Protein AF-A0A7S3P4D8-F1 (afdb_monomer_lite)

pLDDT: mean 72.01, std 19.94, range [35.22, 97.25]

Structure (mmCIF, N/CA/C/O backbone):
data_AF-A0A7S3P4D8-F1
#
_entry.id   AF-A0A7S3P4D8-F1
#
loop_
_atom_site.group_PDB
_atom_site.id
_atom_site.type_symbol
_atom_site.label_atom_id
_atom_site.label_alt_id
_atom_site.label_comp_id
_atom_site.label_asym_id
_atom_site.label_entity_id
_atom_site.label_seq_id
_atom_site.pdbx_PDB_ins_code
_atom_site.Cartn_x
_atom_site.Cartn_y
_atom_site.Cartn_z
_atom_site.occupancy
_atom_site.B_iso_or_equiv
_atom_site.auth_seq_id
_atom_site.auth_comp_id
_atom_site.auth_asym_id
_atom_site.auth_atom_id
_atom_site.pdbx_PDB_model_num
ATOM 1 N N . MET A 1 1 ? 19.660 -27.849 -70.710 1.00 42.34 1 MET A N 1
ATOM 2 C CA . MET A 1 1 ? 19.487 -28.797 -69.591 1.00 42.34 1 MET A CA 1
ATOM 3 C C . MET A 1 1 ? 18.406 -28.208 -68.712 1.00 42.34 1 MET A C 1
ATOM 5 O O . MET A 1 1 ? 18.617 -27.149 -68.140 1.00 42.34 1 MET A O 1
ATOM 9 N N . ASN A 1 2 ? 17.219 -28.805 -68.777 1.00 36.91 2 ASN A N 1
ATOM 10 C CA . ASN A 1 2 ? 15.984 -28.276 -68.209 1.00 36.91 2 ASN A CA 1
ATOM 11 C C . ASN A 1 2 ? 15.840 -28.780 -66.774 1.00 36.91 2 ASN A C 1
ATOM 13 O O . ASN A 1 2 ? 15.794 -29.992 -66.574 1.00 36.91 2 ASN A O 1
ATOM 17 N N . SER A 1 3 ? 15.722 -27.864 -65.816 1.00 46.75 3 SER A N 1
ATOM 18 C CA . SER A 1 3 ? 15.338 -28.181 -64.441 1.00 46.75 3 SER A CA 1
ATOM 19 C C . SER A 1 3 ? 14.053 -27.429 -64.121 1.00 46.75 3 SER A C 1
ATOM 21 O O . SER A 1 3 ? 14.058 -26.251 -63.784 1.00 46.75 3 SER A O 1
ATOM 23 N N . THR A 1 4 ? 12.945 -28.131 -64.324 1.00 46.00 4 THR A N 1
ATOM 24 C CA . THR A 1 4 ? 11.592 -27.807 -63.872 1.00 46.00 4 THR A CA 1
ATOM 25 C C . THR A 1 4 ? 11.499 -28.035 -62.366 1.00 46.00 4 THR A C 1
ATOM 27 O O . THR A 1 4 ? 11.615 -29.174 -61.915 1.00 46.00 4 THR A O 1
ATOM 30 N N . THR A 1 5 ? 11.270 -26.971 -61.598 1.00 53.56 5 THR A N 1
ATOM 31 C CA . THR A 1 5 ? 10.958 -27.043 -60.165 1.00 53.56 5 THR A CA 1
ATOM 32 C C . THR A 1 5 ? 9.456 -26.859 -59.984 1.00 53.56 5 THR A C 1
ATOM 34 O O . THR A 1 5 ? 8.894 -25.817 -60.311 1.00 53.56 5 THR A O 1
ATOM 37 N N . THR A 1 6 ? 8.809 -27.921 -59.519 1.00 51.88 6 THR A N 1
ATOM 38 C CA . THR A 1 6 ? 7.364 -28.040 -59.329 1.00 51.88 6 THR A CA 1
ATOM 39 C C . THR A 1 6 ? 6.948 -27.389 -58.011 1.00 51.88 6 THR A C 1
ATOM 41 O O . THR A 1 6 ? 7.393 -27.802 -56.942 1.00 51.88 6 THR A O 1
ATOM 44 N N . THR A 1 7 ? 6.082 -26.382 -58.095 1.00 43.81 7 THR A N 1
ATOM 45 C CA . THR A 1 7 ? 5.458 -25.685 -56.965 1.00 43.81 7 THR A CA 1
ATOM 46 C C . THR A 1 7 ? 4.250 -26.484 -56.467 1.00 43.81 7 THR A C 1
ATOM 48 O O . THR A 1 7 ? 3.306 -26.711 -57.222 1.00 43.81 7 THR A O 1
ATOM 51 N N . THR A 1 8 ? 4.262 -26.897 -55.199 1.00 52.38 8 THR A N 1
ATOM 52 C CA . THR A 1 8 ? 3.139 -27.580 -54.531 1.00 52.38 8 THR A CA 1
ATOM 53 C C . THR A 1 8 ? 2.484 -26.610 -53.541 1.00 52.38 8 THR A C 1
ATOM 55 O O . THR A 1 8 ? 3.187 -26.122 -52.656 1.00 52.38 8 THR A O 1
ATOM 58 N N . PRO A 1 9 ? 1.175 -26.314 -53.637 1.00 52.16 9 PRO A N 1
ATOM 59 C CA . PRO A 1 9 ? 0.488 -25.480 -52.658 1.00 52.16 9 PRO A CA 1
ATOM 60 C C . PRO A 1 9 ? -0.035 -26.338 -51.495 1.00 52.16 9 PRO A C 1
ATOM 62 O O . PRO A 1 9 ? -0.873 -27.222 -51.687 1.00 52.16 9 PRO A O 1
ATOM 65 N N . SER A 1 10 ? 0.450 -26.069 -50.280 1.00 49.75 10 SER A N 1
ATOM 66 C CA . SER A 1 10 ? -0.107 -26.641 -49.049 1.00 49.75 10 SER A CA 1
ATOM 67 C C . SER A 1 10 ? -1.419 -25.950 -48.691 1.00 49.75 10 SER A C 1
ATOM 69 O O . SER A 1 10 ? -1.495 -24.734 -48.533 1.00 49.75 10 SER A O 1
ATOM 71 N N . ARG A 1 11 ? -2.456 -26.776 -48.592 1.00 46.03 11 ARG A N 1
ATOM 72 C CA . ARG A 1 11 ? -3.856 -26.447 -48.340 1.00 46.03 11 ARG A CA 1
ATOM 73 C C . ARG A 1 11 ? -4.101 -26.376 -46.827 1.00 46.03 11 ARG A C 1
ATOM 75 O O . ARG A 1 11 ? -3.824 -27.341 -46.121 1.00 46.03 11 ARG A O 1
ATOM 82 N N . LEU A 1 12 ? -4.626 -25.242 -46.366 1.00 48.94 12 LEU A N 1
ATOM 83 C CA . LEU A 1 12 ? -5.181 -25.026 -45.024 1.00 48.94 12 LEU A CA 1
ATOM 84 C C . LEU A 1 12 ? -6.336 -26.004 -44.734 1.00 48.94 12 LEU A C 1
ATOM 86 O O . LEU A 1 12 ? -7.177 -26.204 -45.616 1.00 48.94 12 LEU A O 1
ATOM 90 N N . PRO A 1 13 ? -6.444 -26.553 -43.512 1.00 57.72 13 PRO A N 1
ATOM 91 C CA . PRO A 1 13 ? -7.711 -27.033 -42.989 1.00 57.72 13 PRO A CA 1
ATOM 92 C C . PRO A 1 13 ? -8.389 -25.966 -42.117 1.00 57.72 13 PRO A C 1
ATOM 94 O O . PRO A 1 13 ? -7.856 -25.545 -41.091 1.00 57.72 13 PRO A O 1
ATOM 97 N N . ASP A 1 14 ? -9.591 -25.578 -42.547 1.00 44.91 14 ASP A N 1
ATOM 98 C CA . ASP A 1 14 ? -10.636 -24.949 -41.739 1.00 44.91 14 ASP A CA 1
ATOM 99 C C . ASP A 1 14 ? -10.913 -25.773 -40.471 1.00 44.91 14 ASP A C 1
ATOM 101 O O . ASP A 1 14 ? -11.224 -26.964 -40.553 1.00 44.91 14 ASP A O 1
ATOM 105 N N . GLN A 1 15 ? -10.875 -25.125 -39.306 1.00 46.31 15 GLN A N 1
ATOM 106 C CA . GLN A 1 15 ? -11.503 -25.614 -38.078 1.00 46.31 15 GLN A CA 1
ATOM 107 C C . GLN A 1 15 ? -12.339 -24.482 -37.475 1.00 46.31 15 GLN A C 1
ATOM 109 O O . GLN A 1 15 ? -11.877 -23.711 -36.641 1.00 46.31 15 GLN A O 1
ATOM 114 N N . ASN A 1 16 ? -13.582 -24.381 -37.947 1.00 46.12 16 ASN A N 1
ATOM 115 C CA . ASN A 1 16 ? -14.662 -23.654 -37.291 1.00 46.12 16 ASN A CA 1
ATOM 116 C C . ASN A 1 16 ? -15.591 -24.692 -36.653 1.00 46.12 16 ASN A C 1
ATOM 118 O O . ASN A 1 16 ? -16.417 -25.291 -37.340 1.00 46.12 16 ASN A O 1
ATOM 122 N N . GLU A 1 17 ? -15.463 -24.894 -35.344 1.00 52.56 17 GLU A N 1
ATOM 123 C CA . GLU A 1 17 ? -16.393 -25.694 -34.545 1.00 52.56 17 GLU A CA 1
ATOM 124 C C . GLU A 1 17 ? -16.688 -24.936 -33.236 1.00 52.56 17 GLU A C 1
ATOM 126 O O . GLU A 1 17 ? -15.816 -24.845 -32.372 1.00 52.56 17 GLU A O 1
ATOM 131 N N . PRO A 1 18 ? -17.875 -24.321 -33.066 1.00 52.84 18 PRO A N 1
ATOM 132 C CA . PRO A 1 18 ? -18.254 -23.738 -31.787 1.00 52.84 18 PRO A CA 1
ATOM 133 C C . PRO A 1 18 ? -18.844 -24.818 -30.873 1.00 52.84 18 PRO A C 1
ATOM 135 O O . PRO A 1 18 ? -19.979 -25.270 -31.054 1.00 52.84 18 PRO A O 1
ATOM 138 N N . ALA A 1 19 ? -18.064 -25.211 -29.866 1.00 47.44 19 ALA A N 1
ATOM 139 C CA . ALA A 1 19 ? -18.520 -26.038 -28.761 1.00 47.44 19 ALA A CA 1
ATOM 140 C C . ALA A 1 19 ? -19.574 -25.285 -27.928 1.00 47.44 19 ALA A C 1
ATOM 142 O O . ALA A 1 19 ? -19.347 -24.191 -27.413 1.00 47.44 19 ALA A O 1
ATOM 143 N N . LYS A 1 20 ? -20.750 -25.904 -27.821 1.00 53.44 20 LYS A N 1
ATOM 144 C CA . LYS A 1 20 ? -21.809 -25.589 -26.860 1.00 53.44 20 LYS A CA 1
ATOM 145 C C . LYS A 1 20 ? -21.364 -26.076 -25.478 1.00 53.44 20 LYS A C 1
ATOM 147 O O . LYS A 1 20 ? -21.240 -27.283 -25.291 1.00 53.44 20 LYS A O 1
ATOM 152 N N . GLU A 1 21 ? -21.222 -25.168 -24.520 1.00 43.19 21 GLU A N 1
ATOM 153 C CA . GLU A 1 21 ? -21.170 -25.494 -23.088 1.00 43.19 21 GLU A CA 1
ATOM 154 C C . GLU A 1 21 ? -22.393 -24.938 -22.337 1.00 43.19 21 GLU A C 1
ATOM 156 O O . GLU A 1 21 ? -23.079 -24.041 -22.843 1.00 43.19 21 GLU A O 1
ATOM 161 N N . PRO A 1 22 ? -22.746 -25.545 -21.187 1.00 52.66 22 PRO A N 1
ATOM 162 C CA . PRO A 1 22 ? -24.097 -25.561 -20.650 1.00 52.66 22 PRO A CA 1
ATOM 163 C C . PRO A 1 22 ? -24.399 -24.352 -19.765 1.00 52.66 22 PRO A C 1
ATOM 165 O O . PRO A 1 22 ? -23.535 -23.808 -19.085 1.00 52.66 22 PRO A O 1
ATOM 168 N N . GLN A 1 23 ? -25.681 -23.987 -19.737 1.00 42.72 23 GLN A N 1
ATOM 169 C CA . GLN A 1 23 ? -26.253 -23.085 -18.744 1.00 42.72 23 GLN A CA 1
ATOM 170 C C . GLN A 1 23 ? -26.082 -23.679 -17.341 1.00 42.72 23 GLN A C 1
ATOM 172 O O . GLN A 1 23 ? -26.770 -24.636 -16.991 1.00 42.72 23 GLN A O 1
ATOM 177 N N . GLU A 1 24 ? -25.189 -23.088 -16.551 1.00 46.75 24 GLU A N 1
ATOM 178 C CA . GLU A 1 24 ? -25.091 -23.328 -15.116 1.00 46.75 24 GLU A CA 1
ATOM 179 C C . GLU A 1 24 ? -26.018 -22.374 -14.351 1.00 46.75 24 GLU A C 1
ATOM 181 O O . GLU A 1 24 ? -26.263 -21.224 -14.729 1.00 46.75 24 GLU A O 1
ATOM 186 N N . GLU A 1 25 ? -26.618 -22.937 -13.313 1.00 42.81 25 GLU A N 1
ATOM 187 C CA . GLU A 1 25 ? -27.829 -22.494 -12.655 1.00 42.81 25 GLU A CA 1
ATOM 188 C C . GLU A 1 25 ? -27.686 -21.181 -11.882 1.00 42.81 25 GLU A C 1
ATOM 190 O O . GLU A 1 25 ? -26.827 -20.963 -11.031 1.00 42.81 25 GLU A O 1
ATOM 195 N N . ARG A 1 26 ? -28.674 -20.326 -12.128 1.00 46.53 26 ARG A N 1
ATOM 196 C CA . ARG A 1 26 ? -29.007 -19.123 -11.380 1.00 46.53 26 ARG A CA 1
ATOM 197 C C . ARG A 1 26 ? -29.641 -19.528 -10.038 1.00 46.53 26 ARG A C 1
ATOM 199 O O . ARG A 1 26 ? -30.857 -19.688 -9.982 1.00 46.53 26 ARG A O 1
ATOM 206 N N . HIS A 1 27 ? -28.854 -19.686 -8.972 1.00 48.50 27 HIS A N 1
ATOM 207 C CA . HIS A 1 27 ? -29.332 -19.783 -7.578 1.00 48.50 27 HIS A CA 1
ATOM 208 C C . HIS A 1 27 ? -28.371 -19.046 -6.627 1.00 48.50 27 HIS A C 1
ATOM 210 O O . HIS A 1 27 ? -27.468 -19.634 -6.042 1.00 48.50 27 HIS A O 1
ATOM 216 N N . GLY A 1 28 ? -28.562 -17.733 -6.470 1.00 42.12 28 GLY A N 1
ATOM 217 C CA . GLY A 1 28 ? -27.768 -16.935 -5.526 1.00 42.12 28 GLY A CA 1
ATOM 218 C C . GLY A 1 28 ? -28.348 -15.572 -5.141 1.00 42.12 28 GLY A C 1
ATOM 219 O O . GLY A 1 28 ? -27.676 -14.802 -4.470 1.00 42.12 28 GLY A O 1
ATOM 220 N N . GLU A 1 29 ? -29.587 -15.251 -5.528 1.00 43.47 29 GLU A N 1
ATOM 221 C CA . GLU A 1 29 ? -30.128 -13.882 -5.440 1.00 43.47 29 GLU A CA 1
ATOM 222 C C . GLU A 1 29 ? -31.316 -13.761 -4.468 1.00 43.47 29 GLU A C 1
ATOM 224 O O . GLU A 1 29 ? -32.297 -13.068 -4.735 1.00 43.47 29 GLU A O 1
ATOM 229 N N . GLN A 1 30 ? -31.269 -14.473 -3.333 1.00 44.62 30 GLN A N 1
ATOM 230 C CA . GLN A 1 30 ? -32.367 -14.432 -2.353 1.00 44.62 30 GLN A CA 1
ATOM 231 C C . GLN A 1 30 ? -31.962 -14.282 -0.881 1.00 44.62 30 GLN A C 1
ATOM 233 O O . GLN A 1 30 ? -32.847 -14.183 -0.037 1.00 44.62 30 GLN A O 1
ATOM 238 N N . GLN A 1 31 ? -30.668 -14.173 -0.554 1.00 46.09 31 GLN A N 1
ATOM 239 C CA . GLN A 1 31 ? -30.228 -13.949 0.837 1.00 46.09 31 GLN A CA 1
ATOM 240 C C . GLN A 1 31 ? -29.829 -12.497 1.157 1.00 46.09 31 GLN A C 1
ATOM 242 O O . GLN A 1 31 ? -29.812 -12.126 2.324 1.00 46.09 31 GLN A O 1
ATOM 247 N N . ASP A 1 32 ? -29.649 -11.632 0.154 1.00 43.66 32 ASP A N 1
ATOM 248 C CA . ASP A 1 32 ? -29.205 -10.240 0.369 1.00 43.66 32 ASP A CA 1
ATOM 249 C C . ASP A 1 32 ? -30.341 -9.228 0.630 1.00 43.66 32 ASP A C 1
ATOM 251 O O . ASP A 1 32 ? -30.101 -8.050 0.892 1.00 43.66 32 ASP A O 1
ATOM 255 N N . LYS A 1 33 ? -31.608 -9.666 0.586 1.00 42.88 33 LYS A N 1
ATOM 256 C CA . LYS A 1 33 ? -32.774 -8.786 0.805 1.00 42.88 33 LYS A CA 1
ATOM 257 C C . LYS A 1 33 ? -33.293 -8.745 2.243 1.00 42.88 33 LYS A C 1
ATOM 259 O O . LYS A 1 33 ? -34.098 -7.873 2.547 1.00 42.88 33 LYS A O 1
ATOM 264 N N . VAL A 1 34 ? -32.838 -9.637 3.124 1.00 46.09 34 VAL A N 1
ATOM 265 C CA . VAL A 1 34 ? -33.326 -9.700 4.518 1.00 46.09 34 VAL A CA 1
ATOM 266 C C . VAL A 1 34 ? -32.460 -8.870 5.477 1.00 46.09 34 VAL A C 1
ATOM 268 O O . VAL A 1 34 ? -32.951 -8.421 6.503 1.00 46.09 34 VAL A O 1
ATOM 271 N N . VAL A 1 35 ? -31.211 -8.559 5.118 1.00 44.62 35 VAL A N 1
ATOM 272 C CA . VAL A 1 35 ? -30.289 -7.787 5.981 1.00 44.62 35 VAL A CA 1
ATOM 273 C C . VAL A 1 35 ? -30.458 -6.263 5.826 1.00 44.62 35 VAL A C 1
ATOM 275 O O . VAL A 1 35 ? -29.929 -5.491 6.615 1.00 44.62 35 VAL A O 1
ATOM 278 N N . ARG A 1 36 ? -31.241 -5.790 4.847 1.00 39.31 36 ARG A N 1
ATOM 279 C CA . ARG A 1 36 ? -31.409 -4.351 4.556 1.00 39.31 36 ARG A CA 1
ATOM 280 C C . ARG A 1 36 ? -32.614 -3.668 5.214 1.00 39.31 36 ARG A C 1
ATOM 282 O O . ARG A 1 36 ? -32.874 -2.521 4.884 1.00 39.31 36 ARG A O 1
ATOM 289 N N . ILE A 1 37 ? -33.345 -4.344 6.103 1.00 41.97 37 ILE A N 1
ATOM 290 C CA . ILE A 1 37 ? -34.565 -3.793 6.737 1.00 41.97 37 ILE A CA 1
ATOM 291 C C . ILE A 1 37 ? -34.319 -3.333 8.196 1.00 41.97 37 ILE A C 1
ATOM 293 O O . ILE A 1 37 ? -35.239 -2.870 8.848 1.00 41.97 37 ILE A O 1
ATOM 297 N N . LEU A 1 38 ? -33.085 -3.391 8.715 1.00 48.66 38 LEU A N 1
ATOM 298 C CA . LEU A 1 38 ? -32.771 -2.992 10.104 1.00 48.66 38 LEU A CA 1
ATOM 299 C C . LEU A 1 38 ? -31.738 -1.853 10.216 1.00 48.66 38 LEU A C 1
ATOM 301 O O . LEU A 1 38 ? -31.000 -1.798 11.189 1.00 48.66 38 LEU A O 1
ATOM 305 N N . ALA A 1 39 ? -31.641 -0.966 9.222 1.00 42.66 39 ALA A N 1
ATOM 306 C CA . ALA A 1 39 ? -30.671 0.139 9.246 1.00 42.66 39 ALA A CA 1
ATOM 307 C C . ALA A 1 39 ? -31.294 1.508 8.925 1.00 42.66 39 ALA A C 1
ATOM 309 O O . ALA A 1 39 ? -30.642 2.337 8.301 1.00 42.66 39 ALA A O 1
ATOM 310 N N . ASP A 1 40 ? -32.542 1.720 9.337 1.00 44.50 40 ASP A N 1
ATOM 311 C CA . ASP A 1 40 ? -33.203 3.026 9.346 1.00 44.50 40 ASP A CA 1
ATOM 312 C C . ASP A 1 40 ? -33.984 3.122 10.661 1.00 44.50 40 ASP A C 1
ATOM 314 O O . ASP A 1 40 ? -35.148 2.755 10.682 1.00 44.50 40 ASP A O 1
ATOM 318 N N . ASP A 1 41 ? -33.310 3.490 11.752 1.00 50.78 41 ASP A N 1
ATOM 319 C CA . ASP A 1 41 ? -33.895 4.059 12.978 1.00 50.78 41 ASP A CA 1
ATOM 320 C C . ASP A 1 41 ? -32.725 4.487 13.885 1.00 50.78 41 ASP A C 1
ATOM 322 O O . ASP A 1 41 ? -32.255 3.719 14.717 1.00 50.78 41 ASP A O 1
ATOM 326 N N . ASP A 1 42 ? -32.216 5.704 13.688 1.00 48.06 42 ASP A N 1
ATOM 327 C CA . ASP A 1 42 ? -31.504 6.435 14.742 1.00 48.06 42 ASP A CA 1
ATOM 328 C C . ASP A 1 42 ? -32.152 7.817 14.837 1.00 48.06 42 ASP A C 1
ATOM 330 O O . ASP A 1 42 ? -31.840 8.752 14.090 1.00 48.06 42 ASP A O 1
ATOM 334 N N . ASP A 1 43 ? -33.139 7.856 15.728 1.00 47.97 43 ASP A N 1
ATOM 335 C CA . ASP A 1 43 ? -33.845 9.028 16.212 1.00 47.97 43 ASP A CA 1
ATOM 336 C C . ASP A 1 43 ? -32.917 9.959 17.006 1.00 47.97 43 ASP A C 1
ATOM 338 O O . ASP A 1 43 ? -31.987 9.555 17.708 1.00 47.97 43 ASP A O 1
ATOM 342 N N . ASP A 1 44 ? -33.245 11.242 16.891 1.00 50.50 44 ASP A N 1
ATOM 343 C CA . ASP A 1 44 ? -32.799 12.349 17.723 1.00 50.50 44 ASP A CA 1
ATOM 344 C C . ASP A 1 44 ? -32.922 12.041 19.227 1.00 50.50 44 ASP A C 1
ATOM 346 O O . ASP A 1 44 ? -34.032 11.952 19.745 1.00 50.50 44 ASP A O 1
ATOM 350 N N . ASP A 1 45 ? -31.807 12.056 19.966 1.00 48.50 45 ASP A N 1
ATOM 351 C CA . ASP A 1 45 ? -31.839 12.283 21.416 1.00 48.50 45 ASP A CA 1
ATOM 352 C C . ASP A 1 45 ? -30.955 13.468 21.825 1.00 48.50 45 ASP A C 1
ATOM 354 O O . ASP A 1 45 ? -29.785 13.395 22.213 1.00 48.50 45 ASP A O 1
ATOM 358 N N . ASN A 1 46 ? -31.609 14.619 21.730 1.00 47.19 46 ASN A N 1
ATOM 359 C CA . ASN A 1 46 ? -31.263 15.903 22.307 1.00 47.19 46 ASN A CA 1
ATOM 360 C C . ASN A 1 46 ? -31.375 15.842 23.844 1.00 47.19 46 ASN A C 1
ATOM 362 O O . ASN A 1 46 ? -32.406 16.207 24.410 1.00 47.19 46 ASN A O 1
ATOM 366 N N . ASN A 1 47 ? -30.320 15.408 24.543 1.00 44.59 47 ASN A N 1
ATOM 367 C CA . ASN A 1 47 ? -30.276 15.490 26.006 1.00 44.59 47 ASN A CA 1
ATOM 368 C C . ASN A 1 47 ? -29.592 16.779 26.482 1.00 44.59 47 ASN A C 1
ATOM 370 O O . ASN A 1 47 ? -28.391 16.849 26.752 1.00 44.59 47 ASN A O 1
ATOM 374 N N . ASN A 1 48 ? -30.418 17.814 26.576 1.00 43.97 48 ASN A N 1
ATOM 375 C CA . ASN A 1 48 ? -30.119 19.115 27.143 1.00 43.97 48 ASN A CA 1
ATOM 376 C C . ASN A 1 48 ? -30.187 19.039 28.679 1.00 43.97 48 ASN A C 1
ATOM 378 O O . ASN A 1 48 ? -31.261 19.187 29.259 1.00 43.97 48 ASN A O 1
ATOM 382 N N . ASN A 1 49 ? -29.050 18.820 29.345 1.00 42.56 49 ASN A N 1
ATOM 383 C CA . ASN A 1 49 ? -28.979 18.841 30.808 1.00 42.56 49 ASN A CA 1
ATOM 384 C C . ASN A 1 49 ? -28.318 20.136 31.303 1.00 42.56 49 ASN A C 1
ATOM 386 O O . ASN A 1 49 ? -27.133 20.192 31.634 1.00 42.56 49 ASN A O 1
ATOM 390 N N . ASN A 1 50 ? -29.132 21.193 31.352 1.00 46.31 50 ASN A N 1
ATOM 391 C CA . ASN A 1 50 ? -28.881 22.380 32.160 1.00 46.31 50 ASN A CA 1
ATOM 392 C C . ASN A 1 50 ? -29.013 22.003 33.638 1.00 46.31 50 ASN A C 1
ATOM 394 O O . ASN A 1 50 ? -30.118 21.751 34.110 1.00 46.31 50 ASN A O 1
ATOM 398 N N . ASN A 1 51 ? -27.907 22.033 34.379 1.00 41.62 51 ASN A N 1
ATOM 399 C CA . ASN A 1 51 ? -27.956 22.055 35.837 1.00 41.62 51 ASN A CA 1
ATOM 400 C C . ASN A 1 51 ? -27.224 23.299 36.349 1.00 41.62 51 ASN A C 1
ATOM 402 O O . ASN A 1 51 ? -26.046 23.279 36.699 1.00 41.62 51 ASN A O 1
ATOM 406 N N . THR A 1 52 ? -27.954 24.410 36.326 1.00 45.44 52 THR A N 1
ATOM 407 C CA . THR A 1 52 ? -27.702 25.596 37.140 1.00 45.44 52 THR A CA 1
ATOM 408 C C . THR A 1 52 ? -28.141 25.298 38.567 1.00 45.44 52 THR A C 1
ATOM 410 O O . THR A 1 52 ? -29.332 25.120 38.795 1.00 45.44 52 THR A O 1
ATOM 413 N N . ASN A 1 53 ? -27.213 25.308 39.520 1.00 51.06 53 ASN A N 1
ATOM 414 C CA . ASN A 1 53 ? -27.530 25.633 40.906 1.00 51.06 53 ASN A CA 1
ATOM 415 C C . ASN A 1 53 ? -26.474 26.603 41.429 1.00 51.06 53 ASN A C 1
ATOM 417 O O . ASN A 1 53 ? -25.282 26.294 41.474 1.00 51.06 53 ASN A O 1
ATOM 421 N N . ASN A 1 54 ? -26.971 27.791 41.758 1.00 50.31 54 ASN A N 1
ATOM 422 C CA . ASN A 1 54 ? -26.350 28.754 42.647 1.00 50.31 54 ASN A CA 1
ATOM 423 C C . ASN A 1 54 ? -26.199 28.129 44.046 1.00 50.31 54 ASN A C 1
ATOM 425 O O . ASN A 1 54 ? -26.971 27.245 44.411 1.00 50.31 54 ASN A O 1
ATOM 429 N N . ASP A 1 55 ? -25.223 28.582 44.826 1.00 48.19 55 ASP A N 1
ATOM 430 C CA . ASP A 1 55 ? -25.479 29.498 45.945 1.00 48.19 55 ASP A CA 1
ATOM 431 C C . ASP A 1 55 ? -24.209 29.654 46.791 1.00 48.19 55 ASP A C 1
ATOM 433 O O . ASP A 1 55 ? -23.552 28.691 47.195 1.00 48.19 55 ASP A O 1
ATOM 437 N N . ASP A 1 56 ? -23.872 30.920 47.018 1.00 56.59 56 ASP A N 1
ATOM 438 C CA . ASP A 1 56 ? -22.931 31.391 48.017 1.00 56.59 56 ASP A CA 1
ATOM 439 C C . ASP A 1 56 ? -23.480 31.096 49.422 1.00 56.59 56 ASP A C 1
ATOM 441 O O . ASP A 1 56 ? -24.589 31.520 49.743 1.00 56.59 56 ASP A O 1
ATOM 445 N N . GLU A 1 57 ? -22.692 30.476 50.308 1.00 52.75 57 GLU A N 1
ATOM 446 C CA . GLU A 1 57 ? -22.901 30.666 51.748 1.00 52.75 57 GLU A CA 1
ATOM 447 C C . GLU A 1 57 ? -21.584 30.658 52.541 1.00 52.75 57 GLU A C 1
ATOM 449 O O . GLU A 1 57 ? -20.913 29.653 52.777 1.00 52.75 57 GLU A O 1
ATOM 454 N N . GLU A 1 58 ? -21.223 31.872 52.935 1.00 57.50 58 GLU A N 1
ATOM 455 C CA . GLU A 1 58 ? -20.262 32.280 53.947 1.00 57.50 58 GLU A CA 1
ATOM 456 C C . GLU A 1 58 ? -20.717 31.843 55.355 1.00 57.50 58 GLU A C 1
ATOM 458 O O . GLU A 1 58 ? -21.712 32.380 55.830 1.00 57.50 58 GLU A O 1
ATOM 463 N N . ARG A 1 59 ? -19.976 30.971 56.075 1.00 44.94 59 ARG A N 1
ATOM 464 C CA . ARG A 1 59 ? -19.590 31.189 57.499 1.00 44.94 59 ARG A CA 1
ATOM 465 C C . ARG A 1 59 ? -18.750 30.076 58.156 1.00 44.94 59 ARG A C 1
ATOM 467 O O . ARG A 1 59 ? -19.076 28.902 58.098 1.00 44.94 59 ARG A O 1
ATOM 474 N N . ALA A 1 60 ? -17.747 30.556 58.897 1.00 47.62 60 ALA A N 1
ATOM 475 C CA . ALA A 1 60 ? -17.198 30.111 60.188 1.00 47.62 60 ALA A CA 1
ATOM 476 C C . ALA A 1 60 ? -16.891 28.624 60.473 1.00 47.62 60 ALA A C 1
ATOM 478 O O . ALA A 1 60 ? -17.762 27.811 60.757 1.00 47.62 60 ALA A O 1
ATOM 479 N N . ASP A 1 61 ? -15.584 28.367 60.581 1.00 64.00 61 ASP A N 1
ATOM 480 C CA . ASP A 1 61 ? -14.904 27.904 61.803 1.00 64.00 61 ASP A CA 1
ATOM 481 C C . ASP A 1 61 ? -15.729 27.060 62.792 1.00 64.00 61 ASP A C 1
ATOM 483 O O . ASP A 1 61 ? -16.500 27.570 63.602 1.00 64.00 61 ASP A O 1
ATOM 487 N N . THR A 1 62 ? -15.494 25.749 62.778 1.00 45.16 62 THR A N 1
ATOM 488 C CA . THR A 1 62 ? -15.217 24.980 63.999 1.00 45.16 62 THR A CA 1
ATOM 489 C C . THR A 1 62 ? -14.613 23.636 63.610 1.00 45.16 62 THR A C 1
ATOM 491 O O . THR A 1 62 ? -15.154 22.869 62.815 1.00 45.16 62 THR A O 1
ATOM 494 N N . GLY A 1 63 ? -13.427 23.366 64.147 1.00 55.09 63 GLY A N 1
ATOM 495 C CA . GLY A 1 63 ? -12.694 22.141 63.889 1.00 55.09 63 GLY A CA 1
ATOM 496 C C . GLY A 1 63 ? -13.421 20.900 64.399 1.00 55.09 63 GLY A C 1
ATOM 497 O O . GLY A 1 63 ? -13.666 20.763 65.590 1.00 55.09 63 GLY A O 1
ATOM 498 N N . GLN A 1 64 ? -13.644 19.945 63.501 1.00 49.25 64 GLN A N 1
ATOM 499 C CA . GLN A 1 64 ? -13.597 18.516 63.794 1.00 49.25 64 GLN A CA 1
ATOM 500 C C . GLN A 1 64 ? -13.468 17.759 62.473 1.00 49.25 64 GLN A C 1
ATOM 502 O O . GLN A 1 64 ? -14.344 17.784 61.617 1.00 49.25 64 GLN A O 1
ATOM 507 N N . ARG A 1 65 ? -12.308 17.126 62.294 1.00 47.44 65 ARG A N 1
ATOM 508 C CA . ARG A 1 65 ? -11.947 16.338 61.115 1.00 47.44 65 ARG A CA 1
ATOM 509 C C . ARG A 1 65 ? -12.774 15.040 61.145 1.00 47.44 65 ARG A C 1
ATOM 511 O O . ARG A 1 65 ? -12.567 14.257 62.075 1.00 47.44 65 ARG A O 1
ATOM 518 N N . PRO A 1 66 ? -13.699 14.790 60.200 1.00 55.16 66 PRO A N 1
ATOM 519 C CA . PRO A 1 66 ? -14.407 13.518 60.154 1.00 55.16 66 PRO A CA 1
ATOM 520 C C . PRO A 1 66 ? -13.421 12.389 59.797 1.00 55.16 66 PRO A C 1
ATOM 522 O O . PRO A 1 66 ? -12.460 12.624 59.054 1.00 55.16 66 PRO A O 1
ATOM 525 N N . PRO A 1 67 ? -13.609 11.169 60.332 1.00 57.78 67 PRO A N 1
ATOM 526 C CA . PRO A 1 67 ? -12.806 10.017 59.947 1.00 57.78 67 PRO A CA 1
ATOM 527 C C . PRO A 1 67 ? -13.018 9.750 58.456 1.00 57.78 67 PRO A C 1
ATOM 529 O O . PRO A 1 67 ? -14.154 9.643 57.997 1.00 57.78 67 PRO A O 1
ATOM 532 N N . ALA A 1 68 ? -11.917 9.679 57.707 1.00 53.31 68 ALA A N 1
ATOM 533 C CA . ALA A 1 68 ? -11.922 9.381 56.284 1.00 53.31 68 ALA A CA 1
ATOM 534 C C . ALA A 1 68 ? -12.737 8.105 56.029 1.00 53.31 68 ALA A C 1
ATOM 536 O O . ALA A 1 68 ? -12.393 7.017 56.491 1.00 53.31 68 ALA A O 1
ATOM 537 N N . THR A 1 69 ? -13.856 8.254 55.330 1.00 56.41 69 THR A N 1
ATOM 538 C CA . THR A 1 69 ? -14.710 7.151 54.913 1.00 56.41 69 THR A CA 1
ATOM 539 C C . THR A 1 69 ? -13.936 6.277 53.929 1.00 56.41 69 THR A C 1
ATOM 541 O O . THR A 1 69 ? -13.521 6.742 52.869 1.00 56.41 69 THR A O 1
ATOM 544 N N . ALA A 1 70 ? -13.776 4.992 54.259 1.00 57.41 70 ALA A N 1
ATOM 545 C CA . ALA A 1 70 ? -13.044 3.972 53.492 1.00 57.41 70 ALA A CA 1
ATOM 546 C C . ALA A 1 70 ? -13.512 3.775 52.027 1.00 57.41 70 ALA A C 1
ATOM 548 O O . ALA A 1 70 ? -12.928 2.998 51.275 1.00 57.41 70 ALA A O 1
ATOM 549 N N . VAL A 1 71 ? -14.560 4.482 51.603 1.00 56.12 71 VAL A N 1
ATOM 550 C CA . VAL A 1 71 ? -15.129 4.436 50.252 1.00 56.12 71 VAL A CA 1
ATOM 551 C C . VAL A 1 71 ? -14.312 5.275 49.251 1.00 56.12 71 VAL A C 1
ATOM 553 O O . VAL A 1 71 ? -14.256 4.921 48.072 1.00 56.12 71 VAL A O 1
ATOM 556 N N . ASP A 1 72 ? -13.590 6.310 49.699 1.00 53.06 72 ASP A N 1
ATOM 557 C CA . ASP A 1 72 ? -12.801 7.176 48.801 1.00 53.06 72 ASP A CA 1
ATOM 558 C C . ASP A 1 72 ? -11.355 6.687 48.564 1.00 53.06 72 ASP A C 1
ATOM 560 O O . ASP A 1 72 ? -10.754 6.970 47.520 1.00 53.06 72 ASP A O 1
ATOM 564 N N . GLU A 1 73 ? -10.806 5.848 49.451 1.00 53.81 73 GLU A N 1
ATOM 565 C CA . GLU A 1 73 ? -9.497 5.202 49.239 1.00 53.81 73 GLU A CA 1
ATOM 566 C C . GLU A 1 73 ? -9.541 4.082 48.183 1.00 53.81 73 GLU A C 1
ATOM 568 O O . GLU A 1 73 ? -8.549 3.833 47.488 1.00 53.81 73 GLU A O 1
ATOM 573 N N . ALA A 1 74 ? -10.702 3.450 47.971 1.00 54.12 74 ALA A N 1
ATOM 574 C CA . ALA A 1 74 ? -10.870 2.415 46.948 1.00 54.12 74 ALA A CA 1
ATOM 575 C C . ALA A 1 74 ? -10.854 2.985 45.513 1.00 54.12 74 ALA A C 1
ATOM 577 O O . ALA A 1 74 ? -10.375 2.335 44.578 1.00 54.12 74 ALA A O 1
ATOM 578 N N . LYS A 1 75 ? -11.329 4.225 45.317 1.00 52.31 75 LYS A N 1
ATOM 579 C CA . LYS A 1 75 ? -11.338 4.883 43.996 1.00 52.31 75 LYS A CA 1
ATOM 580 C C . LYS A 1 75 ? -9.959 5.421 43.598 1.00 52.31 75 LYS A C 1
ATOM 582 O O . LYS A 1 75 ? -9.585 5.359 42.425 1.00 52.31 75 LYS A O 1
ATOM 587 N N . THR A 1 76 ? -9.164 5.891 44.558 1.00 53.25 76 THR A N 1
ATOM 588 C CA . THR A 1 76 ? -7.818 6.436 44.294 1.00 53.25 76 THR A CA 1
ATOM 589 C C . THR A 1 76 ? -6.762 5.346 44.070 1.00 53.25 76 THR A C 1
ATOM 591 O O . THR A 1 76 ? -5.865 5.520 43.239 1.00 53.25 76 THR A O 1
ATOM 594 N N . THR A 1 77 ? -6.896 4.178 44.705 1.00 52.78 77 THR A N 1
ATOM 595 C CA . THR A 1 77 ? -6.005 3.024 44.477 1.00 52.78 77 THR A CA 1
ATOM 596 C C . THR A 1 77 ? -6.251 2.318 43.136 1.00 52.78 77 THR A C 1
ATOM 598 O O . THR A 1 77 ? -5.282 1.904 42.491 1.00 52.78 77 THR A O 1
ATOM 601 N N . LYS A 1 78 ? -7.497 2.266 42.634 1.00 51.03 78 LYS A N 1
ATOM 602 C CA . LYS A 1 78 ? -7.803 1.741 41.283 1.00 51.03 78 LYS A CA 1
ATOM 603 C C . LYS A 1 78 ? -7.155 2.572 40.164 1.00 51.03 78 LYS A C 1
ATOM 605 O O . LYS A 1 78 ? -6.542 2.001 39.263 1.00 51.03 78 LYS A O 1
ATOM 610 N N . ARG A 1 79 ? -7.175 3.910 40.266 1.00 51.28 79 ARG A N 1
ATOM 611 C CA . ARG A 1 79 ? -6.514 4.805 39.288 1.00 51.28 79 ARG A CA 1
ATOM 612 C C . ARG A 1 79 ? -4.984 4.690 39.282 1.00 51.28 79 ARG A C 1
ATOM 614 O O . ARG A 1 79 ? -4.366 4.902 38.241 1.00 51.28 79 ARG A O 1
ATOM 621 N N . ARG A 1 80 ? -4.355 4.335 40.410 1.00 50.44 80 ARG A N 1
ATOM 622 C CA . ARG A 1 80 ? -2.898 4.102 40.476 1.00 50.44 80 ARG A CA 1
ATOM 623 C C . ARG A 1 80 ? -2.471 2.751 39.894 1.00 50.44 80 ARG A C 1
ATOM 625 O O . ARG A 1 80 ? -1.378 2.679 39.341 1.00 50.44 80 ARG A O 1
ATOM 632 N N . ARG A 1 81 ? -3.321 1.718 39.948 1.00 46.66 81 ARG A N 1
ATOM 633 C CA . ARG A 1 81 ? -3.022 0.402 39.353 1.00 46.66 81 ARG A CA 1
ATOM 634 C C . ARG A 1 81 ? -3.117 0.386 37.823 1.00 46.66 81 ARG A C 1
ATOM 636 O O . ARG A 1 81 ? -2.288 -0.259 37.197 1.00 46.66 81 ARG A O 1
ATOM 643 N N . GLN A 1 82 ? -4.021 1.154 37.209 1.00 49.25 82 GLN A N 1
ATOM 644 C CA . GLN A 1 82 ? -4.073 1.265 35.739 1.00 49.25 82 GLN A CA 1
ATOM 645 C C . GLN A 1 82 ? -2.869 2.010 35.137 1.00 49.25 82 GLN A C 1
ATOM 647 O O . GLN A 1 82 ? -2.439 1.683 34.037 1.00 49.25 82 GLN A O 1
ATOM 652 N N . LYS A 1 83 ? -2.252 2.946 35.874 1.00 47.22 83 LYS A N 1
ATOM 653 C CA . LYS A 1 83 ? -1.006 3.611 35.439 1.00 47.22 83 LYS A CA 1
ATOM 654 C C . LYS A 1 83 ? 0.249 2.739 35.585 1.00 47.22 83 LYS A C 1
ATOM 656 O O . LYS A 1 83 ? 1.321 3.151 35.158 1.00 47.22 83 LYS A O 1
ATOM 661 N N . GLN A 1 84 ? 0.125 1.550 36.179 1.00 44.78 84 GLN A N 1
ATOM 662 C CA . GLN A 1 84 ? 1.191 0.550 36.286 1.00 44.78 84 GLN A CA 1
ATOM 663 C C . GLN A 1 84 ? 0.975 -0.637 35.338 1.00 44.78 84 GLN A C 1
ATOM 665 O O . GLN A 1 84 ? 1.487 -1.728 35.587 1.00 44.78 84 GLN A O 1
ATOM 670 N N . LEU A 1 85 ? 0.292 -0.430 34.207 1.00 47.50 85 LEU A N 1
ATOM 671 C CA . LEU A 1 85 ? 0.480 -1.281 33.032 1.00 47.50 85 LEU A CA 1
ATOM 672 C C . LEU A 1 85 ? 1.871 -1.004 32.441 1.00 47.50 85 LEU A C 1
ATOM 674 O O . LEU A 1 85 ? 2.051 -0.283 31.467 1.00 47.50 85 LEU A O 1
ATOM 678 N N . SER A 1 86 ? 2.856 -1.540 33.164 1.00 48.81 86 SER A N 1
ATOM 679 C CA . SER A 1 86 ? 4.072 -2.179 32.687 1.00 48.81 86 SER A CA 1
ATOM 680 C C . SER A 1 86 ? 4.619 -1.631 31.371 1.00 48.81 86 SER A C 1
ATOM 682 O O . SER A 1 86 ? 4.306 -2.090 30.274 1.00 48.81 86 SER A O 1
ATOM 684 N N . THR A 1 87 ? 5.577 -0.725 31.504 1.00 50.59 87 THR A N 1
ATOM 685 C CA . THR A 1 87 ? 6.583 -0.430 30.479 1.00 50.59 87 THR A CA 1
ATOM 686 C C . THR A 1 87 ? 7.513 -1.622 30.194 1.00 50.59 87 THR A C 1
ATOM 688 O O . THR A 1 87 ? 8.463 -1.470 29.434 1.00 50.59 87 THR A O 1
ATOM 691 N N . THR A 1 88 ? 7.284 -2.799 30.792 1.00 52.50 88 THR A N 1
ATOM 692 C CA . THR A 1 88 ? 8.261 -3.897 30.844 1.00 52.50 88 THR A CA 1
ATOM 693 C C . THR A 1 88 ? 7.828 -5.168 30.120 1.00 52.50 88 THR A C 1
ATOM 695 O O . THR A 1 88 ? 8.687 -5.981 29.792 1.00 52.50 88 THR A O 1
ATOM 698 N N . SER A 1 89 ? 6.545 -5.352 29.796 1.00 52.28 89 SER A N 1
ATOM 699 C CA . SER A 1 89 ? 6.163 -6.394 28.840 1.00 52.28 89 SER A CA 1
ATOM 700 C C . SER A 1 89 ? 6.158 -5.778 27.450 1.00 52.28 89 SER A C 1
ATOM 702 O O . SER A 1 89 ? 5.216 -5.076 27.074 1.00 52.28 89 SER A O 1
ATOM 704 N N . LEU A 1 90 ? 7.223 -6.037 26.689 1.00 55.34 90 LEU A N 1
ATOM 705 C CA . LEU A 1 90 ? 7.177 -5.980 25.232 1.00 55.34 90 LEU A CA 1
ATOM 706 C C . LEU A 1 90 ? 6.129 -7.002 24.800 1.00 55.34 90 LEU A C 1
ATOM 708 O O . LEU A 1 90 ? 6.440 -8.170 24.576 1.00 55.34 90 LEU A O 1
ATOM 712 N N . ASN A 1 91 ? 4.867 -6.583 24.794 1.00 58.69 91 ASN A N 1
ATOM 713 C CA . ASN A 1 91 ? 3.815 -7.369 24.202 1.00 58.69 91 ASN A CA 1
ATOM 714 C C . ASN A 1 91 ? 4.130 -7.348 22.707 1.00 58.69 91 ASN A C 1
ATOM 716 O O . ASN A 1 91 ? 3.914 -6.346 22.035 1.00 58.69 91 ASN A O 1
ATOM 720 N N . TRP A 1 92 ? 4.762 -8.421 22.234 1.00 63.22 92 TRP A N 1
ATOM 721 C CA . TRP A 1 92 ? 4.962 -8.692 20.811 1.00 63.22 92 TRP A CA 1
ATOM 722 C C . TRP A 1 92 ? 3.628 -8.955 20.102 1.00 63.22 92 TRP A C 1
ATOM 724 O O . TRP A 1 92 ? 3.598 -9.063 18.880 1.00 63.22 92 TRP A O 1
ATOM 734 N N . GLY A 1 93 ? 2.538 -9.043 20.874 1.00 57.41 93 GLY A N 1
ATOM 735 C CA . GLY A 1 93 ? 1.186 -8.915 20.369 1.00 57.41 93 GLY A CA 1
ATOM 736 C C . GLY A 1 93 ? 1.042 -7.600 19.618 1.00 57.41 93 GLY A C 1
ATOM 737 O O . GLY A 1 93 ? 1.279 -6.519 20.157 1.00 57.41 93 GLY A O 1
ATOM 738 N N . ILE A 1 94 ? 0.681 -7.740 18.354 1.00 55.03 94 ILE A N 1
ATOM 739 C CA . ILE A 1 94 ? 0.294 -6.662 17.465 1.00 55.03 94 ILE A CA 1
ATOM 740 C C . ILE A 1 94 ? -0.877 -5.930 18.132 1.00 55.03 94 ILE A C 1
ATOM 742 O O . ILE A 1 94 ? -1.905 -6.555 18.390 1.00 55.03 94 ILE A O 1
ATOM 746 N N . PRO A 1 95 ? -0.739 -4.650 18.496 1.00 59.66 95 PRO A N 1
ATOM 747 C CA . PRO A 1 95 ? -1.840 -3.936 19.113 1.00 59.66 95 PRO A CA 1
ATOM 748 C C . PRO A 1 95 ? -2.888 -3.647 18.043 1.00 59.66 95 PRO A C 1
ATOM 750 O O . PRO A 1 95 ? -2.617 -2.920 17.090 1.00 59.66 95 PRO A O 1
ATOM 753 N N . ALA A 1 96 ? -4.075 -4.216 18.231 1.00 68.50 96 ALA A N 1
ATOM 754 C CA . ALA A 1 96 ? -5.229 -3.946 17.391 1.00 68.50 96 ALA A CA 1
ATOM 755 C C . ALA A 1 96 ? -5.548 -2.443 17.362 1.00 68.50 96 ALA A C 1
ATOM 757 O O . ALA A 1 96 ? -5.377 -1.727 18.359 1.00 68.50 96 ALA A O 1
ATOM 758 N N . ASN A 1 97 ? -6.075 -1.977 16.235 1.00 72.81 97 ASN A N 1
ATOM 759 C CA . ASN A 1 97 ? -6.471 -0.602 15.965 1.00 72.81 97 ASN A CA 1
ATOM 760 C C . ASN A 1 97 ? -7.347 -0.023 17.071 1.00 72.81 97 ASN A C 1
ATOM 762 O O . ASN A 1 97 ? -7.197 1.143 17.450 1.00 72.81 97 ASN A O 1
ATOM 766 N N . HIS A 1 98 ? -8.201 -0.857 17.662 1.00 78.94 98 HIS A N 1
ATOM 767 C CA . HIS A 1 98 ? -9.020 -0.479 18.801 1.00 78.94 98 HIS A CA 1
ATOM 768 C C . HIS A 1 98 ? -8.182 0.019 19.995 1.00 78.94 98 HIS A C 1
ATOM 770 O O . HIS A 1 98 ? -8.467 1.078 20.556 1.00 78.94 98 HIS A O 1
ATOM 776 N N . GLN A 1 99 ? -7.080 -0.657 20.335 1.00 80.62 99 GLN A N 1
ATOM 777 C CA . GLN A 1 99 ? -6.199 -0.239 21.431 1.00 80.62 99 GLN A CA 1
ATOM 778 C C . GLN A 1 99 ? -5.505 1.092 21.133 1.00 80.62 99 GLN A C 1
ATOM 780 O O . GLN A 1 99 ? -5.378 1.930 22.028 1.00 80.62 99 GLN A O 1
ATOM 785 N N . ALA A 1 100 ? -5.089 1.313 19.881 1.00 79.75 100 ALA A N 1
ATOM 786 C CA . ALA A 1 100 ? -4.497 2.580 19.462 1.00 79.75 100 ALA A CA 1
ATOM 787 C C . ALA A 1 100 ? -5.509 3.734 19.571 1.00 79.75 100 ALA A C 1
ATOM 789 O O . ALA A 1 100 ? -5.175 4.794 20.106 1.00 79.75 100 ALA A O 1
ATOM 790 N N . THR A 1 101 ? -6.758 3.514 19.142 1.00 83.12 101 THR A N 1
ATOM 791 C CA . THR A 1 101 ? -7.830 4.518 19.268 1.00 83.12 101 THR A CA 1
ATOM 792 C C . THR A 1 101 ? -8.181 4.818 20.724 1.00 83.12 101 THR A C 1
ATOM 794 O O . THR A 1 101 ? -8.240 5.990 21.092 1.00 83.12 101 THR A O 1
ATOM 797 N N . LEU A 1 102 ? -8.304 3.795 21.579 1.00 85.38 102 LEU A N 1
ATOM 798 C CA . LEU A 1 102 ? -8.530 3.959 23.018 1.00 85.38 102 LEU A CA 1
ATOM 799 C C . LEU A 1 102 ? -7.380 4.701 23.699 1.00 85.38 102 LEU A C 1
ATOM 801 O O . LEU A 1 102 ? -7.600 5.512 24.598 1.00 85.38 102 LEU A O 1
ATOM 805 N N . HIS A 1 103 ? -6.137 4.426 23.306 1.00 83.62 103 HIS A N 1
ATOM 806 C CA . HIS A 1 103 ? -4.988 5.118 23.874 1.00 83.62 103 HIS A CA 1
ATOM 807 C C . HIS A 1 103 ? -4.987 6.604 23.493 1.00 83.62 103 HIS A C 1
ATOM 809 O O . HIS A 1 103 ? -4.848 7.457 24.369 1.00 83.62 103 HIS A O 1
ATOM 815 N N . ALA A 1 104 ? -5.232 6.916 22.215 1.00 83.81 104 ALA A N 1
ATOM 816 C CA . ALA A 1 104 ? -5.349 8.291 21.736 1.00 83.81 104 ALA A CA 1
ATOM 817 C C . ALA A 1 104 ? -6.510 9.044 22.413 1.00 83.81 104 ALA A C 1
ATOM 819 O O . ALA A 1 104 ? -6.332 10.185 22.843 1.00 83.81 104 ALA A O 1
ATOM 820 N N . GLN A 1 105 ? -7.662 8.385 22.572 1.00 87.50 105 GLN A N 1
ATOM 821 C CA . GLN A 1 105 ? -8.828 8.914 23.280 1.00 87.50 105 GLN A CA 1
ATOM 822 C C . GLN A 1 105 ? -8.500 9.243 24.743 1.00 87.50 105 GLN A C 1
ATOM 824 O O . GLN A 1 105 ? -8.792 10.342 25.216 1.00 87.50 105 GLN A O 1
ATOM 829 N N . ASN A 1 106 ? -7.830 8.329 25.449 1.00 89.25 106 ASN A N 1
ATOM 830 C CA . ASN A 1 106 ? -7.475 8.514 26.856 1.00 89.25 106 ASN A CA 1
ATOM 831 C C . ASN A 1 106 ? -6.420 9.608 27.086 1.00 89.25 106 ASN A C 1
ATOM 833 O O . ASN A 1 106 ? -6.460 10.274 28.120 1.00 89.25 106 ASN A O 1
ATOM 837 N N . GLU A 1 107 ? -5.460 9.785 26.171 1.00 89.56 107 GLU A N 1
ATOM 838 C CA . GLU A 1 107 ? -4.417 10.807 26.329 1.00 89.56 107 GLU A CA 1
ATOM 839 C C . GLU A 1 107 ? -4.854 12.205 25.883 1.00 89.56 107 GLU A C 1
ATOM 841 O O . GLU A 1 107 ? -4.484 13.185 26.532 1.00 89.56 107 GLU A O 1
ATOM 846 N N . LYS A 1 108 ? -5.589 12.324 24.769 1.00 87.50 108 LYS A N 1
ATOM 847 C CA . LYS A 1 108 ? -5.815 13.618 24.094 1.00 87.50 108 LYS A CA 1
ATOM 848 C C . LYS A 1 108 ? -7.270 14.071 24.045 1.00 87.50 108 LYS A C 1
ATOM 850 O O . LYS A 1 108 ? -7.517 15.218 23.676 1.00 87.50 108 LYS A O 1
ATOM 855 N N . GLY A 1 109 ? -8.202 13.215 24.455 1.00 89.75 109 GLY A N 1
ATOM 856 C CA . GLY A 1 109 ? -9.634 13.480 24.384 1.00 89.75 109 GLY A CA 1
ATOM 857 C C . GLY A 1 109 ? -10.198 13.375 22.964 1.00 89.75 109 GLY A C 1
ATOM 858 O O . GLY A 1 109 ? -9.475 13.449 21.962 1.00 89.75 109 GLY A O 1
ATOM 859 N N . ASP A 1 110 ? -11.520 13.222 22.898 1.00 90.69 110 ASP A N 1
ATOM 860 C CA . ASP A 1 110 ? -12.283 12.966 21.666 1.00 90.69 110 ASP A CA 1
ATOM 861 C C . ASP A 1 110 ? -12.233 14.125 20.657 1.00 90.69 110 ASP A C 1
ATOM 863 O O . ASP A 1 110 ? -12.353 13.925 19.449 1.00 90.69 110 ASP A O 1
ATOM 867 N N . GLU A 1 111 ? -11.978 15.340 21.142 1.00 92.88 111 GLU A N 1
ATOM 868 C CA . GLU A 1 111 ? -11.942 16.569 20.341 1.00 92.88 111 GLU A CA 1
ATOM 869 C C . GLU A 1 111 ? -10.600 16.788 19.615 1.00 92.88 111 GLU A C 1
ATOM 871 O O . GLU A 1 111 ? -10.442 17.735 18.842 1.00 92.88 111 GLU A O 1
ATOM 876 N N . SER A 1 112 ? -9.593 15.938 19.844 1.00 93.88 112 SER A N 1
ATOM 877 C CA . SER A 1 112 ? -8.279 16.138 19.230 1.00 93.88 112 SER A CA 1
ATOM 878 C C . SER A 1 112 ? -8.296 15.844 17.720 1.00 93.88 112 SER A C 1
ATOM 880 O O . SER A 1 112 ? -8.802 14.821 17.255 1.00 93.88 112 SER A O 1
ATOM 882 N N . TRP A 1 113 ? -7.666 16.716 16.923 1.00 94.69 113 TRP A N 1
ATOM 883 C CA . TRP A 1 113 ? -7.550 16.528 1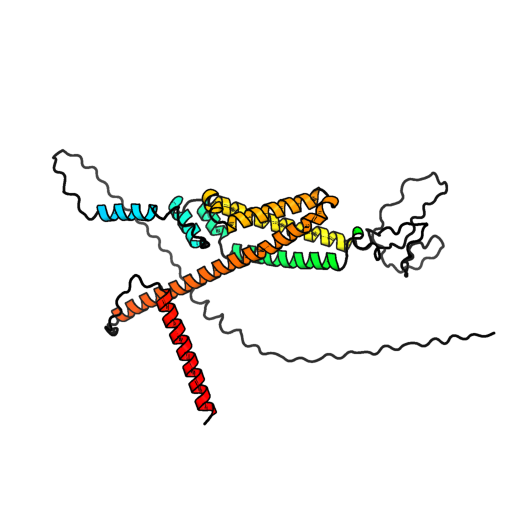5.465 1.00 94.69 113 TRP A CA 1
ATOM 884 C C . TRP A 1 113 ? -6.868 15.203 15.088 1.00 94.69 113 TRP A C 1
ATOM 886 O O . TRP A 1 113 ? -7.128 14.648 14.023 1.00 94.69 113 TRP A O 1
ATOM 896 N N . GLN A 1 114 ? -6.007 14.685 15.968 1.00 92.38 114 GLN A N 1
ATOM 897 C CA . GLN A 1 114 ? -5.312 13.414 15.780 1.00 92.38 114 GLN A CA 1
ATOM 898 C C . GLN A 1 114 ? -6.263 12.230 15.870 1.00 92.38 114 GLN A C 1
ATOM 900 O O . GLN A 1 114 ? -6.187 11.334 15.035 1.00 92.38 114 GLN A O 1
ATOM 905 N N . PHE A 1 115 ? -7.191 12.254 16.831 1.00 91.44 115 PHE A N 1
ATOM 906 C CA . PHE A 1 115 ? -8.238 11.246 16.931 1.00 91.44 115 PHE A CA 1
ATOM 907 C C . PHE A 1 115 ? -9.140 11.271 15.693 1.00 91.44 115 PHE A C 1
ATOM 909 O O . PHE A 1 115 ? -9.413 10.227 15.104 1.00 91.44 115 PHE A O 1
ATOM 916 N N . GLN A 1 116 ? -9.526 12.462 15.223 1.00 93.38 116 GLN A N 1
ATOM 917 C CA . GLN A 1 116 ? -10.317 12.596 13.996 1.00 93.38 116 GLN A CA 1
ATOM 918 C C . GLN A 1 116 ? -9.569 12.089 12.753 1.00 93.38 116 GLN A C 1
ATOM 920 O O . GLN A 1 116 ? -10.168 11.420 11.908 1.00 93.38 116 GLN A O 1
ATOM 925 N N . LEU A 1 117 ? -8.267 12.379 12.639 1.00 93.31 117 LEU A N 1
ATOM 926 C CA . LEU A 1 117 ? -7.426 11.875 11.552 1.00 93.31 117 LEU A CA 1
ATOM 927 C C . LEU A 1 117 ? -7.331 10.349 11.600 1.00 93.31 117 LEU A C 1
ATOM 929 O O . LEU A 1 117 ? -7.554 9.704 10.580 1.00 93.31 117 LEU A O 1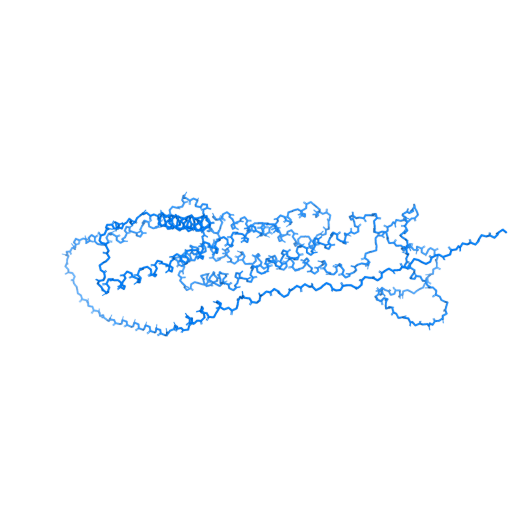
ATOM 933 N N . LEU A 1 118 ? -7.075 9.780 12.779 1.00 91.06 118 LEU A N 1
ATOM 934 C CA . LEU A 1 118 ? -6.987 8.337 12.989 1.00 91.06 118 LEU A CA 1
ATOM 935 C C . LEU A 1 118 ? -8.310 7.638 12.650 1.00 91.06 118 LEU A C 1
ATOM 937 O O . LEU A 1 118 ? -8.324 6.649 11.924 1.00 91.06 118 LEU A O 1
ATOM 941 N N . LYS A 1 119 ? -9.439 8.208 13.092 1.00 91.38 119 LYS A N 1
ATOM 942 C CA . LYS A 1 119 ? -10.790 7.721 12.781 1.00 91.38 119 LYS A CA 1
ATOM 943 C C . LYS A 1 119 ? -11.085 7.757 11.281 1.00 91.38 119 LYS A C 1
ATOM 945 O O . LYS A 1 119 ? -11.728 6.849 10.762 1.00 91.38 119 LYS A O 1
ATOM 950 N N . ARG A 1 120 ? -10.628 8.793 10.568 1.00 93.19 120 ARG A N 1
ATOM 951 C CA . ARG A 1 120 ? -10.768 8.871 9.104 1.00 93.19 120 ARG A CA 1
ATOM 952 C C . ARG A 1 120 ? -9.874 7.864 8.390 1.00 93.19 120 ARG A C 1
ATOM 954 O O . ARG A 1 120 ? -10.336 7.235 7.442 1.00 93.19 120 ARG A O 1
ATOM 961 N N . LEU A 1 121 ? -8.630 7.714 8.838 1.00 91.75 121 LEU A N 1
ATOM 962 C CA . LEU A 1 121 ? -7.656 6.816 8.226 1.00 91.75 121 LEU A CA 1
ATOM 963 C C . LEU A 1 121 ? -8.078 5.349 8.363 1.00 91.75 121 LEU A C 1
ATOM 965 O O . LEU A 1 121 ? -8.055 4.609 7.386 1.00 91.75 121 LEU A O 1
ATOM 969 N N . HIS A 1 122 ? -8.573 4.969 9.542 1.00 89.12 122 HIS A N 1
ATOM 970 C CA . HIS A 1 122 ? -9.139 3.644 9.810 1.00 89.12 122 HIS A CA 1
ATOM 971 C C . HIS A 1 122 ? -10.600 3.499 9.374 1.00 89.12 122 HIS A C 1
ATOM 973 O O . HIS A 1 122 ? -11.252 2.502 9.672 1.00 89.12 122 HIS A O 1
ATOM 979 N N . GLY A 1 123 ? -11.142 4.472 8.641 1.00 89.94 123 GLY A N 1
ATOM 980 C CA . GLY A 1 123 ? -12.473 4.350 8.074 1.00 89.94 123 GLY A CA 1
ATOM 981 C C . GLY A 1 123 ? -12.527 3.213 7.051 1.00 89.94 123 GLY A C 1
ATOM 982 O O . GLY A 1 123 ? -11.678 3.124 6.163 1.00 89.94 123 GLY A O 1
ATOM 983 N N . ARG A 1 124 ? -13.590 2.401 7.097 1.00 88.00 124 ARG A N 1
ATOM 984 C CA . ARG A 1 124 ? -13.818 1.265 6.180 1.00 88.00 124 ARG A CA 1
ATOM 985 C C . ARG A 1 124 ? -13.623 1.622 4.701 1.00 88.00 124 ARG A C 1
ATOM 987 O O . ARG A 1 124 ? -13.092 0.831 3.931 1.00 88.00 124 ARG A O 1
ATOM 994 N N . ARG A 1 125 ? -14.033 2.828 4.292 1.00 93.25 125 ARG A N 1
ATOM 995 C CA . ARG A 1 125 ? -13.870 3.310 2.909 1.00 93.25 125 ARG A CA 1
ATOM 996 C C . ARG A 1 125 ? -12.401 3.514 2.535 1.00 93.25 125 ARG A C 1
ATOM 998 O O . ARG A 1 125 ? -12.006 3.127 1.441 1.00 93.25 125 ARG A O 1
ATOM 1005 N N . MET A 1 126 ? -11.612 4.101 3.435 1.00 91.88 126 MET A N 1
ATOM 1006 C CA . MET A 1 126 ? -10.188 4.343 3.210 1.00 91.88 126 MET A CA 1
ATOM 1007 C C . MET A 1 126 ? -9.415 3.025 3.199 1.00 91.88 126 MET A C 1
ATOM 1009 O O . MET A 1 126 ? -8.605 2.812 2.307 1.00 91.88 126 MET A O 1
ATOM 1013 N N . GLN A 1 127 ? -9.736 2.099 4.106 1.00 89.62 127 GLN A N 1
ATOM 1014 C CA . GLN A 1 127 ? -9.155 0.753 4.107 1.00 89.62 127 GLN A CA 1
ATOM 1015 C C . GLN A 1 127 ? -9.436 -0.001 2.800 1.00 89.62 127 GLN A C 1
ATOM 1017 O O . GLN A 1 127 ? -8.513 -0.560 2.217 1.00 89.62 127 GLN A O 1
ATOM 1022 N N . ILE A 1 128 ? -10.678 0.025 2.295 1.00 89.50 128 ILE A N 1
ATOM 1023 C CA . ILE A 1 128 ? -11.020 -0.594 1.002 1.00 89.50 128 ILE A CA 1
ATOM 1024 C C . ILE A 1 128 ? -10.253 0.075 -0.145 1.00 89.50 128 ILE A C 1
ATOM 1026 O O . ILE A 1 128 ? -9.749 -0.621 -1.022 1.00 89.50 128 ILE A O 1
ATOM 1030 N N . LEU A 1 129 ? -10.134 1.407 -0.140 1.00 94.12 129 LEU A N 1
ATOM 1031 C CA . LEU A 1 129 ? -9.377 2.144 -1.154 1.00 94.12 129 LEU A CA 1
ATOM 1032 C C . LEU A 1 129 ? -7.893 1.759 -1.125 1.00 94.12 129 LEU A C 1
ATOM 1034 O O . LEU A 1 129 ? -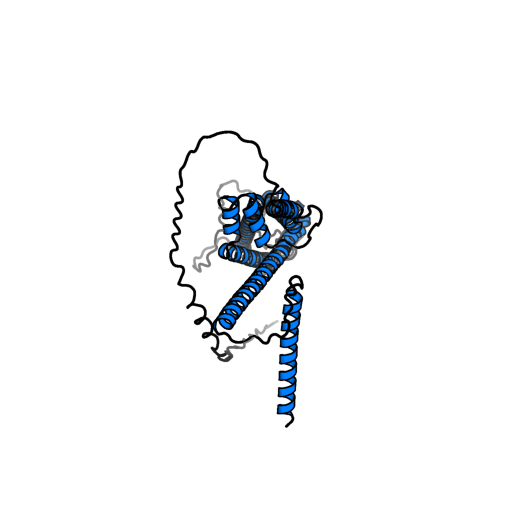7.334 1.430 -2.167 1.00 94.12 129 LEU A O 1
ATOM 1038 N N . LEU A 1 130 ? -7.263 1.760 0.051 1.00 91.44 130 LEU A N 1
ATOM 1039 C CA . LEU A 1 130 ? -5.860 1.376 0.220 1.00 91.44 130 LEU A CA 1
ATOM 1040 C C . LEU A 1 130 ? -5.632 -0.084 -0.186 1.00 91.44 130 LEU A C 1
ATOM 1042 O O . LEU A 1 130 ? -4.675 -0.374 -0.898 1.00 91.44 130 LEU A O 1
ATOM 1046 N N . ALA A 1 131 ? -6.542 -0.988 0.184 1.00 89.75 131 ALA A N 1
ATOM 1047 C CA . ALA A 1 131 ? -6.499 -2.381 -0.247 1.00 89.75 131 ALA A CA 1
ATOM 1048 C C . ALA A 1 131 ? -6.625 -2.514 -1.776 1.00 89.75 131 ALA A C 1
ATOM 1050 O O . ALA A 1 131 ? -5.887 -3.284 -2.387 1.00 89.75 131 ALA A O 1
ATOM 1051 N N . ALA A 1 132 ? -7.505 -1.736 -2.412 1.00 93.56 132 ALA A N 1
ATOM 1052 C CA . ALA A 1 132 ? -7.649 -1.718 -3.866 1.00 93.56 132 ALA A CA 1
ATOM 1053 C C . ALA A 1 132 ? -6.400 -1.159 -4.568 1.00 93.56 132 ALA A C 1
ATOM 1055 O O . ALA A 1 132 ? -5.957 -1.739 -5.557 1.00 93.56 132 ALA A O 1
ATOM 1056 N N . LEU A 1 133 ? -5.796 -0.084 -4.045 1.00 94.00 133 LEU A N 1
ATOM 1057 C CA . LEU A 1 133 ? -4.530 0.456 -4.556 1.00 94.00 133 LEU A CA 1
ATOM 1058 C C . LEU A 1 133 ? -3.385 -0.554 -4.427 1.00 94.00 133 LEU A C 1
ATOM 1060 O O . LEU A 1 133 ? -2.557 -0.644 -5.327 1.00 94.00 133 LEU A O 1
ATOM 1064 N N . LEU A 1 134 ? -3.349 -1.339 -3.346 1.00 90.75 134 LEU A N 1
ATOM 1065 C CA . LEU A 1 134 ? -2.358 -2.404 -3.171 1.00 90.75 134 LEU A CA 1
ATOM 1066 C C . LEU A 1 134 ? -2.560 -3.537 -4.178 1.00 90.75 134 LEU A C 1
ATOM 1068 O O . LEU A 1 134 ? -1.598 -3.993 -4.786 1.00 90.75 134 LEU A O 1
ATOM 1072 N N . LEU A 1 135 ? -3.800 -3.983 -4.395 1.00 91.31 135 LEU A N 1
ATOM 1073 C CA . LEU A 1 135 ? -4.087 -4.987 -5.424 1.00 91.31 135 LEU A CA 1
ATOM 1074 C C . LEU A 1 135 ? -3.717 -4.482 -6.825 1.00 91.31 135 LEU A C 1
ATOM 1076 O O . LEU A 1 135 ? -3.179 -5.241 -7.631 1.00 91.31 135 LEU A O 1
ATOM 1080 N N . LEU A 1 136 ? -3.961 -3.198 -7.096 1.00 94.69 136 LEU A N 1
ATOM 1081 C CA . LEU A 1 136 ? -3.565 -2.554 -8.342 1.00 94.69 136 LEU A CA 1
ATOM 1082 C C . LEU A 1 136 ? -2.037 -2.497 -8.500 1.00 94.69 136 LEU A C 1
ATOM 1084 O O . LEU A 1 136 ? -1.542 -2.796 -9.580 1.00 94.69 136 LEU A O 1
ATOM 1088 N N . ASP A 1 137 ? -1.291 -2.175 -7.442 1.00 93.31 137 ASP A N 1
ATOM 1089 C CA . ASP A 1 137 ? 0.182 -2.175 -7.431 1.00 93.31 137 ASP A CA 1
ATOM 1090 C C . ASP A 1 137 ? 0.756 -3.547 -7.804 1.00 93.31 137 ASP A C 1
ATOM 1092 O O . ASP A 1 137 ? 1.644 -3.661 -8.645 1.00 93.31 137 ASP A O 1
ATOM 1096 N N . VAL A 1 138 ? 0.183 -4.610 -7.238 1.00 90.94 138 VAL A N 1
ATOM 1097 C CA . VAL A 1 138 ? 0.568 -5.991 -7.546 1.00 90.94 138 VAL A CA 1
ATOM 1098 C C . VAL A 1 138 ? 0.283 -6.331 -9.005 1.00 90.94 138 VAL A C 1
ATOM 1100 O O . VAL A 1 138 ? 1.112 -6.948 -9.671 1.00 90.94 138 VAL A O 1
ATOM 1103 N N . PHE A 1 139 ? -0.873 -5.916 -9.522 1.00 94.75 139 PHE A N 1
ATOM 1104 C CA . PHE A 1 139 ? -1.206 -6.108 -10.929 1.00 94.75 139 PHE A CA 1
ATOM 1105 C C . PHE A 1 139 ? -0.232 -5.362 -11.852 1.00 94.75 139 PHE A C 1
ATOM 1107 O O . PHE A 1 139 ? 0.276 -5.951 -12.805 1.00 94.75 139 PHE A O 1
ATOM 1114 N N . ILE A 1 140 ? 0.090 -4.105 -11.534 1.00 94.12 140 ILE A N 1
ATOM 1115 C CA . ILE A 1 140 ? 1.070 -3.301 -12.275 1.00 94.12 140 ILE A CA 1
ATOM 1116 C C . ILE A 1 140 ? 2.445 -3.973 -12.257 1.00 94.12 140 ILE A C 1
ATOM 1118 O O . ILE A 1 140 ? 3.074 -4.059 -13.306 1.00 94.12 140 ILE A O 1
ATOM 1122 N N . LEU A 1 141 ? 2.876 -4.521 -11.118 1.00 90.19 141 LEU A N 1
ATOM 1123 C CA . LEU A 1 141 ? 4.130 -5.270 -11.001 1.00 90.19 141 LEU A CA 1
ATOM 1124 C C . LEU A 1 141 ? 4.151 -6.477 -11.946 1.00 90.19 141 LEU A C 1
ATOM 1126 O O . LEU A 1 141 ? 5.136 -6.692 -12.647 1.00 90.19 141 LEU A O 1
ATOM 1130 N N . PHE A 1 142 ? 3.066 -7.254 -12.012 1.00 93.19 142 PHE A N 1
ATOM 1131 C CA . PHE A 1 142 ? 2.982 -8.364 -12.964 1.00 93.19 142 PHE A CA 1
ATOM 1132 C C . PHE A 1 142 ? 3.034 -7.886 -14.416 1.00 93.19 142 PHE A C 1
ATOM 1134 O O . PHE A 1 142 ? 3.699 -8.524 -15.229 1.00 93.19 142 PHE A O 1
ATOM 1141 N N . CYS A 1 143 ? 2.375 -6.773 -14.747 1.00 95.25 143 CYS A N 1
ATOM 1142 C CA . CYS A 1 143 ? 2.460 -6.172 -16.077 1.00 95.25 143 CYS A CA 1
ATOM 1143 C C . CYS A 1 143 ? 3.881 -5.695 -16.403 1.00 95.25 143 CYS A C 1
ATOM 1145 O O . CYS A 1 143 ? 4.366 -5.965 -17.496 1.00 95.25 143 CYS A O 1
ATOM 1147 N N . GLU A 1 144 ? 4.557 -5.041 -15.462 1.00 91.94 144 GLU A N 1
ATOM 1148 C CA . GLU A 1 144 ? 5.943 -4.583 -15.585 1.00 91.94 144 GLU A CA 1
ATOM 1149 C C . GLU A 1 144 ? 6.886 -5.773 -15.822 1.00 91.94 144 GLU A C 1
ATOM 1151 O O . GLU A 1 144 ? 7.626 -5.795 -16.802 1.00 91.94 144 GLU A O 1
ATOM 1156 N N . LEU A 1 145 ? 6.778 -6.829 -15.009 1.00 89.94 145 LEU A N 1
ATOM 1157 C CA . LEU A 1 145 ? 7.568 -8.052 -15.166 1.00 89.94 145 LEU A CA 1
ATOM 1158 C C . LEU A 1 145 ? 7.271 -8.765 -16.500 1.00 89.94 145 LEU A C 1
ATOM 1160 O O . LEU A 1 145 ? 8.179 -9.271 -17.160 1.00 89.94 145 LEU A O 1
ATOM 1164 N N . ALA A 1 146 ? 6.006 -8.805 -16.921 1.00 93.88 146 ALA A N 1
ATOM 1165 C CA . ALA A 1 146 ? 5.612 -9.378 -18.206 1.00 93.88 146 ALA A CA 1
ATOM 1166 C C . ALA A 1 146 ? 6.178 -8.570 -19.384 1.00 93.88 146 ALA A C 1
ATOM 1168 O O . ALA A 1 146 ? 6.659 -9.154 -20.350 1.00 93.88 146 ALA A O 1
ATOM 1169 N N . LEU A 1 147 ? 6.177 -7.237 -19.307 1.00 91.81 147 LEU A N 1
ATOM 1170 C CA . LEU A 1 147 ? 6.771 -6.390 -20.341 1.00 91.81 147 LEU A CA 1
ATOM 1171 C C . LEU A 1 147 ? 8.291 -6.552 -20.398 1.00 91.81 147 LEU A C 1
ATOM 1173 O O . LEU A 1 147 ? 8.815 -6.750 -21.488 1.00 91.81 147 LEU A O 1
ATOM 1177 N N . LEU A 1 148 ? 8.976 -6.577 -19.251 1.00 86.38 148 LEU A N 1
ATOM 1178 C CA . LEU A 1 148 ? 10.426 -6.793 -19.184 1.00 86.38 148 LEU A CA 1
ATOM 1179 C C . LEU A 1 148 ? 10.846 -8.169 -19.721 1.00 86.38 148 LEU A C 1
ATOM 1181 O O . LEU A 1 148 ? 11.918 -8.310 -20.303 1.00 86.38 148 LEU A O 1
ATOM 1185 N N . THR A 1 149 ? 10.007 -9.194 -19.543 1.00 88.94 149 THR A N 1
ATOM 1186 C CA . THR A 1 149 ? 10.285 -10.548 -20.052 1.00 88.94 149 THR A CA 1
ATOM 1187 C C . THR A 1 149 ? 9.965 -10.708 -21.537 1.00 88.94 149 THR A C 1
ATOM 1189 O O . THR A 1 149 ? 10.682 -11.427 -22.231 1.00 88.94 149 THR A O 1
ATOM 1192 N N . LEU A 1 150 ? 8.915 -10.050 -22.040 1.00 91.06 150 LEU A N 1
ATOM 1193 C CA . LEU A 1 150 ? 8.519 -10.112 -23.452 1.00 91.06 150 LEU A CA 1
ATOM 1194 C C . LEU A 1 150 ? 9.336 -9.170 -24.347 1.00 91.06 150 LEU A C 1
ATOM 1196 O O . LEU A 1 150 ? 9.569 -9.486 -25.512 1.00 91.06 150 LEU A O 1
ATOM 1200 N N . TYR A 1 151 ? 9.763 -8.030 -23.807 1.00 88.88 151 TYR A N 1
ATOM 1201 C CA . TYR A 1 151 ? 10.494 -6.979 -24.511 1.00 88.88 151 TYR A CA 1
ATOM 1202 C C . TYR A 1 151 ? 11.726 -6.572 -23.691 1.00 88.88 151 TYR A C 1
ATOM 1204 O O . TYR A 1 151 ? 11.770 -5.463 -23.156 1.00 88.88 151 TYR A O 1
ATOM 1212 N N . PRO A 1 152 ? 12.723 -7.464 -23.551 1.00 83.19 152 PRO A N 1
ATOM 1213 C CA . PRO A 1 152 ? 13.923 -7.146 -22.795 1.00 83.19 152 PRO A CA 1
ATOM 1214 C C . PRO A 1 152 ? 14.646 -5.947 -23.414 1.00 83.19 152 PRO A C 1
ATOM 1216 O O . PRO A 1 152 ? 14.737 -5.812 -24.638 1.00 83.19 152 PRO A O 1
ATOM 1219 N N . SER A 1 153 ? 15.190 -5.088 -22.557 1.00 74.62 153 SER A N 1
ATOM 1220 C CA . SER A 1 153 ? 16.010 -3.951 -22.965 1.00 74.62 153 SER A CA 1
ATOM 1221 C C . SER A 1 153 ? 17.210 -4.438 -23.786 1.00 74.62 153 SER A C 1
ATOM 1223 O O . SER A 1 153 ? 17.826 -5.455 -23.464 1.00 74.62 153 SER A O 1
ATOM 1225 N N . CYS A 1 154 ? 17.590 -3.693 -24.824 1.00 69.75 154 CYS A N 1
ATOM 1226 C CA . CYS A 1 154 ? 18.652 -4.089 -25.756 1.00 69.75 154 CYS A CA 1
ATOM 1227 C C . CYS A 1 154 ? 19.995 -4.445 -25.095 1.00 69.75 154 CYS A C 1
ATOM 1229 O O . CYS A 1 154 ? 20.742 -5.254 -25.634 1.00 69.75 154 CYS A O 1
ATOM 1231 N N . HIS A 1 155 ? 20.299 -3.859 -23.931 1.00 66.56 155 HIS A N 1
ATOM 1232 C CA . HIS A 1 155 ? 21.542 -4.117 -23.201 1.00 66.56 155 HIS A CA 1
ATOM 1233 C C . HIS A 1 155 ? 21.608 -5.529 -22.581 1.00 66.56 155 HIS A C 1
ATOM 1235 O O . HIS A 1 155 ? 22.691 -5.994 -22.243 1.00 66.56 155 HIS A O 1
ATOM 1241 N N . LEU A 1 156 ? 20.467 -6.212 -22.417 1.00 66.06 156 LEU A N 1
ATOM 1242 C CA . LEU A 1 156 ? 20.372 -7.544 -21.804 1.00 66.06 156 LEU A CA 1
ATOM 1243 C C . LEU A 1 156 ? 20.445 -8.686 -22.827 1.00 66.06 156 LEU A C 1
ATOM 1245 O O . LEU A 1 156 ? 20.864 -9.789 -22.474 1.00 66.06 156 LEU A O 1
ATOM 1249 N N . VAL A 1 157 ? 20.039 -8.451 -24.082 1.00 63.41 157 VAL A N 1
ATOM 1250 C CA . VAL A 1 157 ? 19.985 -9.482 -25.134 1.00 63.41 157 VAL A CA 1
ATOM 1251 C C . VAL A 1 157 ? 20.649 -8.973 -26.412 1.00 63.41 157 VAL A C 1
ATOM 1253 O O . VAL A 1 157 ? 20.001 -8.581 -27.377 1.00 63.41 157 VAL A O 1
ATOM 1256 N N . GLU A 1 158 ? 21.975 -9.048 -26.437 1.00 55.38 158 GLU A N 1
ATOM 1257 C CA . GLU A 1 158 ? 22.807 -8.653 -27.583 1.00 55.38 158 GLU A CA 1
ATOM 1258 C C . GLU A 1 158 ? 22.552 -9.522 -28.837 1.00 55.38 158 GLU A C 1
ATOM 1260 O O . GLU A 1 158 ? 22.818 -9.118 -29.965 1.00 55.38 158 GLU A O 1
ATOM 1265 N N . ARG A 1 159 ? 21.988 -10.729 -28.663 1.00 55.56 159 ARG A N 1
ATOM 1266 C CA . ARG A 1 159 ? 21.811 -11.717 -29.743 1.00 55.56 159 ARG A CA 1
ATOM 1267 C C . ARG A 1 159 ? 20.588 -11.508 -30.643 1.00 55.56 159 ARG A C 1
ATOM 1269 O O . ARG A 1 159 ? 20.669 -11.861 -31.816 1.00 55.56 159 ARG A O 1
ATOM 1276 N N . ASP A 1 160 ? 19.499 -10.942 -30.119 1.00 53.53 160 ASP A N 1
ATOM 1277 C CA . ASP A 1 160 ? 18.209 -10.819 -30.830 1.00 53.53 160 ASP A CA 1
ATOM 1278 C C . ASP A 1 160 ? 17.851 -9.362 -31.189 1.00 53.53 160 ASP A C 1
ATOM 1280 O O . ASP A 1 160 ? 16.854 -9.092 -31.862 1.00 53.53 160 ASP A O 1
ATOM 1284 N N . ALA A 1 161 ? 18.686 -8.411 -30.767 1.00 49.62 161 ALA A N 1
ATOM 1285 C CA . ALA A 1 161 ? 18.490 -6.972 -30.909 1.00 49.62 161 ALA A CA 1
ATOM 1286 C C . ALA A 1 161 ? 19.096 -6.372 -32.195 1.00 49.62 161 ALA A C 1
ATOM 1288 O O . ALA A 1 161 ? 19.218 -5.153 -32.306 1.00 49.62 161 ALA A O 1
ATOM 1289 N N . ILE A 1 162 ? 19.480 -7.196 -33.175 1.00 54.62 162 ILE A N 1
ATOM 1290 C CA . ILE A 1 162 ? 20.190 -6.718 -34.367 1.00 54.62 162 ILE A CA 1
ATOM 1291 C C . ILE A 1 162 ? 19.241 -5.899 -35.254 1.00 54.62 162 ILE A C 1
ATOM 1293 O O . ILE A 1 162 ? 18.358 -6.448 -35.924 1.00 54.62 162 ILE A O 1
ATOM 1297 N N . SER A 1 163 ? 19.413 -4.574 -35.266 1.00 53.53 163 SER A N 1
ATOM 1298 C CA . SER A 1 163 ? 18.746 -3.728 -36.251 1.00 53.53 163 SER A CA 1
ATOM 1299 C C . SER A 1 163 ? 19.415 -3.871 -37.613 1.00 53.53 163 SER A C 1
ATOM 1301 O O . SER A 1 163 ? 20.626 -4.029 -37.733 1.00 53.53 163 SER A O 1
ATOM 1303 N N . CYS A 1 164 ? 18.599 -3.883 -38.661 1.00 53.59 164 CYS A N 1
ATOM 1304 C CA . CYS A 1 164 ? 19.033 -4.252 -40.005 1.00 53.59 164 CYS A CA 1
ATOM 1305 C C . CYS A 1 164 ? 19.446 -3.061 -40.878 1.00 53.59 164 CYS A C 1
ATOM 1307 O O . CYS A 1 164 ? 19.512 -3.203 -42.097 1.00 53.59 164 CYS A O 1
ATOM 1309 N N . CYS A 1 165 ? 19.691 -1.893 -40.290 1.00 53.09 165 CYS A N 1
ATOM 1310 C CA . CYS A 1 165 ? 20.083 -0.719 -41.055 1.00 53.09 165 CYS A CA 1
ATOM 1311 C C . CYS A 1 165 ? 21.574 -0.465 -40.840 1.00 53.09 165 CYS A C 1
ATOM 1313 O O . CYS A 1 165 ? 21.943 -0.014 -39.755 1.00 53.09 165 CYS A O 1
ATOM 1315 N N . PRO A 1 166 ? 22.444 -0.734 -41.832 1.00 51.19 166 PRO A N 1
ATOM 1316 C CA . PRO A 1 166 ? 23.781 -0.171 -41.785 1.00 51.19 166 PRO A CA 1
ATOM 1317 C C . PRO A 1 166 ? 23.637 1.352 -41.712 1.00 51.19 166 PRO A C 1
ATOM 1319 O O . PRO A 1 166 ? 22.949 1.952 -42.542 1.00 51.19 166 PRO A O 1
ATOM 1322 N N . VAL A 1 167 ? 24.264 1.973 -40.713 1.00 50.31 167 VAL A N 1
ATOM 1323 C CA . VAL A 1 167 ? 24.572 3.402 -40.773 1.00 50.31 167 VAL A CA 1
ATOM 1324 C C . VAL A 1 167 ? 25.548 3.524 -41.933 1.00 50.31 167 VAL A C 1
ATOM 1326 O O . VAL A 1 167 ? 26.719 3.181 -41.804 1.00 50.31 167 VAL A O 1
ATOM 1329 N N . MET A 1 168 ? 25.035 3.866 -43.113 1.00 54.56 168 MET A N 1
ATOM 1330 C CA . MET A 1 168 ? 25.883 4.240 -44.234 1.00 54.56 168 MET A CA 1
ATOM 1331 C C . MET A 1 168 ? 26.546 5.546 -43.801 1.00 54.56 168 MET A C 1
ATOM 1333 O O . MET A 1 168 ? 25.925 6.605 -43.850 1.00 54.56 168 MET A O 1
ATOM 1337 N N . GLU A 1 169 ? 27.765 5.452 -43.265 1.00 55.59 169 GLU A N 1
ATOM 1338 C CA . GLU A 1 169 ? 28.681 6.585 -43.215 1.00 55.59 169 GLU A CA 1
ATOM 1339 C C . GLU A 1 169 ? 28.913 6.981 -44.673 1.00 55.59 169 GLU A C 1
ATOM 1341 O O . GLU A 1 169 ? 29.707 6.365 -45.385 1.00 55.59 169 GLU A O 1
ATOM 1346 N N . ASP A 1 170 ? 28.110 7.933 -45.148 1.00 51.94 170 ASP A N 1
ATOM 1347 C CA . ASP A 1 170 ? 28.224 8.508 -46.482 1.00 51.94 170 ASP A CA 1
ATOM 1348 C C . ASP A 1 170 ? 29.494 9.370 -46.515 1.00 51.94 170 ASP A C 1
ATOM 1350 O O . ASP A 1 170 ? 29.484 10.598 -46.428 1.00 51.94 170 ASP A O 1
ATOM 1354 N N . ASP A 1 171 ? 30.631 8.687 -46.613 1.00 56.59 171 ASP A N 1
ATOM 1355 C CA . ASP A 1 171 ? 31.937 9.251 -46.918 1.00 56.59 171 ASP A CA 1
ATOM 1356 C C . ASP A 1 171 ? 31.949 9.685 -48.393 1.00 56.59 171 ASP A C 1
ATOM 1358 O O . ASP A 1 171 ? 32.596 9.081 -49.248 1.00 56.59 171 ASP A O 1
ATOM 1362 N N . SER A 1 172 ? 31.212 10.746 -48.734 1.00 58.03 172 SER A N 1
ATOM 1363 C CA . SER A 1 172 ? 31.564 11.583 -49.887 1.00 58.03 172 SER A CA 1
ATOM 1364 C C . SER A 1 172 ? 30.854 12.941 -49.902 1.00 58.03 172 SER A C 1
ATOM 1366 O O . SER A 1 172 ? 29.734 13.077 -50.371 1.00 58.03 172 SER A O 1
ATOM 1368 N N . ASN A 1 173 ? 31.587 13.976 -49.475 1.00 59.78 173 ASN A N 1
ATOM 1369 C CA . ASN A 1 173 ? 31.579 15.328 -50.054 1.00 59.78 173 ASN A CA 1
ATOM 1370 C C . ASN A 1 173 ? 30.228 15.853 -50.587 1.00 59.78 173 ASN A C 1
ATOM 1372 O O . ASN A 1 173 ? 30.050 15.912 -51.801 1.00 59.78 173 ASN A O 1
ATOM 1376 N N . ILE A 1 174 ? 29.345 16.362 -49.725 1.00 52.59 174 ILE A N 1
ATOM 1377 C CA . ILE A 1 174 ? 28.370 17.395 -50.114 1.00 52.59 174 ILE A CA 1
ATOM 1378 C C . ILE A 1 174 ? 28.254 18.406 -48.965 1.00 52.59 174 ILE A C 1
ATOM 1380 O O . ILE A 1 174 ? 27.579 18.209 -47.960 1.00 52.59 174 ILE A O 1
ATOM 1384 N N . ASP A 1 175 ? 28.963 19.519 -49.126 1.00 60.66 175 ASP A N 1
ATOM 1385 C CA . ASP A 1 175 ? 28.628 20.772 -48.466 1.00 60.66 175 ASP A CA 1
ATOM 1386 C C . ASP A 1 175 ? 27.344 21.288 -49.118 1.00 60.66 175 ASP A C 1
ATOM 1388 O O . ASP A 1 175 ? 27.423 21.829 -50.219 1.00 60.66 175 ASP A O 1
ATOM 1392 N N . THR A 1 176 ? 26.166 21.094 -48.512 1.00 56.47 176 THR A N 1
ATOM 1393 C CA . THR A 1 176 ? 25.092 22.112 -48.412 1.00 56.47 176 THR A CA 1
ATOM 1394 C C . THR A 1 176 ? 23.816 21.583 -47.742 1.00 56.47 176 THR A C 1
ATOM 1396 O O . THR A 1 176 ? 23.357 20.479 -48.002 1.00 56.47 176 THR A O 1
ATOM 1399 N N . ASP A 1 177 ? 23.240 22.466 -46.923 1.00 45.28 177 ASP A N 1
ATOM 1400 C CA . ASP A 1 177 ? 21.872 22.496 -46.390 1.00 45.28 177 ASP A CA 1
ATOM 1401 C C . ASP A 1 177 ? 21.434 21.486 -45.313 1.00 45.28 177 ASP A C 1
ATOM 1403 O O . ASP A 1 177 ? 20.685 20.533 -45.507 1.00 45.28 177 ASP A O 1
ATOM 1407 N N . VAL A 1 178 ? 21.831 21.842 -44.088 1.00 54.59 178 VAL A N 1
ATOM 1408 C CA . VAL A 1 178 ? 20.947 22.108 -42.936 1.00 54.59 178 VAL A CA 1
ATOM 1409 C C . VAL A 1 178 ? 19.445 22.080 -43.279 1.00 54.59 178 VAL A C 1
ATOM 1411 O O . VAL A 1 178 ? 18.888 23.109 -43.643 1.00 54.59 178 VAL A O 1
ATOM 1414 N N . ASN A 1 179 ? 18.796 20.917 -43.158 1.00 52.56 179 ASN A N 1
ATOM 1415 C CA . ASN A 1 179 ? 17.414 20.713 -42.667 1.00 52.56 179 ASN A CA 1
ATOM 1416 C C . ASN A 1 179 ? 16.918 19.278 -42.960 1.00 52.56 179 ASN A C 1
ATOM 1418 O O . ASN A 1 179 ? 15.830 19.070 -43.493 1.00 52.56 179 ASN A O 1
ATOM 1422 N N . ALA A 1 180 ? 17.697 18.254 -42.597 1.00 43.75 180 ALA A N 1
ATOM 1423 C CA . ALA A 1 180 ? 17.227 16.869 -42.645 1.00 43.75 180 ALA A CA 1
ATOM 1424 C C . ALA A 1 180 ? 16.434 16.532 -41.369 1.00 43.75 180 ALA A C 1
ATOM 1426 O O . ALA A 1 180 ? 16.974 16.181 -40.322 1.00 43.75 180 ALA A O 1
ATOM 1427 N N . HIS A 1 181 ? 15.126 16.720 -41.501 1.00 41.47 181 HIS A N 1
ATOM 1428 C CA . HIS A 1 181 ? 14.024 16.369 -40.614 1.00 41.47 181 HIS A CA 1
ATOM 1429 C C . HIS A 1 181 ? 14.238 15.126 -39.721 1.00 41.47 181 HIS A C 1
ATOM 1431 O O . HIS A 1 181 ? 14.169 13.983 -40.169 1.00 41.47 181 HIS A O 1
ATOM 1437 N N . HIS A 1 182 ? 14.359 15.364 -38.411 1.00 38.72 182 HIS A N 1
ATOM 1438 C CA . HIS A 1 182 ? 14.096 14.401 -37.334 1.00 38.72 182 HIS A CA 1
ATOM 1439 C C . HIS A 1 182 ? 12.586 14.170 -37.135 1.00 38.72 182 HIS A C 1
ATOM 1441 O O . HIS A 1 182 ? 12.061 14.348 -36.043 1.00 38.72 182 HIS A O 1
ATOM 1447 N N . GLU A 1 183 ? 11.872 13.756 -38.180 1.00 39.22 183 GLU A N 1
ATOM 1448 C CA . GLU A 1 183 ? 10.501 13.252 -38.038 1.00 39.22 183 GLU A CA 1
ATOM 1449 C C . GLU A 1 183 ? 10.358 11.920 -38.775 1.00 39.22 183 GLU A C 1
ATOM 1451 O O . GLU A 1 183 ? 9.731 11.806 -39.823 1.00 39.22 183 GLU A O 1
ATOM 1456 N N . ARG A 1 184 ? 10.931 10.864 -38.182 1.00 42.19 184 ARG A N 1
ATOM 1457 C CA . ARG A 1 184 ? 10.572 9.464 -38.468 1.00 42.19 184 ARG A CA 1
ATOM 1458 C C . ARG A 1 184 ? 9.248 9.139 -37.759 1.00 42.19 184 ARG A C 1
ATOM 1460 O O . ARG A 1 184 ? 9.170 8.202 -36.972 1.00 42.19 184 ARG A O 1
ATOM 1467 N N . TRP A 1 185 ? 8.227 9.968 -37.982 1.00 35.22 185 TRP A N 1
ATOM 1468 C CA . TRP A 1 185 ? 6.897 9.835 -37.392 1.00 35.22 185 TRP A CA 1
ATOM 1469 C C . TRP A 1 185 ? 5.953 9.195 -38.417 1.00 35.22 185 TRP A C 1
ATOM 1471 O O . TRP A 1 185 ? 5.639 9.781 -39.445 1.00 35.22 185 TRP A O 1
ATOM 1481 N N . LEU A 1 186 ? 5.512 7.973 -38.102 1.00 41.44 186 LEU A N 1
ATOM 1482 C CA . LEU A 1 186 ? 4.334 7.297 -38.660 1.00 41.44 186 LEU A CA 1
ATOM 1483 C C . LEU A 1 186 ? 4.323 7.101 -40.190 1.00 41.44 186 LEU A C 1
ATOM 1485 O O . LEU A 1 186 ? 3.597 7.782 -40.909 1.00 41.44 186 LEU A O 1
ATOM 1489 N N . ALA A 1 187 ? 5.024 6.070 -40.679 1.00 35.69 187 ALA A N 1
ATOM 1490 C CA . ALA A 1 187 ? 4.726 5.483 -41.987 1.00 35.69 187 ALA A CA 1
ATOM 1491 C C . ALA A 1 187 ? 3.320 4.859 -41.949 1.00 35.69 187 ALA A C 1
ATOM 1493 O O . ALA A 1 187 ? 3.116 3.707 -41.557 1.00 35.69 187 ALA A O 1
ATOM 1494 N N . SER A 1 188 ? 2.345 5.682 -42.318 1.00 37.22 188 SER A N 1
ATOM 1495 C CA . SER A 1 188 ? 1.053 5.280 -42.832 1.00 37.22 188 SER A CA 1
ATOM 1496 C C . SER A 1 188 ? 1.255 4.252 -43.943 1.00 37.22 188 SER A C 1
ATOM 1498 O O . SER A 1 188 ? 1.966 4.477 -44.921 1.00 37.22 188 SER A O 1
ATOM 1500 N N . ALA A 1 189 ? 0.589 3.111 -43.803 1.00 40.75 189 ALA A N 1
ATOM 1501 C CA . ALA A 1 189 ? 0.245 2.273 -44.935 1.00 40.75 189 ALA A CA 1
ATOM 1502 C C . ALA A 1 189 ? -0.759 3.057 -45.796 1.00 40.75 189 ALA A C 1
ATOM 1504 O O . ALA A 1 189 ? -1.966 2.934 -45.608 1.00 40.75 189 ALA A O 1
ATOM 1505 N N . GLN A 1 190 ? -0.269 3.936 -46.668 1.00 39.97 190 GLN A N 1
ATOM 1506 C CA . GLN A 1 190 ? -1.077 4.526 -47.726 1.00 39.97 190 GLN A CA 1
ATOM 1507 C C . GLN A 1 190 ? -0.583 3.950 -49.049 1.00 39.97 190 GLN A C 1
ATOM 1509 O O . GLN A 1 190 ? 0.458 4.327 -49.582 1.00 39.97 190 GLN A O 1
ATOM 1514 N N . GLU A 1 191 ? -1.331 2.952 -49.508 1.00 49.84 191 GLU A N 1
ATOM 1515 C CA . GLU A 1 191 ? -1.307 2.422 -50.863 1.00 49.84 191 GLU A CA 1
ATOM 1516 C C . GLU A 1 191 ? -1.704 3.542 -51.832 1.00 49.84 191 GLU A C 1
ATOM 1518 O O . GLU A 1 191 ? -2.871 3.669 -52.185 1.00 49.84 191 GLU A O 1
ATOM 1523 N N . GLU A 1 192 ? -0.767 4.387 -52.255 1.00 46.19 192 GLU A N 1
ATOM 1524 C CA . GLU A 1 192 ? -1.000 5.246 -53.416 1.00 46.19 192 GLU A CA 1
ATOM 1525 C C . GLU A 1 192 ? 0.131 5.098 -54.431 1.00 46.19 192 GLU A C 1
ATOM 1527 O O . GLU A 1 192 ? 1.276 5.510 -54.246 1.00 46.19 192 GLU A O 1
ATOM 1532 N N . GLU A 1 193 ? -0.247 4.434 -55.521 1.00 60.09 193 GLU A N 1
ATOM 1533 C CA . GLU A 1 193 ? 0.471 4.298 -56.774 1.00 60.09 193 GLU A CA 1
ATOM 1534 C C . GLU A 1 193 ? 0.874 5.676 -57.316 1.00 60.09 193 GLU A C 1
ATOM 1536 O O . GLU A 1 193 ? 0.071 6.388 -57.913 1.00 60.09 193 GLU A O 1
ATOM 1541 N N . SER A 1 194 ? 2.141 6.054 -57.174 1.00 49.16 194 SER A N 1
ATOM 1542 C CA . SER A 1 194 ? 2.701 7.134 -57.985 1.00 49.16 194 SER A CA 1
ATOM 1543 C C . SER A 1 194 ? 4.180 6.903 -58.248 1.00 49.16 194 SER A C 1
ATOM 1545 O O . SER A 1 194 ? 5.063 7.222 -57.456 1.00 49.16 194 SER A O 1
ATOM 1547 N N . SER A 1 195 ? 4.426 6.340 -59.427 1.00 60.47 195 SER A N 1
ATOM 1548 C CA . SER A 1 195 ? 5.700 6.296 -60.128 1.00 60.47 195 SER A CA 1
ATOM 1549 C C . SER A 1 195 ? 6.402 7.659 -60.138 1.00 60.47 195 SER A C 1
ATOM 1551 O O . SER A 1 195 ? 5.830 8.625 -60.630 1.00 60.47 195 SER A O 1
ATOM 1553 N N . THR A 1 196 ? 7.650 7.732 -59.679 1.00 51.03 196 THR A N 1
ATOM 1554 C CA . THR A 1 196 ? 8.843 7.668 -60.546 1.00 51.03 196 THR A CA 1
ATOM 1555 C C . THR A 1 196 ? 10.098 7.829 -59.691 1.00 51.03 196 THR A C 1
ATOM 1557 O O . THR A 1 196 ? 10.352 8.903 -59.162 1.00 51.03 196 THR A O 1
ATOM 1560 N N . THR A 1 197 ? 10.862 6.734 -59.599 1.00 51.16 197 THR A N 1
ATOM 1561 C CA . THR A 1 197 ? 12.328 6.692 -59.462 1.00 51.16 197 THR A CA 1
ATOM 1562 C C . THR A 1 197 ? 12.954 7.764 -58.577 1.00 51.16 197 THR A C 1
ATOM 1564 O O . THR A 1 197 ? 13.438 8.744 -59.116 1.00 51.16 197 THR A O 1
ATOM 1567 N N . HIS A 1 198 ? 12.978 7.551 -57.263 1.00 46.81 198 HIS A N 1
ATOM 1568 C CA . HIS A 1 198 ? 14.138 7.791 -56.399 1.00 46.81 198 HIS A CA 1
ATOM 1569 C C . HIS A 1 198 ? 13.867 7.108 -55.045 1.00 46.81 198 HIS A C 1
ATOM 1571 O O . HIS A 1 198 ? 12.914 7.436 -54.346 1.00 46.81 198 HIS A O 1
ATOM 1577 N N . ASP A 1 199 ? 14.685 6.096 -54.747 1.00 44.69 199 ASP A N 1
ATOM 1578 C CA . ASP A 1 199 ? 15.151 5.774 -53.395 1.00 44.69 199 ASP A CA 1
ATOM 1579 C C . ASP A 1 199 ? 14.147 5.160 -52.397 1.00 44.69 199 ASP A C 1
ATOM 1581 O O . ASP A 1 199 ? 13.858 5.635 -51.301 1.00 44.69 199 ASP A O 1
ATOM 1585 N N . ASN A 1 200 ? 13.717 3.959 -52.799 1.00 44.19 200 ASN A N 1
ATOM 1586 C CA . ASN A 1 200 ? 13.124 2.877 -52.003 1.00 44.19 200 ASN A CA 1
ATOM 1587 C C . ASN A 1 200 ? 14.081 2.347 -50.900 1.00 44.19 200 ASN A C 1
ATOM 1589 O O . ASN A 1 200 ? 14.536 1.203 -50.958 1.00 44.19 200 ASN A O 1
ATOM 1593 N N . HIS A 1 201 ? 14.395 3.139 -49.873 1.00 50.53 201 HIS A N 1
ATOM 1594 C CA . HIS A 1 201 ? 15.274 2.687 -48.776 1.00 50.53 201 HIS A CA 1
ATOM 1595 C C . HIS A 1 201 ? 14.548 2.119 -47.547 1.00 50.53 201 HIS A C 1
ATOM 1597 O O . HIS A 1 201 ? 15.195 1.671 -46.604 1.00 50.53 201 HIS A O 1
ATOM 1603 N N . HIS A 1 202 ? 13.217 2.036 -47.546 1.00 43.84 202 HIS A N 1
ATOM 1604 C CA . HIS A 1 202 ? 12.462 1.443 -46.432 1.00 43.84 202 HIS A CA 1
ATOM 1605 C C . HIS A 1 202 ? 12.280 -0.080 -46.568 1.00 43.84 202 HIS A C 1
ATOM 1607 O O . HIS A 1 202 ? 11.193 -0.607 -46.335 1.00 43.84 202 HIS A O 1
ATOM 1613 N N . TYR A 1 203 ? 13.334 -0.808 -46.955 1.00 49.94 203 TYR A N 1
ATOM 1614 C CA . TYR A 1 203 ? 13.295 -2.271 -46.967 1.00 49.94 203 TYR A CA 1
ATOM 1615 C C . TYR A 1 203 ? 13.343 -2.777 -45.521 1.00 49.94 203 TYR A C 1
ATOM 1617 O O . TYR A 1 203 ? 14.389 -2.746 -44.872 1.00 49.94 203 TYR A O 1
ATOM 1625 N N . SER A 1 204 ? 12.208 -3.248 -44.994 1.00 47.19 204 SER A N 1
ATOM 1626 C CA . SER A 1 204 ? 12.238 -4.068 -43.788 1.00 47.19 204 SER A CA 1
ATOM 1627 C C . SER A 1 204 ? 13.023 -5.337 -44.128 1.00 47.19 204 SER A C 1
ATOM 1629 O O . SER A 1 204 ? 12.655 -6.121 -45.003 1.00 47.19 204 SER A O 1
ATOM 1631 N N . CYS A 1 205 ? 14.187 -5.514 -43.509 1.00 53.50 205 CYS A N 1
ATOM 1632 C CA . CYS A 1 205 ? 14.968 -6.721 -43.730 1.00 53.50 205 CYS A CA 1
ATOM 1633 C C . CYS A 1 205 ? 14.202 -7.912 -43.154 1.00 53.50 205 CYS A C 1
ATOM 1635 O O . CYS A 1 205 ? 14.094 -8.078 -41.942 1.00 53.50 205 CYS A O 1
ATOM 1637 N N . ALA A 1 206 ? 13.674 -8.753 -44.042 1.00 52.06 206 ALA A N 1
ATOM 1638 C CA . ALA A 1 206 ? 12.965 -9.977 -43.679 1.00 52.06 206 ALA A CA 1
ATOM 1639 C C . ALA A 1 206 ? 13.868 -11.024 -42.988 1.00 52.06 206 ALA A C 1
ATOM 1641 O O . ALA A 1 206 ? 13.362 -11.980 -42.407 1.00 52.06 206 ALA A O 1
ATOM 1642 N N . ALA A 1 207 ? 15.193 -10.850 -43.038 1.00 54.75 207 ALA A N 1
ATOM 1643 C CA . ALA A 1 207 ? 16.170 -11.677 -42.343 1.00 54.75 207 ALA A CA 1
ATOM 1644 C C . ALA A 1 207 ? 17.156 -10.771 -41.592 1.00 54.75 207 ALA A C 1
ATOM 1646 O O . ALA A 1 207 ? 17.736 -9.869 -42.196 1.00 54.75 207 ALA A O 1
ATOM 1647 N N . GLY A 1 208 ? 17.324 -10.999 -40.286 1.00 55.00 208 GLY A N 1
ATOM 1648 C CA . GLY A 1 208 ? 18.274 -10.253 -39.461 1.00 55.00 208 GLY A CA 1
ATOM 1649 C C . GLY A 1 208 ? 19.690 -10.367 -40.022 1.00 55.00 208 GLY A C 1
ATOM 1650 O O . GLY A 1 208 ? 20.153 -11.478 -40.295 1.00 55.00 208 GLY A O 1
ATOM 1651 N N . LEU A 1 209 ? 20.374 -9.237 -40.220 1.00 57.72 209 LEU A N 1
ATOM 1652 C CA . LEU A 1 209 ? 21.787 -9.257 -40.592 1.00 57.72 209 LEU A CA 1
ATOM 1653 C C . LEU A 1 209 ? 22.586 -9.874 -39.439 1.00 57.72 209 LEU A C 1
ATOM 1655 O O . LEU A 1 209 ? 22.474 -9.447 -38.298 1.00 57.72 209 LEU A O 1
ATOM 1659 N N . SER A 1 210 ? 23.415 -10.874 -39.722 1.00 59.91 210 SER A N 1
ATOM 1660 C CA . SER A 1 210 ? 24.405 -11.355 -38.756 1.00 59.91 210 SER A CA 1
ATOM 1661 C C . SER A 1 210 ? 25.492 -10.297 -38.564 1.00 59.91 210 SER A C 1
ATOM 1663 O O . SER A 1 210 ? 25.898 -9.670 -39.544 1.00 59.91 210 SER A O 1
ATOM 1665 N N . ALA A 1 211 ? 25.992 -10.124 -37.338 1.00 60.88 211 ALA A N 1
ATOM 1666 C CA . ALA A 1 211 ? 27.145 -9.265 -37.069 1.00 60.88 211 ALA A CA 1
ATOM 1667 C C . ALA A 1 211 ? 28.320 -9.647 -37.989 1.00 60.88 211 ALA A C 1
ATOM 1669 O O . ALA A 1 211 ? 28.700 -10.818 -38.071 1.00 60.88 211 ALA A O 1
ATOM 1670 N N . MET A 1 212 ? 28.868 -8.667 -38.705 1.00 72.31 212 MET A N 1
ATOM 1671 C CA . MET A 1 212 ? 30.061 -8.825 -39.538 1.00 72.31 212 MET A CA 1
ATOM 1672 C C . MET A 1 212 ? 31.183 -7.964 -38.952 1.00 72.31 212 MET A C 1
ATOM 1674 O O . MET A 1 212 ? 30.895 -6.951 -38.324 1.00 72.31 212 MET A O 1
ATOM 1678 N N . PRO A 1 213 ? 32.465 -8.287 -39.194 1.00 79.06 213 PRO A N 1
ATOM 1679 C CA . PRO A 1 213 ? 33.592 -7.499 -38.679 1.00 79.06 213 PRO A CA 1
ATOM 1680 C C . PRO A 1 213 ? 33.583 -6.016 -39.085 1.00 79.06 213 PRO A C 1
ATOM 1682 O O . PRO A 1 213 ? 34.326 -5.226 -38.515 1.00 79.06 213 PRO A O 1
ATOM 1685 N N . SER A 1 214 ? 32.800 -5.654 -40.105 1.00 75.94 214 SER A N 1
ATOM 1686 C CA . SER A 1 214 ? 32.722 -4.315 -40.685 1.00 75.94 214 SER A CA 1
ATOM 1687 C C . SER A 1 214 ? 31.624 -3.422 -40.098 1.00 75.94 214 SER A C 1
ATOM 1689 O O . SER A 1 214 ? 31.590 -2.251 -40.451 1.00 75.94 214 SER A O 1
ATOM 1691 N N . TYR A 1 215 ? 30.713 -3.940 -39.267 1.00 69.06 215 TYR A N 1
ATOM 1692 C CA . TYR A 1 215 ? 29.684 -3.129 -38.607 1.00 69.06 215 TYR A CA 1
ATOM 1693 C C . TYR A 1 215 ? 29.259 -3.757 -37.275 1.00 69.06 215 TYR A C 1
ATOM 1695 O O . TYR A 1 215 ? 29.040 -4.966 -37.179 1.00 69.06 215 TYR A O 1
ATOM 1703 N N . GLU A 1 216 ? 29.123 -2.927 -36.244 1.00 62.53 216 GLU A N 1
ATOM 1704 C CA . GLU A 1 216 ? 28.589 -3.337 -34.947 1.00 62.53 216 GLU A CA 1
ATOM 1705 C C . GLU A 1 216 ? 27.058 -3.389 -35.029 1.00 62.53 216 GLU A C 1
ATOM 1707 O O . GLU A 1 216 ? 26.416 -2.501 -35.593 1.00 62.53 216 GLU A O 1
ATOM 1712 N N . ALA A 1 217 ? 26.460 -4.475 -34.541 1.00 61.28 217 ALA A N 1
ATOM 1713 C CA . ALA A 1 217 ? 25.013 -4.623 -34.533 1.00 61.28 217 ALA A CA 1
ATOM 1714 C C . ALA A 1 217 ? 24.413 -3.706 -33.459 1.00 61.28 217 ALA A C 1
ATOM 1716 O O . ALA A 1 217 ? 24.300 -4.088 -32.298 1.00 61.28 217 ALA A O 1
ATOM 1717 N N . THR A 1 218 ? 24.025 -2.493 -33.843 1.00 62.97 218 THR A N 1
ATOM 1718 C CA . THR A 1 218 ? 23.387 -1.543 -32.926 1.00 62.97 218 THR A CA 1
ATOM 1719 C C . THR A 1 218 ? 2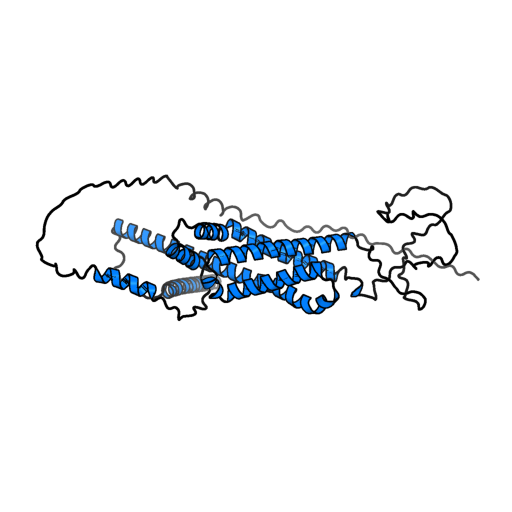1.904 -1.870 -32.760 1.00 62.97 218 THR A C 1
ATOM 1721 O O . THR A 1 218 ? 21.207 -2.192 -33.732 1.00 62.97 218 THR A O 1
ATOM 1724 N N . CYS A 1 219 ? 21.398 -1.770 -31.530 1.00 69.06 219 CYS A N 1
ATOM 1725 C CA . CYS A 1 219 ? 19.974 -1.940 -31.271 1.00 69.06 219 CYS A CA 1
ATOM 1726 C C . CYS A 1 219 ? 19.150 -0.769 -31.819 1.00 69.06 219 CYS A C 1
ATOM 1728 O O . CYS A 1 219 ? 19.500 0.391 -31.608 1.00 69.06 219 CYS A O 1
ATOM 1730 N N . ASP A 1 220 ? 18.022 -1.065 -32.473 1.00 72.19 220 ASP A N 1
ATOM 1731 C CA . ASP A 1 220 ? 17.053 -0.036 -32.868 1.00 72.19 220 ASP A CA 1
ATOM 1732 C C . ASP A 1 220 ? 16.179 0.329 -31.668 1.00 72.19 220 ASP A C 1
ATOM 1734 O O . ASP A 1 220 ? 15.174 -0.331 -31.382 1.00 72.19 220 ASP A O 1
ATOM 1738 N N . ALA A 1 221 ? 16.562 1.406 -30.982 1.00 67.69 221 ALA A N 1
ATOM 1739 C CA . ALA A 1 221 ? 15.810 1.971 -29.866 1.00 67.69 221 ALA A CA 1
ATOM 1740 C C . ALA A 1 221 ? 14.369 2.372 -30.247 1.00 67.69 221 ALA A C 1
ATOM 1742 O O . ALA A 1 221 ? 13.510 2.470 -29.373 1.00 67.69 221 ALA A O 1
ATOM 1743 N N . HIS A 1 222 ? 14.061 2.555 -31.536 1.00 71.62 222 HIS A N 1
ATOM 1744 C CA . HIS A 1 222 ? 12.740 2.984 -31.997 1.00 71.62 222 HIS A CA 1
ATOM 1745 C C . HIS A 1 222 ? 11.794 1.834 -32.352 1.00 71.62 222 HIS A C 1
ATOM 1747 O O . HIS A 1 222 ? 10.623 2.079 -32.644 1.00 71.62 222 HIS A O 1
ATOM 1753 N N . LYS A 1 223 ? 12.244 0.572 -32.301 1.00 78.62 223 LYS A N 1
ATOM 1754 C CA . LYS A 1 223 ? 11.414 -0.573 -32.711 1.00 78.62 223 LYS A CA 1
ATOM 1755 C C . LYS A 1 223 ? 10.119 -0.704 -31.896 1.00 78.62 223 LYS A C 1
ATOM 1757 O O . LYS A 1 223 ? 9.102 -1.136 -32.435 1.00 78.62 223 LYS A O 1
ATOM 1762 N N . TRP A 1 224 ? 10.143 -0.317 -30.618 1.00 83.12 224 TRP A N 1
ATOM 1763 C CA . TRP A 1 224 ? 9.028 -0.503 -29.682 1.00 83.12 224 TRP A CA 1
ATOM 1764 C C . TRP A 1 224 ? 8.683 0.765 -28.884 1.00 83.12 224 TRP A C 1
ATOM 1766 O O . TRP A 1 224 ? 8.496 0.709 -27.671 1.00 83.12 224 TRP A O 1
ATOM 1776 N N . GLU A 1 225 ? 8.538 1.911 -29.555 1.00 85.69 225 GLU A N 1
ATOM 1777 C CA . GLU A 1 225 ? 8.232 3.207 -28.914 1.00 85.69 225 GLU A CA 1
ATOM 1778 C C . GLU A 1 225 ? 7.031 3.146 -27.946 1.00 85.69 225 GLU A C 1
ATOM 1780 O O . GLU A 1 225 ? 7.092 3.629 -26.815 1.00 85.69 225 GLU A O 1
ATOM 1785 N N . ARG A 1 226 ? 5.945 2.465 -28.339 1.00 88.94 226 ARG A N 1
ATOM 1786 C CA . ARG A 1 226 ? 4.753 2.309 -27.482 1.00 88.94 226 ARG A CA 1
ATOM 1787 C C . ARG A 1 226 ? 5.031 1.529 -26.199 1.00 88.94 226 ARG A C 1
ATOM 1789 O O . ARG A 1 226 ? 4.424 1.828 -25.174 1.00 88.94 226 ARG A O 1
ATOM 1796 N N . VAL A 1 227 ? 5.910 0.529 -26.260 1.00 90.06 227 VAL A N 1
ATOM 1797 C CA . VAL A 1 227 ? 6.275 -0.281 -25.090 1.00 90.06 227 VAL A CA 1
ATOM 1798 C C . VAL A 1 227 ? 7.074 0.572 -24.115 1.00 90.06 227 VAL A C 1
ATOM 1800 O O . VAL A 1 227 ? 6.777 0.552 -22.927 1.00 90.06 227 VAL A O 1
ATOM 1803 N N . HIS A 1 228 ? 7.988 1.401 -24.619 1.00 85.56 228 HIS A N 1
ATOM 1804 C CA . HIS A 1 228 ? 8.780 2.295 -23.780 1.00 85.56 228 HIS A CA 1
ATOM 1805 C C . HIS A 1 228 ? 7.922 3.358 -23.070 1.00 85.56 228 HIS A C 1
ATOM 1807 O O . HIS A 1 228 ? 8.095 3.627 -21.878 1.00 85.56 228 HIS A O 1
ATOM 1813 N N . HIS A 1 229 ? 6.919 3.916 -23.758 1.00 91.88 229 HIS A N 1
ATOM 1814 C CA . HIS A 1 229 ? 5.938 4.792 -23.111 1.00 91.88 229 HIS A CA 1
ATOM 1815 C C . HIS A 1 229 ? 5.104 4.067 -22.050 1.00 91.88 229 HIS A C 1
ATOM 1817 O O . HIS A 1 229 ? 4.842 4.637 -20.990 1.00 91.88 229 HIS A O 1
ATOM 1823 N N . ALA A 1 230 ? 4.689 2.824 -22.314 1.00 93.94 230 ALA A N 1
ATOM 1824 C CA . ALA A 1 230 ? 3.938 2.028 -21.349 1.00 93.94 230 ALA A CA 1
ATOM 1825 C C . ALA A 1 230 ? 4.782 1.698 -20.109 1.00 93.94 230 ALA A C 1
ATOM 1827 O O . ALA A 1 230 ? 4.301 1.865 -18.995 1.00 93.94 230 ALA A O 1
ATOM 1828 N N . GLU A 1 231 ? 6.041 1.305 -20.289 1.00 90.31 231 GLU A N 1
ATOM 1829 C CA . GLU A 1 231 ? 7.008 1.069 -19.212 1.00 90.31 231 GLU A CA 1
ATOM 1830 C C . GLU A 1 231 ? 7.185 2.323 -18.345 1.00 90.31 231 GLU A C 1
ATOM 1832 O O . GLU A 1 231 ? 6.976 2.275 -17.133 1.00 90.31 231 GLU A O 1
ATOM 1837 N N . THR A 1 232 ? 7.440 3.474 -18.976 1.00 90.25 232 THR A N 1
ATOM 1838 C CA . THR A 1 232 ? 7.579 4.763 -18.279 1.00 90.25 232 THR A CA 1
ATOM 1839 C C . THR A 1 232 ? 6.317 5.112 -17.483 1.00 90.25 232 THR A C 1
ATOM 1841 O O . THR A 1 232 ? 6.392 5.572 -16.342 1.00 90.25 232 THR A O 1
ATOM 1844 N N . ALA A 1 233 ? 5.137 4.870 -18.062 1.00 95.50 233 ALA A N 1
ATOM 1845 C CA . ALA A 1 233 ? 3.869 5.110 -17.387 1.00 95.50 233 ALA A CA 1
ATOM 1846 C C . ALA A 1 233 ? 3.668 4.167 -16.191 1.00 95.50 233 ALA A C 1
ATOM 1848 O O . ALA A 1 233 ? 3.275 4.632 -15.123 1.00 95.50 233 ALA A O 1
ATOM 1849 N N . LEU A 1 234 ? 3.959 2.869 -16.334 1.00 93.00 234 LEU A N 1
ATOM 1850 C CA . LEU A 1 234 ? 3.829 1.891 -15.248 1.00 93.00 234 LEU A CA 1
ATOM 1851 C C . LEU A 1 234 ? 4.754 2.237 -14.077 1.00 93.00 234 LEU A C 1
ATOM 1853 O O . LEU A 1 234 ? 4.277 2.276 -12.945 1.00 93.00 234 LEU A O 1
ATOM 1857 N N . VAL A 1 235 ? 6.016 2.591 -14.346 1.00 89.38 235 VAL A N 1
ATOM 1858 C CA . VAL A 1 235 ? 6.972 3.055 -13.322 1.00 89.38 235 VAL A CA 1
ATOM 1859 C C . VAL A 1 235 ? 6.482 4.340 -12.640 1.00 89.38 235 VAL A C 1
ATOM 1861 O O . VAL A 1 235 ? 6.575 4.497 -11.422 1.00 89.38 235 VAL A O 1
ATOM 1864 N N . SER A 1 236 ? 5.890 5.270 -13.393 1.00 94.25 236 SER A N 1
ATOM 1865 C CA . SER A 1 236 ? 5.294 6.479 -12.810 1.00 94.25 236 SER A CA 1
ATOM 1866 C C . SER A 1 236 ? 4.104 6.158 -11.889 1.00 94.25 236 SER A C 1
ATOM 1868 O O . SER A 1 236 ? 3.958 6.755 -10.813 1.00 94.25 236 SER A O 1
ATOM 1870 N N . PHE A 1 237 ? 3.268 5.186 -12.266 1.00 95.31 237 PHE A N 1
ATOM 1871 C CA . PHE A 1 237 ? 2.141 4.739 -11.448 1.00 95.31 237 PHE A CA 1
ATOM 1872 C C . PHE A 1 237 ? 2.590 4.027 -10.171 1.00 95.31 237 PHE A C 1
ATOM 1874 O O . PHE A 1 237 ? 2.065 4.353 -9.103 1.00 95.31 237 PHE A O 1
ATOM 1881 N N . THR A 1 238 ? 3.560 3.109 -10.238 1.00 92.75 238 THR A N 1
ATOM 1882 C CA . THR A 1 238 ? 4.092 2.432 -9.041 1.00 92.75 238 THR A CA 1
ATOM 1883 C C . THR A 1 238 ? 4.682 3.445 -8.067 1.00 92.75 238 THR A C 1
ATOM 1885 O O . THR A 1 238 ? 4.368 3.400 -6.876 1.00 92.75 238 THR A O 1
ATOM 1888 N N . LEU A 1 239 ? 5.448 4.424 -8.563 1.00 93.81 239 LEU A N 1
ATOM 1889 C CA . LEU A 1 239 ? 6.004 5.510 -7.754 1.00 93.81 239 LEU A CA 1
ATOM 1890 C C . LEU A 1 239 ? 4.901 6.352 -7.096 1.00 93.81 239 LEU A C 1
ATOM 1892 O O . LEU A 1 239 ? 4.963 6.651 -5.902 1.00 93.81 239 LEU A O 1
ATOM 1896 N N . THR A 1 240 ? 3.853 6.696 -7.843 1.00 96.12 240 THR A N 1
ATOM 1897 C CA . THR A 1 240 ? 2.709 7.445 -7.306 1.00 96.12 240 THR A CA 1
ATOM 1898 C C . THR A 1 240 ? 2.017 6.658 -6.191 1.00 96.12 240 THR A C 1
ATOM 1900 O O . THR A 1 240 ? 1.786 7.191 -5.107 1.00 96.12 240 THR A O 1
ATOM 1903 N N . ILE A 1 241 ? 1.757 5.366 -6.391 1.00 94.25 241 ILE A N 1
ATOM 1904 C CA . ILE A 1 241 ? 1.141 4.511 -5.368 1.00 94.25 241 ILE A CA 1
ATOM 1905 C C . ILE A 1 241 ? 2.063 4.365 -4.140 1.00 94.25 241 ILE A C 1
ATOM 1907 O O . ILE A 1 241 ? 1.606 4.469 -3.000 1.00 94.25 241 ILE A O 1
ATOM 1911 N N . LEU A 1 242 ? 3.375 4.199 -4.352 1.00 93.00 242 LEU A N 1
ATOM 1912 C CA . LEU A 1 242 ? 4.404 4.214 -3.305 1.00 93.00 242 LEU A CA 1
ATOM 1913 C C . LEU A 1 242 ? 4.345 5.477 -2.447 1.00 93.00 242 LEU A C 1
ATOM 1915 O O . LEU A 1 242 ? 4.323 5.371 -1.219 1.00 93.00 242 LEU A O 1
ATOM 1919 N N . THR A 1 243 ? 4.271 6.653 -3.067 1.00 96.12 243 THR A N 1
ATOM 1920 C CA . THR A 1 243 ? 4.180 7.919 -2.325 1.00 96.12 243 THR A CA 1
ATOM 1921 C C . THR A 1 243 ? 2.884 8.041 -1.527 1.00 96.12 243 THR A C 1
ATOM 1923 O O . THR A 1 243 ? 2.929 8.493 -0.385 1.00 96.12 243 THR A O 1
ATOM 1926 N N . VAL A 1 244 ? 1.747 7.576 -2.059 1.00 95.75 244 VAL A N 1
ATOM 1927 C CA . VAL A 1 244 ? 0.470 7.562 -1.325 1.00 95.75 244 VAL A CA 1
ATOM 1928 C C . VAL A 1 244 ? 0.567 6.700 -0.062 1.00 95.75 244 VAL A C 1
ATOM 1930 O O . VAL A 1 244 ? 0.179 7.164 1.011 1.00 95.75 244 VAL A O 1
ATOM 1933 N N . PHE A 1 245 ? 1.138 5.493 -0.145 1.00 93.31 245 PHE A N 1
ATOM 1934 C CA . PHE A 1 245 ? 1.338 4.645 1.040 1.00 93.31 245 PHE A CA 1
ATOM 1935 C C . PHE A 1 245 ? 2.359 5.213 2.020 1.00 93.31 245 PHE A C 1
ATOM 1937 O O . PHE A 1 245 ? 2.188 5.098 3.230 1.00 93.31 245 PHE A O 1
ATOM 1944 N N . PHE A 1 246 ? 3.414 5.856 1.524 1.00 95.69 246 PHE A N 1
ATOM 1945 C CA . PHE A 1 246 ? 4.372 6.530 2.393 1.00 95.69 246 PHE A CA 1
ATOM 1946 C C . PHE A 1 246 ? 3.719 7.682 3.174 1.00 95.69 246 PHE A C 1
ATOM 1948 O O . PHE A 1 246 ? 3.949 7.830 4.377 1.00 95.69 246 PHE A O 1
ATOM 1955 N N . ILE A 1 247 ? 2.866 8.476 2.518 1.00 96.81 247 ILE A N 1
ATOM 1956 C CA . ILE A 1 247 ? 2.112 9.555 3.168 1.00 96.81 247 ILE A CA 1
ATOM 1957 C C . ILE A 1 247 ? 1.159 8.979 4.216 1.00 96.81 247 ILE A C 1
ATOM 1959 O O . ILE A 1 247 ? 1.126 9.476 5.338 1.00 96.81 247 ILE A O 1
ATOM 1963 N N . GLU A 1 248 ? 0.411 7.927 3.892 1.00 94.56 248 GLU A N 1
ATOM 1964 C CA . GLU A 1 248 ? -0.510 7.286 4.834 1.00 94.56 248 GLU A CA 1
ATOM 1965 C C . GLU A 1 248 ? 0.214 6.714 6.067 1.00 94.56 248 GLU A C 1
ATOM 1967 O O . GLU A 1 248 ? -0.204 6.983 7.199 1.00 94.56 248 GLU A O 1
ATOM 1972 N N . LEU A 1 249 ? 1.362 6.056 5.889 1.00 93.25 249 LEU A N 1
ATOM 1973 C CA . LEU A 1 249 ? 2.211 5.628 7.003 1.00 93.25 249 LEU A CA 1
ATOM 1974 C C . LEU A 1 249 ? 2.709 6.800 7.845 1.00 93.25 249 LEU A C 1
ATOM 1976 O O . LEU A 1 249 ? 2.705 6.740 9.074 1.00 93.25 249 LEU A O 1
ATOM 1980 N N . THR A 1 250 ? 3.121 7.884 7.192 1.00 96.06 250 THR A N 1
ATOM 1981 C CA . THR A 1 250 ? 3.606 9.085 7.876 1.00 96.06 250 THR A CA 1
ATOM 1982 C C . THR A 1 250 ? 2.489 9.739 8.690 1.00 96.06 250 THR A C 1
ATOM 1984 O O . THR A 1 250 ? 2.706 10.126 9.838 1.00 96.06 250 THR A O 1
ATOM 1987 N N . LEU A 1 251 ? 1.272 9.816 8.145 1.00 95.62 251 LEU A N 1
ATOM 1988 C CA . LEU A 1 251 ? 0.096 10.323 8.856 1.00 95.62 251 LEU A CA 1
ATOM 1989 C C . LEU A 1 251 ? -0.258 9.437 10.053 1.00 95.62 251 LEU A C 1
ATOM 1991 O O . LEU A 1 251 ? -0.539 9.963 11.129 1.00 95.62 251 LEU A O 1
ATOM 1995 N N . THR A 1 252 ? -0.172 8.115 9.895 1.00 92.00 252 THR A N 1
ATOM 1996 C CA . THR A 1 252 ? -0.354 7.146 10.987 1.00 92.00 252 THR A CA 1
ATOM 1997 C C . THR A 1 252 ? 0.671 7.377 12.097 1.00 92.00 252 THR A C 1
ATOM 1999 O O . THR A 1 252 ? 0.307 7.508 13.265 1.00 92.00 252 THR A O 1
ATOM 2002 N N . MET A 1 253 ? 1.950 7.525 11.743 1.00 94.81 253 MET A N 1
ATOM 2003 C CA . MET A 1 253 ? 3.029 7.818 12.692 1.00 94.81 253 MET A CA 1
ATOM 2004 C C . MET A 1 253 ? 2.799 9.143 13.437 1.00 94.81 253 MET A C 1
ATOM 2006 O O . MET A 1 253 ? 3.002 9.221 14.651 1.00 94.81 253 MET A O 1
ATOM 2010 N N . ILE A 1 254 ? 2.357 10.190 12.733 1.00 95.19 254 ILE A N 1
ATOM 2011 C CA . ILE A 1 254 ? 2.044 11.494 13.335 1.00 95.19 254 ILE A CA 1
ATOM 2012 C C . ILE A 1 254 ? 0.837 11.385 14.283 1.00 95.19 254 ILE A C 1
ATOM 2014 O O . ILE A 1 254 ? 0.843 12.006 15.350 1.00 95.19 254 ILE A O 1
ATOM 2018 N N . ALA A 1 255 ? -0.174 10.587 13.926 1.00 92.88 255 ALA A N 1
ATOM 2019 C CA . ALA A 1 255 ? -1.374 10.385 14.732 1.00 92.88 255 ALA A CA 1
ATOM 2020 C C . ALA A 1 255 ? -1.109 9.559 16.005 1.00 92.88 255 ALA A C 1
ATOM 2022 O O . ALA A 1 255 ? -1.571 9.949 17.075 1.00 92.88 255 ALA A O 1
ATOM 2023 N N . LEU A 1 256 ? -0.329 8.470 15.922 1.00 88.62 256 LEU A N 1
ATOM 2024 C CA . LEU A 1 256 ? -0.022 7.579 17.058 1.00 88.62 256 LEU A CA 1
ATOM 2025 C C . LEU A 1 256 ? 1.114 8.071 17.964 1.00 88.62 256 LEU A C 1
ATOM 2027 O O . LEU A 1 256 ? 1.378 7.448 18.989 1.00 88.62 256 LEU A O 1
ATOM 2031 N N . HIS A 1 257 ? 1.763 9.184 17.617 1.00 92.00 257 HIS A N 1
ATOM 2032 C CA . HIS A 1 257 ? 2.983 9.686 18.247 1.00 92.00 257 HIS A CA 1
ATOM 2033 C C . HIS A 1 257 ? 4.216 8.797 17.952 1.00 92.00 257 HIS A C 1
ATOM 2035 O O . HIS A 1 257 ? 4.193 7.587 18.204 1.00 92.00 257 HIS A O 1
ATOM 2041 N N . PRO A 1 258 ? 5.351 9.369 17.497 1.00 93.25 258 PRO A N 1
ATOM 2042 C CA . PRO A 1 258 ? 6.511 8.579 17.070 1.00 93.25 258 PRO A CA 1
ATOM 2043 C C . PRO A 1 258 ? 7.038 7.615 18.142 1.00 93.25 258 PRO A C 1
ATOM 2045 O O . PRO A 1 258 ? 7.408 6.486 17.838 1.00 93.25 258 PRO A O 1
ATOM 2048 N N . ALA A 1 259 ? 7.027 8.021 19.417 1.00 92.00 259 ALA A N 1
ATOM 2049 C CA . ALA A 1 259 ? 7.541 7.198 20.514 1.00 92.00 259 ALA A CA 1
ATOM 2050 C C . ALA A 1 259 ? 6.767 5.880 20.708 1.00 92.00 259 ALA A C 1
ATOM 2052 O O . ALA A 1 259 ? 7.360 4.866 21.073 1.00 92.00 259 ALA A O 1
ATOM 2053 N N . ILE A 1 260 ? 5.453 5.887 20.468 1.00 88.75 260 ILE A N 1
ATOM 2054 C CA . ILE A 1 260 ? 4.600 4.696 20.590 1.00 88.75 260 ILE A CA 1
ATOM 2055 C C . ILE A 1 260 ? 4.688 3.877 19.306 1.00 88.75 260 ILE A C 1
ATOM 2057 O O . ILE A 1 260 ? 4.822 2.656 19.368 1.00 88.75 260 ILE A O 1
ATOM 2061 N N . PHE A 1 261 ? 4.692 4.560 18.159 1.00 90.19 261 PHE A N 1
ATOM 2062 C CA . PHE A 1 261 ? 4.837 3.954 16.840 1.00 90.19 261 PHE A CA 1
ATOM 2063 C C . PHE A 1 261 ? 6.105 3.092 16.739 1.00 90.19 261 PHE A C 1
ATOM 2065 O O . PHE A 1 261 ? 6.028 1.915 16.400 1.00 90.19 261 PHE A O 1
ATOM 2072 N N . PHE A 1 262 ? 7.268 3.616 17.145 1.00 91.88 262 PHE A N 1
ATOM 2073 C CA . PHE A 1 262 ? 8.533 2.867 17.098 1.00 91.88 262 PHE A CA 1
ATOM 2074 C C . PHE A 1 262 ? 8.633 1.726 18.115 1.00 91.88 262 PHE A C 1
ATOM 2076 O O . PHE A 1 262 ? 9.509 0.870 17.994 1.00 91.88 262 PHE A O 1
ATOM 2083 N N . ARG A 1 263 ? 7.740 1.672 19.109 1.00 89.94 263 ARG A N 1
ATOM 2084 C CA . ARG A 1 263 ? 7.681 0.539 20.042 1.00 89.94 263 ARG A CA 1
ATOM 2085 C C . ARG A 1 263 ? 7.099 -0.712 19.383 1.00 89.94 263 ARG A C 1
ATOM 2087 O O . ARG A 1 263 ? 7.289 -1.813 19.894 1.00 89.94 263 ARG A O 1
ATOM 2094 N N . GLN A 1 264 ? 6.405 -0.542 18.261 1.00 87.56 264 GLN A N 1
ATOM 2095 C CA . GLN A 1 264 ? 5.797 -1.610 17.486 1.00 87.56 264 GLN A CA 1
ATOM 2096 C C . GLN A 1 264 ? 6.714 -1.945 16.308 1.00 87.56 264 GLN A C 1
ATOM 2098 O O . GLN A 1 264 ? 6.772 -1.226 15.310 1.00 87.56 264 GLN A O 1
ATOM 2103 N N . VAL A 1 265 ? 7.463 -3.043 16.443 1.00 89.38 265 VAL A N 1
ATOM 2104 C CA . VAL A 1 265 ? 8.535 -3.412 15.502 1.00 89.38 265 VAL A CA 1
ATOM 2105 C C . VAL A 1 265 ? 8.021 -3.525 14.064 1.00 89.38 265 VAL A C 1
ATOM 2107 O O . VAL A 1 265 ? 8.705 -3.075 13.153 1.00 89.38 265 VAL A O 1
ATOM 2110 N N . PHE A 1 266 ? 6.811 -4.051 13.853 1.00 89.12 266 PHE A N 1
ATOM 2111 C CA . PHE A 1 266 ? 6.234 -4.207 12.514 1.00 89.12 266 PHE A CA 1
ATOM 2112 C C . PHE A 1 266 ? 6.000 -2.873 11.798 1.00 89.12 266 PHE A C 1
ATOM 2114 O O . PHE A 1 266 ? 6.404 -2.738 10.646 1.00 89.12 266 PHE A O 1
ATOM 2121 N N . TYR A 1 267 ? 5.434 -1.871 12.477 1.00 90.00 267 TYR A N 1
ATOM 2122 C CA . TYR A 1 267 ? 5.223 -0.546 11.887 1.00 90.00 267 TYR A CA 1
ATOM 2123 C C . TYR A 1 267 ? 6.534 0.200 11.641 1.00 90.00 267 TYR A C 1
ATOM 2125 O O . TYR A 1 267 ? 6.698 0.836 10.601 1.00 90.00 267 TYR A O 1
ATOM 2133 N N . ALA A 1 268 ? 7.492 0.094 12.565 1.00 93.75 268 ALA A N 1
ATOM 2134 C CA . ALA A 1 268 ? 8.816 0.684 12.392 1.00 93.75 268 ALA A CA 1
ATOM 2135 C C . ALA A 1 268 ? 9.565 0.077 11.194 1.00 93.75 268 ALA A C 1
ATOM 2137 O O . ALA A 1 268 ? 10.180 0.798 10.407 1.00 93.75 268 ALA A O 1
ATOM 2138 N N . LEU A 1 269 ? 9.498 -1.249 11.056 1.00 93.50 269 LEU A N 1
ATOM 2139 C CA . LEU A 1 269 ? 10.124 -1.995 9.972 1.00 93.50 269 LEU A CA 1
ATOM 2140 C C . LEU A 1 269 ? 9.445 -1.666 8.633 1.00 93.50 269 LEU A C 1
ATOM 2142 O O . LEU A 1 269 ? 10.142 -1.380 7.662 1.00 93.50 269 LEU A O 1
ATOM 2146 N N . ASP A 1 270 ? 8.111 -1.618 8.591 1.00 93.44 270 ASP A N 1
ATOM 2147 C CA . ASP A 1 270 ? 7.364 -1.217 7.394 1.00 93.44 270 ASP A CA 1
ATOM 2148 C C . ASP A 1 270 ? 7.711 0.209 6.958 1.00 93.44 270 ASP A C 1
ATOM 2150 O O . ASP A 1 270 ? 8.075 0.435 5.805 1.00 93.44 270 ASP A O 1
ATOM 2154 N N . TYR A 1 271 ? 7.720 1.160 7.895 1.00 95.19 271 TYR A N 1
ATOM 2155 C CA . TYR A 1 271 ? 8.132 2.532 7.614 1.00 95.19 271 TYR A CA 1
ATOM 2156 C C . TYR A 1 271 ? 9.553 2.591 7.044 1.00 95.19 271 TYR A C 1
ATOM 2158 O O . TYR A 1 271 ? 9.789 3.271 6.044 1.00 95.19 271 TYR A O 1
ATOM 2166 N N . PHE A 1 272 ? 10.499 1.852 7.630 1.00 95.69 272 PHE A N 1
ATOM 2167 C CA . PHE A 1 272 ? 11.873 1.794 7.138 1.00 95.69 272 PHE A CA 1
ATOM 2168 C C . PHE A 1 272 ? 11.960 1.202 5.725 1.00 95.69 272 PHE A C 1
ATOM 2170 O O . PHE A 1 272 ? 12.552 1.827 4.846 1.00 95.69 272 PHE A O 1
ATOM 2177 N N . ILE A 1 273 ? 11.344 0.040 5.478 1.00 94.69 273 ILE A N 1
ATOM 2178 C CA . ILE A 1 273 ? 11.373 -0.617 4.163 1.00 94.69 273 ILE A CA 1
ATOM 2179 C C . ILE A 1 273 ? 10.720 0.258 3.099 1.00 94.69 273 ILE A C 1
ATOM 2181 O O . ILE A 1 273 ? 11.302 0.436 2.028 1.00 94.69 273 ILE A O 1
ATOM 2185 N N . VAL A 1 274 ? 9.547 0.831 3.377 1.00 93.81 274 VAL A N 1
ATOM 2186 C CA . VAL A 1 274 ? 8.850 1.708 2.427 1.00 93.81 274 VAL A CA 1
ATOM 2187 C C . VAL A 1 274 ? 9.676 2.961 2.144 1.00 93.81 274 VAL A C 1
ATOM 2189 O O . VAL A 1 274 ? 9.795 3.350 0.985 1.00 93.81 274 VAL A O 1
ATOM 2192 N N . THR A 1 275 ? 10.309 3.553 3.161 1.00 95.62 275 THR A N 1
ATOM 2193 C CA . THR A 1 275 ? 11.180 4.725 2.980 1.00 95.62 275 THR A CA 1
ATOM 2194 C C . THR A 1 275 ? 12.387 4.395 2.105 1.00 95.62 275 THR A C 1
ATOM 2196 O O . THR A 1 275 ? 12.654 5.110 1.143 1.00 95.62 275 THR A O 1
ATOM 2199 N N . VAL A 1 276 ? 13.108 3.307 2.400 1.00 95.06 276 VAL A N 1
ATOM 2200 C CA . VAL A 1 276 ? 14.276 2.890 1.606 1.00 95.06 276 VAL A CA 1
ATOM 2201 C C . VAL A 1 276 ? 13.863 2.564 0.173 1.00 95.06 276 VAL A C 1
ATOM 2203 O O . VAL A 1 276 ? 14.524 3.006 -0.759 1.00 95.06 276 VAL A O 1
ATOM 2206 N N . SER A 1 277 ? 12.744 1.860 -0.011 1.00 93.25 277 SER A N 1
ATOM 2207 C CA . SER A 1 277 ? 12.223 1.526 -1.342 1.00 93.25 277 SER A CA 1
ATOM 2208 C C . SER A 1 277 ? 11.867 2.781 -2.136 1.00 93.25 277 SER A C 1
ATOM 2210 O O . SER A 1 277 ? 12.231 2.885 -3.299 1.00 93.25 277 SER A O 1
ATOM 2212 N N . LEU A 1 278 ? 11.217 3.764 -1.505 1.00 94.50 278 LEU A N 1
ATOM 2213 C CA . LEU A 1 278 ? 10.871 5.030 -2.149 1.00 94.50 278 LEU A CA 1
ATOM 2214 C C . LEU A 1 278 ? 12.118 5.833 -2.540 1.00 94.50 278 LEU A C 1
ATOM 2216 O O . LEU A 1 278 ? 12.186 6.364 -3.644 1.00 94.50 278 LEU A O 1
ATOM 2220 N N . VAL A 1 279 ? 13.114 5.916 -1.652 1.00 95.06 279 VAL A N 1
ATOM 2221 C CA . VAL A 1 279 ? 14.379 6.606 -1.942 1.00 95.06 279 VAL A CA 1
ATOM 2222 C C . VAL A 1 279 ? 15.112 5.929 -3.094 1.00 95.06 279 VAL A C 1
ATOM 2224 O O . VAL A 1 279 ? 15.632 6.628 -3.962 1.00 95.06 279 VAL A O 1
ATOM 2227 N N . LEU A 1 280 ? 15.141 4.595 -3.126 1.00 92.00 280 LEU A N 1
ATOM 2228 C CA . LEU A 1 280 ? 15.739 3.853 -4.231 1.00 92.00 280 LEU A CA 1
ATOM 2229 C C . LEU A 1 280 ? 14.999 4.100 -5.541 1.00 92.00 280 LEU A C 1
ATOM 2231 O O . LEU A 1 280 ? 15.658 4.429 -6.515 1.00 92.00 280 LEU A O 1
ATOM 2235 N N . GLU A 1 281 ? 13.667 4.056 -5.554 1.00 90.44 281 GLU A N 1
ATOM 2236 C CA . GLU A 1 281 ? 12.880 4.303 -6.771 1.00 90.44 281 GLU A CA 1
ATOM 2237 C C . GLU A 1 281 ? 13.091 5.732 -7.310 1.00 90.44 281 GLU A C 1
ATOM 2239 O O . GLU A 1 281 ? 13.288 5.937 -8.505 1.00 90.44 281 GLU A O 1
ATOM 2244 N N . ILE A 1 282 ? 13.133 6.740 -6.427 1.00 91.88 282 ILE A N 1
ATOM 2245 C CA . ILE A 1 282 ? 13.433 8.133 -6.810 1.00 91.88 282 ILE A CA 1
ATOM 2246 C C . ILE A 1 282 ? 14.871 8.257 -7.326 1.00 91.88 282 ILE A C 1
ATOM 2248 O O . ILE A 1 282 ? 15.138 8.977 -8.290 1.00 91.88 282 ILE A O 1
ATOM 2252 N N . THR A 1 283 ? 15.809 7.560 -6.687 1.00 91.31 283 THR A N 1
ATOM 2253 C CA . THR A 1 283 ? 17.213 7.538 -7.108 1.00 91.31 283 THR A CA 1
ATOM 2254 C C . THR A 1 283 ? 17.347 6.873 -8.477 1.00 91.31 283 THR A C 1
ATOM 2256 O O . THR A 1 283 ? 18.059 7.389 -9.327 1.00 91.31 283 THR A O 1
ATOM 2259 N N . PHE A 1 284 ? 16.616 5.790 -8.737 1.00 88.00 284 PHE A N 1
ATOM 2260 C CA . PHE A 1 284 ? 16.577 5.110 -10.033 1.00 88.00 284 PHE A CA 1
ATOM 2261 C C . PHE A 1 284 ? 16.028 6.012 -11.128 1.00 88.00 284 PHE A C 1
ATOM 2263 O O . PHE A 1 284 ? 16.626 6.114 -12.194 1.00 88.00 284 PHE A O 1
ATOM 2270 N N . TYR A 1 285 ? 14.967 6.756 -10.824 1.00 87.62 285 TYR A N 1
ATOM 2271 C CA . TYR A 1 285 ? 14.413 7.736 -11.749 1.00 87.62 285 TYR A CA 1
ATOM 2272 C C . TYR A 1 285 ? 15.394 8.879 -12.081 1.00 87.62 285 TYR A C 1
ATOM 2274 O O . TYR A 1 285 ? 15.273 9.507 -13.130 1.00 87.62 285 TYR A O 1
ATOM 2282 N N . THR A 1 286 ? 16.360 9.180 -11.203 1.00 88.69 286 THR A N 1
ATOM 2283 C CA . THR A 1 286 ? 17.220 10.372 -11.327 1.00 88.69 286 THR A CA 1
ATOM 2284 C C . THR A 1 286 ? 18.679 10.098 -11.700 1.00 88.69 286 THR A C 1
ATOM 2286 O O . THR A 1 286 ? 19.281 10.963 -12.333 1.00 88.69 286 THR A O 1
ATOM 2289 N N . LEU A 1 287 ? 19.273 8.961 -11.312 1.00 84.56 287 LEU A N 1
ATOM 2290 C CA . LEU A 1 287 ? 20.727 8.727 -11.400 1.00 84.56 287 LEU A CA 1
ATOM 2291 C C . LEU A 1 287 ? 21.193 7.767 -12.518 1.00 84.56 287 LEU A C 1
ATOM 2293 O O . LEU A 1 287 ? 22.395 7.723 -12.769 1.00 84.56 287 LEU A O 1
ATOM 2297 N N . GLY A 1 288 ? 20.301 7.070 -13.231 1.00 71.19 288 GLY A N 1
ATOM 2298 C CA . GLY A 1 288 ? 20.665 6.217 -14.380 1.00 71.19 288 GLY A CA 1
ATOM 2299 C C . GLY A 1 288 ? 21.373 4.888 -14.036 1.00 71.19 288 GLY A C 1
ATOM 2300 O O . GLY A 1 288 ? 21.849 4.691 -12.921 1.00 71.19 288 GLY A O 1
ATOM 2301 N N . ASP A 1 289 ? 21.430 3.978 -15.018 1.00 74.44 289 ASP A N 1
ATOM 2302 C CA . ASP A 1 289 ? 21.384 2.503 -14.879 1.00 74.44 289 ASP A CA 1
ATOM 2303 C C . ASP A 1 289 ? 22.595 1.762 -14.257 1.00 74.44 289 ASP A C 1
ATOM 2305 O O . ASP A 1 289 ? 22.464 0.617 -13.823 1.00 74.44 289 ASP A O 1
ATOM 2309 N N . GLU A 1 290 ? 23.777 2.370 -14.149 1.00 78.94 290 GLU A N 1
ATOM 2310 C CA . GLU A 1 290 ? 25.032 1.633 -13.873 1.00 78.94 290 GLU A CA 1
ATOM 2311 C C . GLU A 1 290 ? 25.109 0.991 -12.466 1.00 78.94 290 GLU A C 1
ATOM 2313 O O . GLU A 1 290 ? 25.661 -0.094 -12.287 1.00 78.94 290 GLU A O 1
ATOM 2318 N N . ILE A 1 291 ? 24.535 1.626 -11.438 1.00 73.56 291 ILE A N 1
ATOM 2319 C CA . ILE A 1 291 ? 24.562 1.118 -10.046 1.00 73.56 291 ILE A CA 1
ATOM 2320 C C . ILE A 1 291 ? 23.312 0.256 -9.744 1.00 73.56 291 ILE A C 1
ATOM 2322 O O . ILE A 1 291 ? 23.224 -0.415 -8.710 1.00 73.56 291 ILE A O 1
ATOM 2326 N N . LEU A 1 292 ? 22.339 0.223 -10.662 1.00 66.12 292 LEU A N 1
ATOM 2327 C CA . LEU A 1 292 ? 20.990 -0.297 -10.417 1.00 66.12 292 LEU A CA 1
ATOM 2328 C C . LEU A 1 292 ? 20.908 -1.816 -10.364 1.00 66.12 292 LEU A C 1
ATOM 2330 O O . LEU A 1 292 ? 20.111 -2.359 -9.594 1.00 66.12 292 LEU A O 1
ATOM 2334 N N . ALA A 1 293 ? 21.746 -2.514 -11.131 1.00 77.81 293 ALA A N 1
ATOM 2335 C CA . ALA A 1 293 ? 21.641 -3.964 -11.281 1.00 77.81 293 ALA A CA 1
ATOM 2336 C C . ALA A 1 293 ? 21.748 -4.717 -9.940 1.00 77.81 293 ALA A C 1
ATOM 2338 O O . ALA A 1 293 ? 21.133 -5.765 -9.762 1.00 77.81 293 ALA A O 1
ATOM 2339 N N . SER A 1 294 ? 22.483 -4.168 -8.966 1.00 83.50 294 SER A N 1
ATOM 2340 C CA . SER A 1 294 ? 22.644 -4.790 -7.642 1.00 83.50 294 SER A CA 1
ATOM 2341 C C . SER A 1 294 ? 21.502 -4.477 -6.667 1.00 83.50 294 SER A C 1
ATOM 2343 O O . SER A 1 294 ? 21.305 -5.205 -5.696 1.00 83.50 294 SER A O 1
ATOM 2345 N N . LEU A 1 295 ? 20.745 -3.400 -6.900 1.00 87.56 295 LEU A N 1
ATOM 2346 C CA . LEU A 1 295 ? 19.716 -2.900 -5.981 1.00 87.56 295 LEU A CA 1
ATOM 2347 C C . LEU A 1 295 ? 18.291 -3.262 -6.412 1.00 87.56 295 LEU A C 1
ATOM 2349 O O . LEU A 1 295 ? 17.368 -3.141 -5.605 1.00 87.56 295 LEU A O 1
ATOM 2353 N N . ILE A 1 296 ? 18.112 -3.791 -7.626 1.00 86.38 296 ILE A N 1
ATOM 2354 C CA . ILE A 1 296 ? 16.811 -4.259 -8.121 1.00 86.38 296 ILE A CA 1
ATOM 2355 C C . ILE A 1 296 ? 16.166 -5.293 -7.188 1.00 86.38 296 ILE A C 1
ATOM 2357 O O . ILE A 1 296 ? 14.963 -5.253 -6.930 1.00 86.38 296 ILE A O 1
ATOM 2361 N N . GLY A 1 297 ? 16.978 -6.167 -6.584 1.00 87.19 297 GLY A N 1
ATOM 2362 C CA . GLY A 1 297 ? 16.504 -7.146 -5.609 1.00 87.19 297 GLY A CA 1
ATOM 2363 C C . GLY A 1 297 ? 15.912 -6.503 -4.352 1.00 87.19 297 GLY A C 1
ATOM 2364 O O . GLY A 1 297 ? 14.942 -7.026 -3.804 1.00 87.19 297 GLY A O 1
ATOM 2365 N N . LEU A 1 298 ? 16.441 -5.352 -3.913 1.00 89.00 298 LEU A N 1
ATOM 2366 C CA . LEU A 1 298 ? 15.917 -4.642 -2.744 1.00 89.00 298 LEU A CA 1
ATOM 2367 C C . LEU A 1 298 ? 14.560 -3.996 -3.043 1.00 89.00 298 LEU A C 1
ATOM 2369 O O . LEU A 1 298 ? 13.679 -4.021 -2.188 1.00 89.00 298 LEU A O 1
ATOM 2373 N N . VAL A 1 299 ? 14.367 -3.475 -4.258 1.00 87.06 299 VAL A N 1
ATOM 2374 C CA . VAL A 1 299 ? 13.069 -2.937 -4.692 1.00 87.06 299 VAL A CA 1
ATOM 2375 C C . VAL A 1 299 ? 12.023 -4.043 -4.782 1.00 87.06 299 VAL A C 1
ATOM 2377 O O . VAL A 1 299 ? 10.926 -3.888 -4.244 1.00 87.06 299 VAL A O 1
ATOM 2380 N N . ILE A 1 300 ? 12.368 -5.201 -5.354 1.00 89.25 300 ILE A N 1
ATOM 2381 C CA . ILE A 1 300 ? 11.470 -6.367 -5.371 1.00 89.25 300 ILE A CA 1
ATOM 2382 C C . ILE A 1 300 ? 11.139 -6.813 -3.939 1.00 89.25 300 ILE A C 1
ATOM 2384 O O . ILE A 1 300 ? 9.975 -7.065 -3.632 1.00 89.25 300 ILE A O 1
ATOM 2388 N N . LEU A 1 301 ? 12.125 -6.862 -3.038 1.00 90.38 301 LEU A N 1
ATOM 2389 C CA . LEU A 1 301 ? 11.901 -7.204 -1.631 1.00 90.38 301 LEU A CA 1
ATOM 2390 C C . LEU A 1 301 ? 10.962 -6.203 -0.941 1.00 90.38 301 LEU A C 1
ATOM 2392 O O . LEU A 1 301 ? 10.046 -6.617 -0.231 1.00 90.38 301 LEU A O 1
ATOM 2396 N N . GLY A 1 302 ? 11.153 -4.904 -1.178 1.00 89.50 302 GLY A N 1
ATOM 2397 C CA . GLY A 1 302 ? 10.276 -3.849 -0.672 1.00 89.50 302 GLY A CA 1
ATOM 2398 C C . GLY A 1 302 ? 8.838 -3.993 -1.167 1.00 89.50 302 GLY A C 1
ATOM 2399 O O . GLY A 1 302 ? 7.893 -3.809 -0.400 1.00 89.50 302 GLY A O 1
ATOM 2400 N N . ARG A 1 303 ? 8.660 -4.419 -2.422 1.00 88.38 303 ARG A N 1
ATOM 2401 C CA . ARG A 1 303 ? 7.343 -4.741 -2.987 1.00 88.38 303 ARG A CA 1
ATOM 2402 C C . ARG A 1 303 ? 6.744 -6.002 -2.352 1.00 88.38 303 ARG A C 1
ATOM 2404 O O . ARG A 1 303 ? 5.573 -5.990 -1.989 1.00 88.38 303 ARG A O 1
ATOM 2411 N N . ILE A 1 304 ? 7.535 -7.052 -2.115 1.00 91.62 304 ILE A N 1
ATOM 2412 C CA . ILE A 1 304 ? 7.064 -8.276 -1.439 1.00 91.62 304 ILE A CA 1
ATOM 2413 C C . ILE A 1 304 ? 6.632 -7.991 0.005 1.00 91.62 304 ILE A C 1
ATOM 2415 O O . ILE A 1 304 ? 5.632 -8.529 0.484 1.00 91.62 304 ILE A O 1
ATOM 2419 N N . TRP A 1 305 ? 7.355 -7.114 0.701 1.00 92.50 305 TRP A N 1
ATOM 2420 C CA . TRP A 1 305 ? 7.034 -6.729 2.073 1.00 92.50 305 TRP A CA 1
ATOM 2421 C C . TRP A 1 305 ? 5.608 -6.171 2.214 1.00 92.50 305 TRP A C 1
ATOM 2423 O O . TRP A 1 305 ? 4.933 -6.426 3.213 1.00 92.50 305 TRP A O 1
ATOM 2433 N N . ARG A 1 306 ? 5.084 -5.507 1.176 1.00 88.44 306 ARG A N 1
ATOM 2434 C CA . ARG A 1 306 ? 3.699 -5.011 1.154 1.00 88.44 306 ARG A CA 1
ATOM 2435 C C . ARG A 1 306 ? 2.668 -6.118 1.336 1.00 88.44 306 ARG A C 1
ATOM 2437 O O . ARG A 1 306 ? 1.659 -5.883 1.990 1.00 88.44 306 ARG A O 1
ATOM 2444 N N . PHE A 1 307 ? 2.914 -7.333 0.844 1.00 89.75 307 PHE A N 1
ATOM 2445 C CA . PHE A 1 307 ? 2.011 -8.462 1.089 1.00 89.75 307 PHE A CA 1
ATOM 2446 C C . PHE A 1 307 ? 1.977 -8.866 2.558 1.00 89.75 307 PHE A C 1
ATOM 2448 O O . PHE A 1 307 ? 0.912 -9.198 3.072 1.00 89.75 307 PHE A O 1
ATOM 2455 N N . VAL A 1 308 ? 3.122 -8.809 3.243 1.00 91.44 308 VAL A N 1
ATOM 2456 C CA . VAL A 1 308 ? 3.196 -9.074 4.685 1.00 91.44 308 VAL A CA 1
ATOM 2457 C C . VAL A 1 308 ? 2.374 -8.031 5.437 1.00 91.44 308 VAL A C 1
ATOM 2459 O O . VAL A 1 308 ? 1.562 -8.391 6.287 1.00 91.44 308 VAL A O 1
ATOM 2462 N N . ARG A 1 309 ? 2.504 -6.754 5.061 1.00 87.81 309 ARG A N 1
ATOM 2463 C CA . ARG A 1 309 ? 1.685 -5.669 5.611 1.00 87.81 309 ARG A CA 1
ATOM 2464 C C . ARG A 1 309 ? 0.187 -5.877 5.359 1.00 87.81 309 ARG A C 1
ATOM 2466 O O . ARG A 1 309 ? -0.604 -5.723 6.283 1.00 87.81 309 ARG A O 1
ATOM 2473 N N . ILE A 1 310 ? -0.214 -6.243 4.140 1.00 86.56 310 ILE A N 1
ATOM 2474 C CA . ILE A 1 310 ? -1.620 -6.531 3.805 1.00 86.56 310 ILE A CA 1
ATOM 2475 C C . ILE A 1 310 ? -2.136 -7.696 4.638 1.00 86.56 310 ILE A C 1
ATOM 2477 O O . ILE A 1 310 ? -3.200 -7.594 5.238 1.00 86.56 310 ILE A O 1
ATOM 2481 N N . GLY A 1 311 ? -1.381 -8.794 4.684 1.00 88.69 311 GLY A N 1
ATOM 2482 C CA . GLY A 1 311 ? -1.747 -9.976 5.454 1.00 88.69 311 GLY A CA 1
ATOM 2483 C C . GLY A 1 311 ? -1.956 -9.635 6.923 1.00 88.69 311 GLY A C 1
ATOM 2484 O O . GLY A 1 311 ? -2.929 -10.080 7.523 1.00 88.69 311 GLY A O 1
ATOM 2485 N N . HIS A 1 312 ? -1.104 -8.771 7.468 1.00 86.62 312 HIS A N 1
ATOM 2486 C CA . HIS A 1 312 ? -1.250 -8.253 8.817 1.00 86.62 312 HIS A CA 1
ATOM 2487 C C . HIS A 1 312 ? -2.506 -7.385 8.984 1.00 86.62 312 HIS A C 1
ATOM 2489 O O . HIS A 1 312 ? -3.281 -7.621 9.903 1.00 86.62 312 HIS A O 1
ATOM 2495 N N . GLY A 1 313 ? -2.755 -6.429 8.084 1.00 82.81 313 GLY A N 1
ATOM 2496 C CA . GLY A 1 313 ? -3.954 -5.584 8.143 1.00 82.81 313 GLY A CA 1
ATOM 2497 C C . GLY A 1 313 ? -5.264 -6.369 7.987 1.00 82.81 313 GLY A C 1
ATOM 2498 O O . GLY A 1 313 ? -6.256 -6.051 8.636 1.00 82.81 313 GLY A O 1
ATOM 2499 N N . ILE A 1 314 ? -5.275 -7.427 7.169 1.00 86.56 314 ILE A N 1
ATOM 2500 C CA . ILE A 1 314 ? -6.428 -8.330 7.025 1.00 86.56 314 ILE A CA 1
ATOM 2501 C C . ILE A 1 314 ? -6.606 -9.187 8.276 1.00 86.56 314 ILE A C 1
ATOM 2503 O O . ILE A 1 314 ? -7.741 -9.401 8.694 1.00 86.56 314 ILE A O 1
ATOM 2507 N N . LEU A 1 315 ? -5.516 -9.693 8.859 1.00 88.00 315 LEU A N 1
ATOM 2508 C CA . LEU A 1 315 ? -5.578 -10.491 10.082 1.00 88.00 315 LEU A CA 1
ATOM 2509 C C . LEU A 1 315 ? -6.164 -9.672 11.234 1.00 88.00 315 LEU A C 1
ATOM 2511 O O . LEU A 1 315 ? -7.052 -10.156 11.925 1.00 88.00 315 LEU A O 1
ATOM 2515 N N . GLU A 1 316 ? -5.721 -8.425 11.371 1.00 83.69 316 GLU A N 1
ATOM 2516 C CA . GLU A 1 316 ? -6.240 -7.481 12.358 1.00 83.69 316 GLU A CA 1
ATOM 2517 C C . GLU A 1 316 ? -7.729 -7.190 12.130 1.00 83.69 316 GLU A C 1
ATOM 2519 O O . GLU A 1 316 ? -8.532 -7.301 13.051 1.00 83.69 316 GLU A O 1
ATOM 2524 N N . LEU A 1 317 ? -8.134 -6.931 10.882 1.00 82.25 317 LEU A N 1
ATOM 2525 C CA . LEU A 1 317 ? -9.547 -6.739 10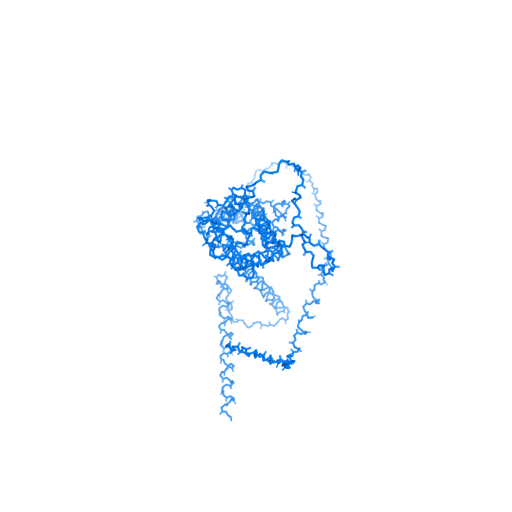.552 1.00 82.25 317 LEU A CA 1
ATOM 2526 C C . LEU A 1 317 ? -10.387 -7.997 10.832 1.00 82.25 317 LEU A C 1
ATOM 2528 O O . LEU A 1 317 ? -11.535 -7.895 11.259 1.00 82.25 317 LEU A O 1
ATOM 2532 N N . ALA A 1 318 ? -9.845 -9.188 10.574 1.00 87.12 318 ALA A N 1
ATOM 2533 C CA . ALA A 1 318 ? -10.533 -10.447 10.835 1.00 87.12 318 ALA A CA 1
ATOM 2534 C C . ALA A 1 318 ? -10.700 -10.704 12.339 1.00 87.12 318 ALA A C 1
ATOM 2536 O O . ALA A 1 318 ? -11.738 -11.229 12.745 1.00 87.12 318 ALA A O 1
ATOM 2537 N N . GLU A 1 319 ? -9.709 -10.325 13.148 1.00 86.81 319 GLU A N 1
ATOM 2538 C CA . GLU A 1 319 ? -9.776 -10.377 14.609 1.00 86.81 319 GLU A CA 1
ATOM 2539 C C . GLU A 1 319 ? -10.821 -9.391 15.145 1.00 86.81 319 GLU A C 1
ATOM 2541 O O . GLU A 1 319 ? -11.702 -9.801 15.901 1.00 86.81 319 GLU A O 1
ATOM 2546 N N . ASP A 1 320 ? -10.820 -8.146 14.659 1.00 81.94 320 ASP A N 1
ATOM 2547 C CA . ASP A 1 320 ? -11.828 -7.140 15.014 1.00 81.94 320 ASP A CA 1
ATOM 2548 C C . ASP A 1 320 ? -13.247 -7.612 14.643 1.00 81.94 320 ASP A C 1
ATOM 2550 O O . ASP A 1 320 ? -14.173 -7.532 15.449 1.00 81.94 320 ASP A O 1
ATOM 2554 N N . MET A 1 321 ? -13.435 -8.187 13.449 1.00 84.38 321 MET A N 1
ATOM 2555 C CA . MET A 1 321 ? -14.728 -8.744 13.029 1.00 84.38 321 MET A CA 1
ATOM 2556 C C . MET A 1 321 ? -15.164 -9.955 13.864 1.00 84.38 321 MET A C 1
ATOM 2558 O O . MET A 1 321 ? -16.365 -10.180 14.041 1.00 84.38 321 MET A O 1
ATOM 2562 N N . ALA A 1 322 ? -14.218 -10.774 14.325 1.00 87.38 322 ALA A N 1
ATOM 2563 C CA . ALA A 1 322 ? -14.519 -11.904 15.195 1.00 87.38 322 ALA A CA 1
ATOM 2564 C C . ALA A 1 322 ? -14.958 -11.420 16.581 1.00 87.38 322 ALA A C 1
ATOM 2566 O O . ALA A 1 322 ? -15.941 -11.940 17.110 1.00 87.38 322 ALA A O 1
ATOM 2567 N N . HIS A 1 323 ? -14.288 -10.398 17.117 1.00 84.31 323 HIS A N 1
ATOM 2568 C CA . HIS A 1 323 ? -14.648 -9.781 18.387 1.00 84.31 323 HIS A CA 1
ATOM 2569 C C . HIS A 1 323 ? -15.979 -9.033 18.335 1.00 84.31 323 HIS A C 1
ATOM 2571 O O . HIS A 1 323 ? -16.759 -9.157 19.273 1.00 84.31 323 HIS A O 1
ATOM 2577 N N . GLU A 1 324 ? -16.295 -8.331 17.245 1.00 86.38 324 GLU A N 1
ATOM 2578 C CA . GLU A 1 324 ? -17.592 -7.653 17.115 1.00 86.38 324 GLU A CA 1
ATOM 2579 C C . GLU A 1 324 ? -18.745 -8.662 17.143 1.00 86.38 324 GLU A C 1
ATOM 2581 O O . GLU A 1 324 ? -19.691 -8.518 17.911 1.00 86.38 324 GLU A O 1
ATOM 2586 N N . ARG A 1 325 ? -18.622 -9.763 16.389 1.00 88.31 325 ARG A N 1
ATOM 2587 C CA . ARG A 1 325 ? -19.613 -10.850 16.419 1.00 88.31 325 ARG A CA 1
ATOM 2588 C C . ARG A 1 325 ? -19.712 -11.515 17.785 1.00 88.31 325 ARG A C 1
ATOM 2590 O O . ARG A 1 325 ? -20.790 -11.948 18.180 1.00 88.31 325 ARG A O 1
ATOM 2597 N N . GLU A 1 326 ? -18.589 -11.661 18.480 1.00 88.38 326 GLU A N 1
ATOM 2598 C CA . GLU A 1 326 ? -18.585 -12.175 19.847 1.00 88.38 326 GLU A CA 1
ATOM 2599 C C . GLU A 1 326 ? -19.348 -11.229 20.782 1.00 88.38 326 GLU A C 1
ATOM 2601 O O . GLU A 1 326 ? -20.174 -11.689 21.569 1.00 88.38 326 GLU A O 1
ATOM 2606 N N . ASN A 1 327 ? -19.143 -9.920 20.646 1.00 86.31 327 ASN A N 1
ATOM 2607 C CA . ASN A 1 327 ? -19.814 -8.908 21.449 1.00 86.31 327 ASN A CA 1
ATOM 2608 C C . ASN A 1 327 ? -21.325 -8.842 21.158 1.00 86.31 327 ASN A C 1
ATOM 2610 O O . ASN A 1 327 ? -22.121 -8.847 22.093 1.00 86.31 327 ASN A O 1
ATOM 2614 N N . GLU A 1 328 ? -21.741 -8.893 19.888 1.00 91.31 328 GLU A N 1
ATOM 2615 C CA . GLU A 1 328 ? -23.158 -8.984 19.492 1.00 91.31 328 GLU A CA 1
ATOM 2616 C C . GLU A 1 328 ? -23.850 -10.206 20.121 1.00 91.31 328 GLU A C 1
ATOM 2618 O O . GLU A 1 328 ? -24.974 -10.117 20.619 1.00 91.31 328 GLU A O 1
ATOM 2623 N N . LEU A 1 329 ? -23.169 -11.356 20.145 1.00 92.69 329 LEU A N 1
ATOM 2624 C CA . LEU A 1 329 ? -23.691 -12.573 20.771 1.00 92.69 329 LEU A CA 1
ATOM 2625 C C . LEU A 1 329 ? -23.794 -12.452 22.295 1.00 92.69 329 LEU A C 1
ATOM 2627 O O . LEU A 1 329 ? -24.716 -13.025 22.878 1.00 92.69 329 LEU A O 1
ATOM 2631 N N . LEU A 1 330 ? -22.867 -11.736 22.937 1.00 89.19 330 LEU A N 1
ATOM 2632 C CA . LEU A 1 330 ? -22.918 -11.469 24.374 1.00 89.19 330 LEU A CA 1
ATOM 2633 C C . LEU A 1 330 ? -24.080 -10.536 24.730 1.00 89.19 330 LEU A C 1
ATOM 2635 O O . LEU A 1 330 ? -24.835 -10.859 25.644 1.00 89.19 330 LEU A O 1
ATOM 2639 N N . VAL A 1 331 ? -24.276 -9.450 23.976 1.00 91.81 331 VAL A N 1
ATOM 2640 C CA . VAL A 1 331 ? -25.408 -8.524 24.166 1.00 91.81 331 VAL A CA 1
ATOM 2641 C C . VAL A 1 331 ? -26.737 -9.253 23.974 1.00 91.81 331 VAL A C 1
ATOM 2643 O O . VAL A 1 331 ? -27.618 -9.177 24.826 1.00 91.81 331 VAL A O 1
ATOM 2646 N N . TYR A 1 332 ? -26.859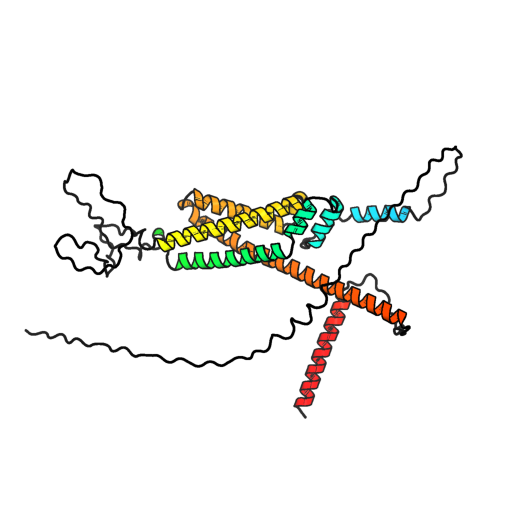 -10.060 22.917 1.00 93.94 332 TYR A N 1
ATOM 2647 C CA . TYR A 1 332 ? -28.058 -10.866 22.689 1.00 93.94 332 TYR A CA 1
ATOM 2648 C C . TYR A 1 332 ? -28.323 -11.877 23.819 1.00 93.94 332 TYR A C 1
ATOM 2650 O O . TYR A 1 332 ? -29.473 -12.125 24.188 1.00 93.94 332 TYR A O 1
ATOM 2658 N N . ALA A 1 333 ? -27.274 -12.479 24.389 1.00 92.25 333 ALA A N 1
ATOM 2659 C CA . ALA A 1 333 ? -27.415 -13.387 25.525 1.00 92.25 333 ALA A CA 1
ATOM 2660 C C . ALA A 1 333 ? -27.911 -12.661 26.788 1.00 92.25 333 ALA A C 1
ATOM 2662 O O . ALA A 1 333 ? -28.771 -13.199 27.488 1.00 92.25 333 ALA A O 1
ATOM 2663 N N . GLU A 1 334 ? -27.419 -11.446 27.046 1.00 90.94 334 GLU A N 1
ATOM 2664 C CA . GLU A 1 334 ? -27.872 -10.590 28.148 1.00 90.94 334 GLU A CA 1
ATOM 2665 C C . GLU A 1 334 ? -29.341 -10.174 27.965 1.00 90.94 334 GLU A C 1
ATOM 2667 O O . GLU A 1 334 ? -30.154 -10.323 28.880 1.00 90.94 334 GLU A O 1
ATOM 2672 N N . GLU A 1 335 ? -29.739 -9.762 26.758 1.00 94.69 335 GLU A N 1
ATOM 2673 C CA . GLU A 1 335 ? -31.141 -9.469 26.433 1.00 94.69 335 GLU A CA 1
ATOM 2674 C C . GLU A 1 335 ? -32.048 -10.685 26.667 1.00 94.69 335 GLU A C 1
ATOM 2676 O O . GLU A 1 335 ? -33.127 -10.571 27.255 1.00 94.69 335 GLU A O 1
ATOM 2681 N N . LEU A 1 336 ? -31.605 -11.882 26.279 1.00 94.75 336 LEU A N 1
ATOM 2682 C CA . LEU A 1 336 ? -32.377 -13.103 26.494 1.00 94.75 336 LEU A CA 1
ATOM 2683 C C . LEU A 1 336 ? -32.516 -13.441 27.987 1.00 94.75 336 LEU A C 1
ATOM 2685 O O . LEU A 1 336 ? -33.579 -13.894 28.420 1.00 94.75 336 LEU A O 1
ATOM 2689 N N . GLU A 1 337 ? -31.474 -13.198 28.784 1.00 88.38 337 GLU A N 1
ATOM 2690 C CA . GLU A 1 337 ? -31.508 -13.352 30.241 1.00 88.38 337 GLU A CA 1
ATOM 2691 C C . GLU A 1 337 ? -32.495 -12.364 30.885 1.00 88.38 337 GLU A C 1
ATOM 2693 O O . GLU A 1 337 ? -33.310 -12.756 31.731 1.00 88.38 337 GLU A O 1
ATOM 2698 N N . THR A 1 338 ? -32.520 -11.106 30.432 1.00 91.62 338 THR A N 1
ATOM 2699 C CA . THR A 1 338 ? -33.495 -10.110 30.914 1.00 91.62 338 THR A CA 1
ATOM 2700 C C . THR A 1 338 ? -34.937 -10.465 30.530 1.00 91.62 338 THR A C 1
ATOM 2702 O O . THR A 1 338 ? -35.846 -10.348 31.354 1.00 91.62 338 THR A O 1
ATOM 2705 N N . LEU A 1 339 ? -35.177 -10.997 29.327 1.00 93.88 339 LEU A N 1
ATOM 2706 C CA . LEU A 1 339 ? -36.507 -11.462 28.916 1.00 93.88 339 LEU A CA 1
ATOM 2707 C C . LEU A 1 339 ? -36.963 -12.703 29.695 1.00 93.88 339 LEU A C 1
ATOM 2709 O O . LEU A 1 339 ? -38.124 -12.790 30.106 1.00 93.88 339 LEU A O 1
ATOM 2713 N N . LEU A 1 340 ? -36.070 -13.664 29.937 1.00 94.19 340 LEU A N 1
ATOM 2714 C CA . LEU A 1 340 ? -36.385 -14.868 30.714 1.00 94.19 340 LEU A CA 1
ATOM 2715 C C . LEU A 1 340 ? -36.727 -14.531 32.168 1.00 94.19 340 LEU A C 1
ATOM 2717 O O . LEU A 1 340 ? -37.711 -15.051 32.708 1.00 94.19 340 LEU A O 1
ATOM 2721 N N . THR A 1 341 ? -35.956 -13.628 32.778 1.00 87.75 341 THR A N 1
ATOM 2722 C CA . THR A 1 341 ? -36.224 -13.131 34.134 1.00 87.75 341 THR A CA 1
ATOM 2723 C C . THR A 1 341 ? -37.538 -12.348 34.197 1.00 87.75 341 THR A C 1
ATOM 2725 O O . THR A 1 341 ? -38.325 -12.565 35.123 1.00 87.75 341 THR A O 1
ATOM 2728 N N . LEU A 1 342 ? -37.854 -11.538 33.178 1.00 95.44 342 LEU A N 1
ATOM 2729 C CA . LEU A 1 342 ? -39.130 -10.822 33.065 1.00 95.44 342 LEU A CA 1
ATOM 2730 C C . LEU A 1 342 ? -40.337 -11.773 32.976 1.00 95.44 342 LEU A C 1
ATOM 2732 O O . LEU A 1 342 ? -41.350 -11.562 33.648 1.00 95.44 342 LEU A O 1
ATOM 2736 N N . HIS A 1 343 ? -40.232 -12.851 32.195 1.00 97.25 343 HIS A N 1
ATOM 2737 C CA . HIS A 1 343 ? -41.304 -13.839 32.026 1.00 97.25 343 HIS A CA 1
ATOM 2738 C C . HIS A 1 343 ? -41.405 -14.870 33.163 1.00 97.25 343 HIS A C 1
ATOM 2740 O O . HIS A 1 343 ? -42.257 -15.759 33.100 1.00 97.25 343 HIS A O 1
ATOM 2746 N N . LYS A 1 344 ? -40.584 -14.754 34.219 1.00 95.19 344 LYS A N 1
ATOM 2747 C CA . LYS A 1 344 ? -40.526 -15.700 35.352 1.00 95.19 344 LYS A CA 1
ATOM 2748 C C . LYS A 1 344 ? -40.318 -17.154 34.915 1.00 95.19 344 LYS A C 1
ATOM 2750 O O . LYS A 1 344 ? -40.746 -18.079 35.608 1.00 95.19 344 LYS A O 1
ATOM 2755 N N . VAL A 1 345 ? -39.673 -17.370 33.770 1.00 93.56 345 VAL A N 1
ATOM 2756 C CA . VAL A 1 345 ? -39.253 -18.710 33.368 1.00 93.56 345 VAL A CA 1
ATOM 2757 C C . VAL A 1 345 ? -38.070 -19.052 34.259 1.00 93.56 345 VAL A C 1
ATOM 2759 O O . VAL A 1 345 ? -37.005 -18.454 34.139 1.00 93.56 345 VAL A O 1
ATOM 2762 N N . SER A 1 346 ? -38.271 -19.971 35.203 1.00 80.31 346 SER A N 1
ATOM 2763 C CA . SER A 1 346 ? -37.204 -20.430 36.086 1.00 80.31 346 SER A CA 1
ATOM 2764 C C . SER A 1 346 ? -36.110 -21.073 35.239 1.00 80.31 346 SER A C 1
ATOM 2766 O O . SER A 1 346 ? -36.277 -22.193 34.747 1.00 80.31 346 SER A O 1
ATOM 2768 N N . LEU A 1 347 ? -35.002 -20.354 35.056 1.00 79.00 347 LEU A N 1
ATOM 2769 C CA . LEU A 1 347 ? -33.761 -20.939 34.576 1.00 79.00 347 LEU A CA 1
ATOM 2770 C C . LEU A 1 347 ? -33.416 -22.087 35.533 1.00 79.00 347 LEU A C 1
ATOM 2772 O O . LEU A 1 347 ? -33.516 -21.901 36.749 1.00 79.00 347 LEU A O 1
ATOM 2776 N N . PRO A 1 348 ? -33.088 -23.287 35.026 1.00 79.62 348 PRO A N 1
ATOM 2777 C CA . PRO A 1 348 ? -32.702 -24.388 35.890 1.00 79.62 348 PRO A CA 1
ATOM 2778 C C . PRO A 1 348 ? -31.560 -23.905 36.782 1.00 79.62 348 PRO A C 1
ATOM 2780 O O . PRO A 1 348 ? -30.504 -23.520 36.286 1.00 79.62 348 PRO A O 1
ATOM 2783 N N . GLU A 1 349 ? -31.797 -23.921 38.093 1.00 66.31 349 GLU A N 1
ATOM 2784 C CA . GLU A 1 349 ? -30.932 -23.407 39.166 1.00 66.31 349 GLU A CA 1
ATOM 2785 C C . GLU A 1 349 ? -29.668 -24.276 39.359 1.00 66.31 349 GLU A C 1
ATOM 2787 O O . GLU A 1 349 ? -29.123 -24.431 40.449 1.00 66.31 349 GLU A O 1
ATOM 2792 N N . GLY A 1 350 ? -29.211 -24.906 38.276 1.00 64.31 350 GLY A N 1
ATOM 2793 C CA . GLY A 1 350 ? -28.001 -25.698 38.213 1.00 64.31 350 GLY A CA 1
ATOM 2794 C C . GLY A 1 350 ? -26.796 -24.781 38.140 1.00 64.31 350 GLY A C 1
ATOM 2795 O O . GLY A 1 350 ? -26.271 -24.576 37.056 1.00 64.31 350 GLY A O 1
ATOM 2796 N N . GLU A 1 351 ? -26.410 -24.234 39.293 1.00 49.62 351 GLU A N 1
ATOM 2797 C CA . GLU A 1 351 ? -25.063 -23.788 39.673 1.00 49.62 351 GLU A CA 1
ATOM 2798 C C . GLU A 1 351 ? -24.136 -23.417 38.493 1.00 49.62 351 GLU A C 1
ATOM 2800 O O . GLU A 1 351 ? -23.034 -23.948 38.338 1.00 49.62 351 GLU A O 1
ATOM 2805 N N . ILE A 1 352 ? -24.549 -22.463 37.654 1.00 58.62 352 ILE A N 1
ATOM 2806 C CA . ILE A 1 352 ? -23.610 -21.753 36.790 1.00 58.62 352 ILE A CA 1
ATOM 2807 C C . ILE A 1 352 ? -22.911 -20.786 37.731 1.00 58.62 352 ILE A C 1
ATOM 2809 O O . ILE A 1 352 ? -23.317 -19.639 37.890 1.00 58.62 352 ILE A O 1
ATOM 2813 N N . LYS A 1 353 ? -21.902 -21.285 38.455 1.00 55.38 353 LYS A N 1
ATOM 2814 C CA . LYS A 1 353 ? -21.008 -20.410 39.208 1.00 55.38 353 LYS A CA 1
ATOM 2815 C C . LYS A 1 353 ? -20.516 -19.365 38.212 1.00 55.38 353 LYS A C 1
ATOM 2817 O O . LYS A 1 353 ? -19.962 -19.776 37.187 1.00 55.38 353 LYS A O 1
ATOM 2822 N N . PRO A 1 354 ? -20.717 -18.061 38.469 1.00 49.06 354 PRO A N 1
ATOM 2823 C CA . PRO A 1 354 ? -20.099 -17.021 37.672 1.00 49.06 354 PRO A CA 1
ATOM 2824 C C . PRO A 1 354 ? -18.593 -17.178 37.868 1.00 49.06 354 PRO A C 1
ATOM 2826 O O . PRO A 1 354 ? -18.001 -16.677 38.821 1.00 49.06 354 PRO A O 1
ATOM 2829 N N . HIS A 1 355 ? -17.973 -17.980 37.008 1.00 50.09 355 HIS A N 1
ATOM 2830 C CA . HIS A 1 355 ? -16.535 -18.104 36.896 1.00 50.09 355 HIS A CA 1
ATOM 2831 C C . HIS A 1 355 ? -16.055 -16.808 36.244 1.00 50.09 355 HIS A C 1
ATOM 2833 O O . HIS A 1 355 ? -15.744 -16.768 35.060 1.00 50.09 355 HIS A O 1
ATOM 2839 N N . SER A 1 356 ? -16.019 -15.734 37.032 1.00 48.56 356 SER A N 1
ATOM 2840 C CA . SER A 1 356 ? -15.656 -14.376 36.622 1.00 48.56 356 SER A CA 1
ATOM 2841 C C . SER A 1 356 ? -14.195 -14.218 36.175 1.00 48.56 356 SER A C 1
ATOM 2843 O O . SER A 1 356 ? -13.719 -13.097 36.076 1.00 48.56 356 SER A O 1
ATOM 2845 N N . GLU A 1 357 ? -13.468 -15.310 35.927 1.00 49.62 357 GLU A N 1
ATOM 2846 C CA . GLU A 1 357 ? -12.068 -15.306 35.479 1.00 49.62 357 GLU A CA 1
ATOM 2847 C C . GLU A 1 357 ? -11.693 -16.522 34.608 1.00 49.62 357 GLU A C 1
ATOM 2849 O O . GLU A 1 357 ? -10.511 -16.754 34.352 1.00 49.62 357 GLU A O 1
ATOM 2854 N N . HIS A 1 358 ? -12.650 -17.326 34.122 1.00 49.34 358 HIS A N 1
ATOM 2855 C CA . HIS A 1 358 ? -12.311 -18.289 33.070 1.00 49.34 358 HIS A CA 1
ATOM 2856 C C . HIS A 1 358 ? -12.479 -17.629 31.711 1.00 49.34 358 HIS A C 1
ATOM 2858 O O . HIS A 1 358 ? -13.599 -17.404 31.265 1.00 49.34 358 HIS A O 1
ATOM 2864 N N . ASN A 1 359 ? -11.325 -17.300 31.112 1.00 54.00 359 ASN A N 1
ATOM 2865 C CA . ASN A 1 359 ? -11.130 -16.903 29.721 1.00 54.00 359 ASN A CA 1
ATOM 2866 C C . ASN A 1 359 ? -12.297 -17.370 28.843 1.00 54.00 359 ASN A C 1
ATOM 2868 O O . ASN A 1 359 ? -12.522 -18.576 28.724 1.00 54.00 359 ASN A O 1
ATOM 2872 N N . GLY A 1 360 ? -12.995 -16.433 28.194 1.00 57.19 360 GLY A N 1
ATOM 2873 C CA . GLY A 1 360 ? -14.083 -16.729 27.252 1.00 57.19 360 GLY A CA 1
ATOM 2874 C C . GLY A 1 360 ? -13.711 -17.768 26.182 1.00 57.19 360 GLY A C 1
ATOM 2875 O O . GLY A 1 360 ? -14.586 -18.460 25.658 1.00 57.19 360 GLY A O 1
ATOM 2876 N N . SER A 1 361 ? -12.411 -17.991 25.952 1.00 59.47 361 SER A N 1
ATOM 2877 C CA . SER A 1 361 ? -11.897 -19.078 25.123 1.00 59.47 361 SER A CA 1
ATOM 2878 C C . SER A 1 361 ? -12.316 -20.488 25.572 1.00 59.47 361 SER A C 1
ATOM 2880 O O . SER A 1 361 ? -12.562 -21.311 24.696 1.00 59.47 361 SER A O 1
ATOM 2882 N N . ASP A 1 362 ? -12.493 -20.788 26.870 1.00 66.50 362 ASP A N 1
ATOM 2883 C CA . ASP A 1 362 ? -12.936 -22.130 27.319 1.00 66.50 362 ASP A CA 1
ATOM 2884 C C . ASP A 1 362 ? -14.420 -22.372 26.993 1.00 66.50 362 ASP A C 1
ATOM 2886 O O . ASP A 1 362 ? -14.834 -23.478 26.639 1.00 66.50 362 ASP A O 1
ATOM 2890 N N . LEU A 1 363 ? -15.249 -21.326 27.051 1.00 67.12 363 LEU A N 1
ATOM 2891 C CA . LEU A 1 363 ? -16.671 -21.436 26.729 1.00 67.12 363 LEU A CA 1
ATOM 2892 C C . LEU A 1 363 ? -16.882 -21.584 25.215 1.00 67.12 363 LEU A C 1
ATOM 2894 O O . LEU A 1 363 ? -17.642 -22.456 24.779 1.00 67.12 363 LEU A O 1
ATOM 2898 N N . LEU A 1 364 ? -16.136 -20.820 24.413 1.00 61.66 364 LEU A N 1
ATOM 2899 C CA . LEU A 1 364 ? -16.078 -20.978 22.958 1.00 61.66 364 LEU A CA 1
ATOM 2900 C C . LEU A 1 364 ? -15.523 -22.348 22.546 1.00 61.66 364 LEU A C 1
ATOM 2902 O O . LEU A 1 364 ? -16.096 -22.998 21.669 1.00 61.66 364 LEU A O 1
ATOM 2906 N N . GLU A 1 365 ? -14.478 -22.848 23.209 1.00 77.38 365 GLU A N 1
ATOM 2907 C CA . GLU A 1 365 ? -13.928 -24.181 22.947 1.00 77.38 365 GLU A CA 1
ATOM 2908 C C . GLU A 1 365 ? -14.950 -25.284 23.264 1.00 77.38 365 GLU A C 1
ATOM 2910 O O . GLU A 1 365 ? -15.133 -26.224 22.480 1.00 77.38 365 GLU A O 1
ATOM 2915 N N . ARG A 1 366 ? -15.713 -25.142 24.354 1.00 75.81 366 ARG A N 1
ATOM 2916 C CA . ARG A 1 366 ? -16.805 -26.066 24.702 1.00 75.81 366 ARG A CA 1
ATOM 2917 C C . ARG A 1 366 ? -17.957 -26.023 23.701 1.00 75.81 366 ARG A C 1
ATOM 2919 O O . ARG A 1 366 ? -18.493 -27.083 23.356 1.00 75.81 366 ARG A O 1
ATOM 2926 N N . LEU A 1 367 ? -18.335 -24.844 23.206 1.00 74.19 367 LEU A N 1
ATOM 2927 C CA . LEU A 1 367 ? -19.365 -24.704 22.172 1.00 74.19 367 LEU A CA 1
ATOM 2928 C C . LEU A 1 367 ? -18.900 -25.281 20.828 1.00 74.19 367 LEU A C 1
ATOM 2930 O O . LEU A 1 367 ? -19.640 -26.047 20.201 1.00 74.19 367 LEU A O 1
ATOM 2934 N N . ALA A 1 368 ? -17.657 -25.008 20.424 1.00 74.44 368 ALA A N 1
ATOM 2935 C CA . ALA A 1 368 ? -17.044 -25.568 19.222 1.00 74.44 368 ALA A CA 1
ATOM 2936 C C . ALA A 1 368 ? -16.948 -27.101 19.294 1.00 74.44 368 ALA A C 1
ATOM 2938 O O . ALA A 1 368 ? -17.250 -27.800 18.319 1.00 74.44 368 ALA A O 1
ATOM 2939 N N . LYS A 1 369 ? -16.605 -27.649 20.466 1.00 90.81 369 LYS A N 1
ATOM 2940 C CA . LYS A 1 369 ? -16.593 -29.094 20.718 1.00 90.81 369 LYS A CA 1
ATOM 2941 C C . LYS A 1 369 ? -17.994 -29.701 20.607 1.00 90.81 369 LYS A C 1
ATOM 2943 O O . LYS A 1 369 ? -18.167 -30.676 19.878 1.00 90.81 369 LYS A O 1
ATOM 2948 N N . ARG A 1 370 ? -19.016 -29.079 21.211 1.00 90.88 370 ARG A N 1
ATOM 2949 C CA . ARG A 1 370 ? -20.422 -29.516 21.072 1.00 90.88 370 ARG A CA 1
ATOM 2950 C C . ARG A 1 370 ? -20.902 -29.513 19.622 1.00 90.88 370 ARG A C 1
ATOM 2952 O O . ARG A 1 370 ? -21.610 -30.432 19.212 1.00 90.88 370 ARG A O 1
ATOM 2959 N N . GLN A 1 371 ? -20.528 -28.501 18.841 1.00 88.75 371 GLN A N 1
ATOM 2960 C CA . GLN A 1 371 ? -20.849 -28.425 17.414 1.00 88.75 371 GLN A CA 1
ATOM 2961 C C . GLN A 1 371 ? -20.175 -29.551 16.614 1.00 88.75 371 GLN A C 1
ATOM 2963 O O . GLN A 1 371 ? -20.839 -30.198 15.798 1.00 88.75 371 GLN A O 1
ATOM 2968 N N . ARG A 1 372 ? -18.890 -29.845 16.871 1.00 90.56 372 ARG A N 1
ATOM 2969 C CA . ARG A 1 372 ? -18.190 -30.989 16.255 1.00 90.56 372 ARG A CA 1
ATOM 2970 C C . ARG A 1 372 ? -18.851 -32.320 16.604 1.00 90.56 372 ARG A C 1
ATOM 2972 O O . ARG A 1 372 ? -19.053 -33.140 15.708 1.00 90.56 372 ARG A O 1
ATOM 2979 N N . ASP A 1 373 ? -19.240 -32.513 17.859 1.00 94.38 373 ASP A N 1
ATOM 2980 C CA . ASP A 1 373 ? -19.893 -33.747 18.302 1.00 94.38 373 ASP A CA 1
ATOM 2981 C C . ASP A 1 373 ? -21.281 -33.913 17.668 1.00 94.38 373 ASP A C 1
ATOM 2983 O O . ASP A 1 373 ? -21.609 -35.000 17.190 1.00 94.38 373 ASP A O 1
ATOM 2987 N N . LYS A 1 374 ? -22.066 -32.832 17.537 1.00 92.69 374 LYS A N 1
ATOM 2988 C CA . LYS A 1 374 ? -23.337 -32.858 16.787 1.00 92.69 374 LYS A CA 1
ATOM 2989 C C . LYS A 1 374 ? -23.144 -33.270 15.325 1.00 92.69 374 LYS A C 1
ATOM 2991 O O . LYS A 1 374 ? -23.918 -34.085 14.825 1.00 92.69 374 LYS A O 1
ATOM 2996 N N . ARG A 1 375 ? -22.112 -32.757 14.641 1.00 93.25 375 ARG A N 1
ATOM 2997 C CA . ARG A 1 375 ? -21.808 -33.156 13.252 1.00 93.25 375 ARG A CA 1
ATOM 2998 C C . ARG A 1 375 ? -21.395 -34.626 13.157 1.00 93.25 375 ARG A C 1
ATOM 3000 O O . ARG A 1 375 ? -21.834 -35.313 12.240 1.00 93.25 375 ARG A O 1
ATOM 3007 N N . ARG A 1 376 ? -20.611 -35.132 14.118 1.00 94.75 376 ARG A N 1
ATOM 3008 C CA . ARG A 1 376 ? -20.266 -36.564 14.194 1.00 94.75 376 ARG A CA 1
ATOM 3009 C C . ARG A 1 376 ? -21.501 -37.438 14.389 1.00 94.75 376 ARG A C 1
ATOM 3011 O O . ARG A 1 376 ? -21.630 -38.449 13.704 1.00 94.75 376 ARG A O 1
ATOM 3018 N N . MET A 1 377 ? -22.427 -37.031 15.257 1.00 94.06 377 MET A N 1
ATOM 3019 C CA . MET A 1 377 ? -23.682 -37.762 15.445 1.00 94.06 377 MET A CA 1
ATOM 3020 C C . MET A 1 377 ? -24.540 -37.768 14.176 1.00 94.06 377 MET A C 1
ATOM 3022 O O . MET A 1 377 ? -25.027 -38.825 13.792 1.00 94.06 377 MET A O 1
ATOM 3026 N N . GLN A 1 378 ? -24.665 -36.640 13.468 1.00 93.81 378 GLN A N 1
ATOM 3027 C CA . GLN A 1 378 ? -25.388 -36.596 12.188 1.00 93.81 378 GLN A CA 1
ATOM 3028 C C . GLN A 1 378 ? -24.756 -37.492 11.115 1.00 93.81 378 GLN A C 1
ATOM 3030 O O . GLN A 1 378 ? -25.476 -38.116 10.336 1.00 93.81 378 GLN A O 1
ATOM 3035 N N . TYR A 1 379 ? -23.424 -37.582 11.079 1.00 93.81 379 TYR A N 1
ATOM 3036 C CA . TYR A 1 379 ? -22.725 -38.467 10.148 1.00 93.81 379 TYR A CA 1
ATOM 3037 C C . TYR A 1 379 ? -22.997 -39.945 10.459 1.00 93.81 379 TYR A C 1
ATOM 3039 O O . TYR A 1 379 ? -23.308 -40.718 9.555 1.00 93.81 379 TYR A O 1
ATOM 3047 N N . HIS A 1 380 ? -22.956 -40.327 11.740 1.00 94.38 380 HIS A N 1
ATOM 3048 C CA . HIS A 1 380 ? -23.304 -41.684 12.162 1.00 94.38 380 HIS A CA 1
ATOM 3049 C C . HIS A 1 380 ? -24.766 -42.026 11.874 1.00 94.38 380 HIS A C 1
ATOM 3051 O O . HIS A 1 380 ? -25.031 -43.112 11.361 1.00 94.38 380 HIS A O 1
ATOM 3057 N N . GLN A 1 381 ? -25.690 -41.091 12.110 1.00 93.62 381 GLN A N 1
ATOM 3058 C CA . GLN A 1 381 ? -27.104 -41.268 11.779 1.00 93.62 381 GLN A CA 1
ATOM 3059 C C . GLN A 1 381 ? -27.287 -41.564 10.280 1.00 93.62 381 GLN A C 1
ATOM 3061 O O . GLN A 1 381 ? -27.864 -42.586 9.924 1.00 93.62 381 GLN A O 1
ATOM 3066 N N . ARG A 1 382 ? -26.680 -40.751 9.398 1.00 91.56 382 ARG A N 1
ATOM 3067 C CA . ARG A 1 382 ? -26.734 -40.969 7.939 1.00 91.56 382 ARG A CA 1
ATOM 3068 C C . ARG A 1 382 ? -26.128 -42.301 7.495 1.00 91.56 382 ARG A C 1
ATOM 3070 O O . ARG A 1 382 ? -26.628 -42.883 6.543 1.00 91.56 382 ARG A O 1
ATOM 3077 N N . SER A 1 383 ? -25.065 -42.774 8.150 1.00 92.88 383 SER A N 1
ATOM 3078 C CA . SER A 1 383 ? -24.446 -44.068 7.813 1.00 92.88 383 SER A CA 1
ATOM 3079 C C . SER A 1 383 ? -25.303 -45.277 8.208 1.00 92.88 383 SER A C 1
ATOM 3081 O O . SER A 1 383 ? -25.215 -46.334 7.583 1.00 92.88 383 SER A O 1
ATOM 3083 N N . HIS A 1 384 ? -26.136 -45.122 9.239 1.00 93.50 384 HIS A N 1
ATOM 3084 C CA . HIS A 1 384 ? -27.045 -46.169 9.692 1.00 93.50 384 HIS A CA 1
ATOM 3085 C C . HIS A 1 384 ? -28.265 -46.282 8.769 1.00 93.50 384 HIS A C 1
ATOM 3087 O O . HIS A 1 384 ? -28.678 -47.393 8.433 1.00 93.50 384 HIS A O 1
ATOM 3093 N N . ASP A 1 385 ? -28.775 -45.138 8.306 1.00 91.56 385 ASP A N 1
ATOM 3094 C CA . ASP A 1 385 ? -29.913 -45.065 7.385 1.00 91.56 385 ASP A CA 1
ATOM 3095 C C . ASP A 1 385 ? -29.568 -45.560 5.967 1.00 91.56 385 ASP A C 1
ATOM 3097 O O . ASP A 1 385 ? -30.455 -46.002 5.250 1.00 91.56 385 ASP A O 1
ATOM 3101 N N . SER A 1 386 ? -28.296 -45.524 5.548 1.00 88.75 386 SER A N 1
ATOM 3102 C CA . SER A 1 386 ? -27.861 -46.018 4.229 1.00 88.75 386 SER A CA 1
ATOM 3103 C C . SER A 1 386 ? -27.534 -47.516 4.179 1.00 88.75 386 SER A C 1
ATOM 3105 O O . SER A 1 386 ? -27.290 -48.045 3.096 1.00 88.75 386 SER A O 1
ATOM 3107 N N . SER A 1 387 ? -27.489 -48.188 5.333 1.00 86.81 387 SER A N 1
ATOM 3108 C CA . SER A 1 387 ? -27.173 -49.622 5.449 1.00 86.81 387 SER A CA 1
ATOM 3109 C C . SER A 1 387 ? -28.406 -50.498 5.711 1.00 86.81 387 SER A C 1
ATOM 3111 O O . SER A 1 387 ? -28.274 -51.721 5.771 1.00 86.81 387 SER A O 1
ATOM 3113 N N . SER A 1 388 ? -29.572 -49.875 5.904 1.00 78.50 388 SER A N 1
ATOM 3114 C CA . SER A 1 388 ? -30.883 -50.529 6.036 1.00 78.50 388 SER A CA 1
ATOM 3115 C C . SER A 1 388 ? -31.636 -50.415 4.719 1.00 78.50 388 SER A C 1
ATOM 3117 O O . SER A 1 388 ? -32.337 -51.390 4.367 1.00 78.50 388 SER A O 1
#

Organism: NCBI:txid265554

Sequence (388 aa):
MNSTTTTTPSRLPDQNEPAKEPQEERHGEQQDKVVRILADDDDDDNNNNNNTNNDDEERADTGQRPPATAVDEAKTTKRRRQKQLSTTSLNWGIPANHQATLHAQNEKGDESWQFQLLKRLHGRRMQILLAALLLLDVFILFCELALLTLYPSCHLVERDAISCCPVMEDDSNIDTDVNAHHERWLASAQEEESSTTHDNHHYSCAAGLSAMPSYEATCDAHKWERVHHAETALVSFTLTILTVFFIELTLTMIALHPAIFFRQVFYALDYFIVTVSLVLEITFYTLGDEILASLIGLVILGRIWRFVRIGHGILELAEDMAHERENELLVYAEELETLLTLHKVSLPEGEIKPHSEHNGSDLLERLAKRQRDKRRMQYHQRSHDSSS

Foldseek 3Di:
DDDDDDDDDDDDDDDDDDDDDDDDDDDDPPPPVPVPPPPPDDDDDPPDDDDDDDDDDDDDDDDDDDPPDPPVVVVVVVVVVVVPPDPPDLPLPDDFLVVLLVVLCVPPNPPDVLSVLSCVCPDPVNVVVLVVLLVVLVVLVVVLVVLCVVPPDCVVCVPPQFDADPPPPPPDDDPDDDDDDPPPDDPDPDPDDDDDDDDPPPDPPPDGDDDDPVDRRDGDPPPCPVSVVVSVVSLVSSLVSLVVVLVSLVSVCVSSPVVRQVSNVLSVVLNVLSVVLNVLSVCPVPPDDDVVVVCVVSNVVSSVVVVVVVVVVVVSVVVVVVVVVVVVVVVVVVVVVVVCVVVVVDDPPPDPPPPVPDDCVVVVVVVVVVVVVVVVVVVVVVVVVVVD

InterPro domains:
  IPR027359 Voltage-dependent channel domain superfamily [G3DSA:1.20.120.350] (209-316)
  IPR031846 Voltage-gated hydrogen channel 1 [PTHR46480] (95-334)

Secondary structure (DSSP, 8-state):
--------PPPPPP--------------SSSTTSGGGSS------------------------------THHHHHHHHHHHHTTS-TT----SPPPHHHHHHHHHHHH-TT-HHHHHHHHHTSHHHHHHHHHHHHHHHHHHHHHHHHHHHS--TTT-TTT-B---------S-------------------------S-------SSPPPPBTTB---B-TTTTHHHHHHHHHHHHHHHHHHHHHHHHHHHHHHHH-HHHHTTSHHHHHHHHHHHHHHHHHHHHHHH-GGGGGGTHHHHHHHHHHHHHHHHHHHHHHHHHHHHHHHHHHHHHHHHHHHHHHHTT-----------TTS-HHHHHHHHHHHHHHHHHHHHHHHHHHT--

Radius of gyration: 37.94 Å; chains: 1; bounding box: 75×83×134 Å